Protein AF-A0AAD5XI28-F1 (afdb_monomer)

Foldseek 3Di:
DLADDAFPCLVVLQVVCVVVVVDQKDWAWDDCPALLVVLVVVLQVVLVDDFDKIKTFMHGPVLSVLLSLVSLVLCCLFALDPVSNVVSPDDPVSNCVFNVPFDPQADGKDLLKFWWKAAAPDDPSCCSRPNDDLVPDDQDQAASFDKTFSRNVVRCVRHDQQKIWIKTFRQIQEAEDEPPHGNRHDLAFDFDDPVHHRGPRRGGGQWYDYHGMITGNDRSRIHTGMIMHGDDDPPDDPPPPPDPPPDPDDDDDDDDDPPNDPGRPNVSSVSSVVVVVVVCPDPVPAAAPVPRDDPDDDPDFDAAPDPVGDGDDPVRQVVQKDWDAAPVRDIDIWGQDPPQLAIGGAQAANADLPKDKDKDWQQPDAFPPQPATKIWIWIGDPNDIAIFIFGPDPLSVLLVVLVVVCVNSNNQWHQDPVRDTDGNQQTQRESDDPVVNSYDDDNCNSVRSVVVSRSRNGD

Structure (mmCIF, N/CA/C/O backbone):
data_AF-A0AAD5XI28-F1
#
_entry.id   AF-A0AAD5XI28-F1
#
loop_
_atom_site.group_PDB
_atom_site.id
_atom_site.type_symbol
_atom_site.label_atom_id
_atom_site.label_alt_id
_atom_site.label_comp_id
_atom_site.label_asym_id
_atom_site.label_entity_id
_atom_site.label_seq_id
_atom_site.pdbx_PDB_ins_code
_atom_site.Cartn_x
_atom_site.Cartn_y
_atom_site.Cartn_z
_atom_site.occupancy
_atom_site.B_iso_or_equiv
_atom_site.auth_seq_id
_atom_site.auth_comp_id
_atom_site.auth_asym_id
_atom_site.auth_atom_id
_atom_site.pdbx_PDB_model_num
ATOM 1 N N . MET A 1 1 ? 17.806 -8.205 -5.835 1.00 40.47 1 MET A N 1
ATOM 2 C CA . MET A 1 1 ? 17.809 -7.216 -6.940 1.00 40.47 1 MET A CA 1
ATOM 3 C C . MET A 1 1 ? 16.514 -7.221 -7.772 1.00 40.47 1 MET A C 1
ATOM 5 O O . MET A 1 1 ? 16.222 -6.220 -8.418 1.00 40.47 1 MET A O 1
ATOM 9 N N . ASN A 1 2 ? 15.685 -8.277 -7.709 1.00 54.28 2 ASN A N 1
ATOM 10 C CA . ASN A 1 2 ? 14.490 -8.419 -8.563 1.00 54.28 2 ASN A CA 1
ATOM 11 C C . ASN A 1 2 ? 13.177 -7.881 -7.972 1.00 54.28 2 ASN A C 1
ATOM 13 O O . ASN A 1 2 ? 12.206 -7.718 -8.710 1.00 54.28 2 ASN A O 1
ATOM 17 N N . SER A 1 3 ? 13.135 -7.559 -6.681 1.00 69.12 3 SER A N 1
ATOM 18 C CA . SER A 1 3 ? 11.942 -6.956 -6.088 1.00 69.12 3 SER A CA 1
ATOM 19 C C . SER A 1 3 ? 11.906 -5.451 -6.372 1.00 69.12 3 SER A C 1
ATOM 21 O O . SER A 1 3 ? 12.951 -4.797 -6.288 1.00 69.12 3 SER A O 1
ATOM 23 N N . PRO A 1 4 ? 10.737 -4.888 -6.721 1.00 80.25 4 PRO A N 1
ATOM 24 C CA . PRO A 1 4 ? 10.556 -3.444 -6.764 1.00 80.25 4 PRO A CA 1
ATOM 25 C C . PRO A 1 4 ? 10.852 -2.833 -5.386 1.00 80.25 4 PRO A C 1
ATOM 27 O O . PRO A 1 4 ? 10.782 -3.539 -4.374 1.00 80.25 4 PRO A O 1
ATOM 30 N N . PRO A 1 5 ? 11.192 -1.534 -5.329 1.00 86.81 5 PRO A N 1
ATOM 31 C CA . PRO A 1 5 ? 11.469 -0.879 -4.058 1.00 86.81 5 PRO A CA 1
ATOM 32 C C . PRO A 1 5 ? 10.208 -0.912 -3.189 1.00 86.81 5 PRO A C 1
ATOM 34 O O . PRO A 1 5 ? 9.108 -0.774 -3.705 1.00 86.81 5 PRO A O 1
ATOM 37 N N . VAL A 1 6 ? 10.346 -1.129 -1.890 1.00 87.94 6 VAL A N 1
ATOM 38 C CA . VAL A 1 6 ? 9.225 -1.196 -0.941 1.00 87.94 6 VAL A CA 1
ATOM 39 C C . VAL A 1 6 ? 9.628 -0.470 0.342 1.00 87.94 6 VAL A C 1
ATOM 41 O O . VAL A 1 6 ? 10.831 -0.345 0.596 1.00 87.94 6 VAL A O 1
ATOM 44 N N . PRO A 1 7 ? 8.672 0.022 1.152 1.00 87.19 7 PRO A N 1
ATOM 45 C CA . PRO A 1 7 ? 9.012 0.672 2.408 1.00 87.19 7 PRO A CA 1
ATOM 46 C C . PRO A 1 7 ? 9.709 -0.312 3.361 1.00 87.19 7 PRO A C 1
ATOM 48 O O . PRO A 1 7 ? 9.522 -1.531 3.244 1.00 87.19 7 PRO A O 1
ATOM 51 N N . PRO A 1 8 ? 10.482 0.191 4.339 1.00 78.88 8 PRO A N 1
ATOM 52 C CA . PRO A 1 8 ? 11.066 -0.653 5.376 1.00 78.88 8 PRO A CA 1
ATOM 53 C C . PRO A 1 8 ? 10.002 -1.524 6.056 1.00 78.88 8 PRO A C 1
ATOM 55 O O . PRO A 1 8 ? 8.866 -1.093 6.273 1.00 78.88 8 PRO A O 1
ATOM 58 N N . ASP A 1 9 ? 10.346 -2.775 6.353 1.00 81.25 9 ASP A N 1
ATOM 59 C CA . ASP A 1 9 ? 9.462 -3.763 6.992 1.00 81.25 9 ASP A CA 1
ATOM 60 C C . ASP A 1 9 ? 8.228 -4.163 6.149 1.00 81.25 9 ASP A C 1
ATOM 62 O O . ASP A 1 9 ? 7.254 -4.729 6.660 1.00 81.25 9 ASP A O 1
ATOM 66 N N . TYR A 1 10 ? 8.201 -3.858 4.841 1.00 87.56 10 TYR A N 1
ATOM 67 C CA . TYR A 1 10 ? 7.102 -4.308 3.971 1.00 87.56 10 TYR A CA 1
ATOM 68 C C . TYR A 1 10 ? 7.011 -5.836 3.930 1.00 87.56 10 TYR A C 1
ATOM 70 O O . TYR A 1 10 ? 5.914 -6.390 3.954 1.00 87.56 10 TYR A O 1
ATOM 78 N N . ASN A 1 11 ? 8.160 -6.516 3.968 1.00 83.50 11 ASN A N 1
ATOM 79 C CA . ASN A 1 11 ? 8.234 -7.974 4.017 1.00 83.50 11 ASN A CA 1
ATOM 80 C C . ASN A 1 11 ? 7.514 -8.556 5.240 1.00 83.50 11 ASN A C 1
ATOM 82 O O . ASN A 1 11 ? 6.838 -9.568 5.099 1.00 83.50 11 ASN A O 1
ATOM 86 N N . ASP A 1 12 ? 7.555 -7.888 6.395 1.00 81.88 12 ASP A N 1
ATOM 87 C CA . ASP A 1 12 ? 6.809 -8.321 7.584 1.00 81.88 12 ASP A CA 1
ATOM 88 C C . ASP A 1 12 ? 5.304 -8.204 7.358 1.00 81.88 12 ASP A C 1
ATOM 90 O O . ASP A 1 12 ? 4.531 -9.067 7.754 1.00 81.88 12 ASP A O 1
ATOM 94 N N . SER A 1 13 ? 4.876 -7.143 6.669 1.00 84.81 13 SER A N 1
ATOM 95 C CA . SER A 1 13 ? 3.465 -6.952 6.310 1.00 84.81 13 SER A CA 1
ATOM 96 C C . SER A 1 13 ? 3.000 -8.031 5.323 1.00 84.81 13 SER A C 1
ATOM 98 O O . SER A 1 13 ? 1.879 -8.522 5.410 1.00 84.81 13 SER A O 1
ATOM 100 N N . MET A 1 14 ? 3.874 -8.444 4.405 1.00 84.25 14 MET A N 1
ATOM 101 C CA . MET A 1 14 ? 3.616 -9.549 3.481 1.00 84.25 14 MET A CA 1
ATOM 102 C C . MET A 1 14 ? 3.604 -10.906 4.194 1.00 84.25 14 MET A C 1
ATOM 104 O O . MET A 1 14 ? 2.740 -11.731 3.905 1.00 84.25 14 MET A O 1
ATOM 108 N N . ALA A 1 15 ? 4.501 -11.130 5.156 1.00 79.12 15 ALA A N 1
ATOM 109 C CA . ALA A 1 15 ? 4.511 -12.330 5.990 1.00 79.12 15 ALA A CA 1
ATOM 110 C C . ALA A 1 15 ? 3.228 -12.441 6.828 1.00 79.12 15 ALA A C 1
ATOM 112 O O . ALA A 1 15 ? 2.593 -13.496 6.832 1.00 79.12 15 ALA A O 1
ATOM 113 N N . ASP A 1 16 ? 2.797 -11.335 7.446 1.00 74.62 16 ASP A N 1
ATOM 114 C CA . ASP A 1 16 ? 1.512 -11.232 8.144 1.00 74.62 16 ASP A CA 1
ATOM 115 C C . ASP A 1 16 ? 0.352 -11.594 7.189 1.00 74.62 16 ASP A C 1
ATOM 117 O O . ASP A 1 16 ? -0.530 -12.375 7.542 1.00 74.62 16 ASP A O 1
ATOM 121 N N . ALA A 1 17 ? 0.363 -11.090 5.948 1.00 78.06 17 ALA A N 1
ATOM 122 C CA . ALA A 1 17 ? -0.669 -11.404 4.958 1.00 78.06 17 ALA A CA 1
ATOM 123 C C . ALA A 1 17 ? -0.683 -12.897 4.579 1.00 78.06 17 ALA A C 1
ATOM 125 O O . ALA A 1 17 ? -1.746 -13.514 4.522 1.00 78.06 17 ALA A O 1
ATOM 126 N N . HIS A 1 18 ? 0.491 -13.502 4.377 1.00 79.19 18 HIS A N 1
ATOM 127 C CA . HIS A 1 18 ? 0.622 -14.934 4.097 1.00 79.19 18 HIS A CA 1
ATOM 128 C C . HIS A 1 18 ? 0.167 -15.820 5.264 1.00 79.19 18 HIS A C 1
ATOM 130 O O . HIS A 1 18 ? -0.359 -16.908 5.030 1.00 79.19 18 HIS A O 1
ATOM 136 N N . ALA A 1 19 ? 0.308 -15.354 6.508 1.00 76.75 19 ALA A N 1
ATOM 137 C CA . ALA A 1 19 ? -0.201 -16.045 7.693 1.00 76.75 19 ALA A CA 1
ATOM 138 C C . ALA A 1 19 ? -1.741 -16.015 7.803 1.00 76.75 19 ALA A C 1
ATOM 140 O O . ALA A 1 19 ? -2.322 -16.786 8.571 1.00 76.75 19 ALA A O 1
ATOM 141 N N . HIS A 1 20 ? -2.417 -15.171 7.015 1.00 78.00 20 HIS A N 1
ATOM 142 C CA . HIS A 1 20 ? -3.873 -15.031 6.979 1.00 78.00 20 HIS A CA 1
ATOM 143 C C . HIS A 1 20 ? -4.451 -15.315 5.577 1.00 78.00 20 HIS A C 1
ATOM 145 O O . HIS A 1 20 ? -5.099 -14.444 4.996 1.00 78.00 20 HIS A O 1
ATOM 151 N N . PRO A 1 21 ? -4.313 -16.542 5.032 1.00 77.31 21 PRO A N 1
ATOM 152 C CA . PRO A 1 21 ? -4.659 -16.852 3.637 1.00 77.31 21 PRO A CA 1
ATOM 153 C C . PRO A 1 21 ? -6.155 -16.726 3.303 1.00 77.31 21 PRO A C 1
ATOM 155 O O . PRO A 1 21 ? -6.531 -16.706 2.135 1.00 77.31 21 PRO A O 1
ATOM 158 N N . SER A 1 22 ? -7.030 -16.640 4.310 1.00 80.44 22 SER A N 1
ATOM 159 C CA . SER A 1 22 ? -8.459 -16.362 4.122 1.00 80.44 22 SER A CA 1
ATOM 160 C C . SER A 1 22 ? -8.758 -14.896 3.793 1.00 80.44 22 SER A C 1
ATOM 162 O O . SER A 1 22 ? -9.882 -14.579 3.406 1.00 80.44 22 SER A O 1
ATOM 164 N N . LEU A 1 23 ? -7.795 -13.992 4.003 1.00 79.81 23 LEU A N 1
ATOM 165 C CA . LEU A 1 23 ? -7.922 -12.575 3.695 1.00 79.81 23 LEU A CA 1
ATOM 166 C C . LEU A 1 23 ? -7.165 -12.264 2.394 1.00 79.81 23 LEU A C 1
ATOM 168 O O . LEU A 1 23 ? -5.988 -12.593 2.284 1.00 79.81 23 LEU A O 1
ATOM 172 N N . PRO A 1 24 ? -7.801 -11.595 1.415 1.00 86.19 24 PRO A N 1
ATOM 173 C CA . PRO A 1 24 ? -7.134 -11.231 0.164 1.00 86.19 24 PRO A CA 1
ATOM 174 C C . PRO A 1 24 ? -6.040 -10.170 0.367 1.00 86.19 24 PRO A C 1
ATOM 176 O O . PRO A 1 24 ? -5.109 -10.076 -0.428 1.00 86.19 24 PRO A O 1
ATOM 179 N N . TYR A 1 25 ? -6.157 -9.371 1.428 1.00 94.75 25 TYR A N 1
ATOM 180 C CA . TYR A 1 25 ? -5.170 -8.385 1.844 1.00 94.75 25 TYR A CA 1
ATOM 181 C C . TYR A 1 25 ? -5.307 -8.104 3.346 1.00 94.75 25 TYR A C 1
ATOM 183 O O . TYR A 1 25 ? -6.353 -8.371 3.944 1.00 94.75 25 TYR A O 1
ATOM 191 N N . ILE A 1 26 ? -4.276 -7.509 3.946 1.00 88.69 26 ILE A N 1
ATOM 192 C CA . ILE A 1 26 ? -4.332 -6.953 5.303 1.00 88.69 26 ILE A CA 1
ATOM 193 C C . ILE A 1 26 ? -4.047 -5.448 5.294 1.00 88.69 26 ILE A C 1
ATOM 195 O O . ILE A 1 26 ? -3.368 -4.927 4.405 1.00 88.69 26 ILE A O 1
ATOM 199 N N . ARG A 1 27 ? -4.553 -4.753 6.318 1.00 91.75 27 ARG A N 1
ATOM 200 C CA . ARG A 1 27 ? -4.256 -3.343 6.606 1.00 91.75 27 ARG A CA 1
ATOM 201 C C . ARG A 1 27 ? -3.426 -3.265 7.878 1.00 91.75 27 ARG A C 1
ATOM 203 O O . ARG A 1 27 ? -3.896 -3.671 8.940 1.00 91.75 27 ARG A O 1
ATOM 210 N N . LYS A 1 28 ? -2.213 -2.729 7.778 1.00 88.00 28 LYS A N 1
ATOM 211 C CA . LYS A 1 28 ? -1.323 -2.504 8.918 1.00 88.00 28 LYS A CA 1
ATOM 212 C C . LYS A 1 28 ? -1.241 -1.008 9.187 1.00 88.00 28 LYS A C 1
ATOM 214 O O . LYS A 1 28 ? -0.681 -0.264 8.389 1.00 88.00 28 LYS A O 1
ATOM 219 N N . CYS A 1 29 ? -1.825 -0.571 10.299 1.00 87.94 29 CYS A N 1
ATOM 220 C CA . CYS A 1 29 ? -1.793 0.834 10.695 1.00 87.94 29 CYS A CA 1
ATOM 221 C C . CYS A 1 29 ? -0.345 1.292 10.913 1.00 87.94 29 CYS A C 1
ATOM 223 O O . CYS A 1 29 ? 0.411 0.668 11.664 1.00 87.94 29 CYS A O 1
ATOM 225 N N . VAL A 1 30 ? 0.033 2.378 10.242 1.00 82.81 30 VAL A N 1
ATOM 226 C CA . VAL A 1 30 ? 1.353 2.993 10.346 1.00 82.81 30 VAL A CA 1
ATOM 227 C C . VAL A 1 30 ? 1.354 3.933 11.549 1.00 82.81 30 VAL A C 1
ATOM 229 O O . VAL A 1 30 ? 0.534 4.845 11.660 1.00 82.81 30 VAL A O 1
ATOM 232 N N . SER A 1 31 ? 2.287 3.714 12.477 1.00 83.62 31 SER A N 1
ATOM 233 C CA . SER A 1 31 ? 2.388 4.515 13.701 1.00 83.62 31 SER A CA 1
ATOM 234 C C . SER A 1 31 ? 2.679 5.981 13.388 1.00 83.62 31 SER A C 1
ATOM 236 O O . SER A 1 31 ? 3.651 6.273 12.694 1.00 83.62 31 SER A O 1
ATOM 238 N N . THR A 1 32 ? 1.927 6.903 13.996 1.00 80.56 32 THR A N 1
ATOM 239 C CA . THR A 1 32 ? 2.085 8.361 13.819 1.00 80.56 32 THR A CA 1
ATOM 240 C C . THR A 1 32 ? 3.465 8.902 14.205 1.00 80.56 32 THR A C 1
ATOM 242 O O . THR A 1 32 ? 3.821 10.018 13.839 1.00 80.56 32 THR A O 1
ATOM 245 N N . GLN A 1 33 ? 4.256 8.121 14.946 1.00 77.44 33 GLN A N 1
ATOM 246 C CA . GLN A 1 33 ? 5.614 8.478 15.367 1.00 77.44 33 GLN A CA 1
ATOM 247 C C . GLN A 1 33 ? 6.705 7.922 14.440 1.00 77.44 33 GLN A C 1
ATOM 249 O O . GLN A 1 33 ? 7.875 8.265 14.608 1.00 77.44 33 GLN A O 1
ATOM 254 N N . SER A 1 34 ? 6.350 7.041 13.501 1.00 81.06 34 SER A N 1
ATOM 255 C CA . SER A 1 34 ? 7.307 6.416 12.586 1.00 81.06 34 SER A CA 1
ATOM 256 C C . SER A 1 34 ? 7.802 7.393 11.516 1.00 81.06 34 SER A C 1
ATOM 258 O O . SER A 1 34 ? 7.086 8.318 11.133 1.00 81.06 34 SER A O 1
ATOM 260 N N . ALA A 1 35 ? 9.018 7.157 11.015 1.00 86.94 35 ALA A N 1
ATOM 261 C CA . ALA A 1 35 ? 9.553 7.850 9.841 1.00 86.94 35 ALA A CA 1
ATOM 262 C C . ALA A 1 35 ? 8.622 7.693 8.630 1.00 86.94 35 ALA A C 1
ATOM 264 O O . ALA A 1 35 ? 8.291 8.667 7.966 1.00 86.94 35 ALA A O 1
ATOM 265 N N . GLU A 1 36 ? 8.103 6.482 8.411 1.00 89.56 36 GLU A N 1
ATOM 266 C CA . GLU A 1 36 ? 7.155 6.213 7.330 1.00 89.56 36 GLU A CA 1
ATOM 267 C C . GLU A 1 36 ? 5.922 7.113 7.413 1.00 89.56 36 GLU A C 1
ATOM 269 O O . GLU A 1 36 ? 5.556 7.738 6.421 1.00 89.56 36 GLU A O 1
ATOM 274 N N . PHE A 1 37 ? 5.305 7.242 8.592 1.00 88.62 37 PHE A N 1
ATOM 275 C CA . PHE A 1 37 ? 4.159 8.133 8.743 1.00 88.62 37 PHE A CA 1
ATOM 276 C C . PHE A 1 37 ? 4.525 9.575 8.406 1.00 88.62 37 PHE A C 1
ATOM 278 O O . PHE A 1 37 ? 3.777 10.227 7.685 1.00 88.62 37 PHE A O 1
ATOM 285 N N . LYS A 1 38 ? 5.661 10.079 8.904 1.00 89.31 38 LYS A N 1
ATOM 286 C CA . LYS A 1 38 ? 6.096 11.464 8.672 1.00 89.31 38 LYS A CA 1
ATOM 287 C C . LYS A 1 38 ? 6.330 11.744 7.189 1.00 89.31 38 LYS A C 1
ATOM 289 O O . LYS A 1 38 ? 5.780 12.718 6.678 1.00 89.31 38 LYS A O 1
ATOM 294 N N . VAL A 1 39 ? 7.085 10.880 6.509 1.00 91.00 39 VAL A N 1
ATOM 295 C CA . VAL A 1 39 ? 7.405 11.028 5.083 1.00 91.00 39 VAL A CA 1
ATOM 296 C C . VAL A 1 39 ? 6.136 10.924 4.240 1.00 91.00 39 VAL A C 1
ATOM 298 O O . VAL A 1 39 ? 5.839 11.841 3.480 1.00 91.00 39 VAL A O 1
ATOM 301 N N . ILE A 1 40 ? 5.316 9.883 4.430 1.00 91.38 40 ILE A N 1
ATOM 302 C CA . ILE A 1 40 ? 4.080 9.707 3.650 1.00 91.38 40 ILE A CA 1
ATOM 303 C C . ILE A 1 40 ? 3.080 10.844 3.915 1.00 91.38 40 ILE A C 1
ATOM 305 O O . ILE A 1 40 ? 2.454 11.340 2.979 1.00 91.38 40 ILE A O 1
ATOM 309 N N . SER A 1 41 ? 2.962 11.321 5.160 1.00 89.69 41 SER A N 1
ATOM 310 C CA . SER A 1 41 ? 2.118 12.483 5.488 1.00 89.69 41 SER A CA 1
ATOM 311 C C . SER A 1 41 ? 2.579 13.753 4.774 1.00 89.69 41 SER A C 1
ATOM 313 O O . SER A 1 41 ? 1.742 14.555 4.357 1.00 89.69 41 SER A O 1
ATOM 315 N N . ARG A 1 42 ? 3.895 13.943 4.606 1.00 87.88 42 ARG A N 1
ATOM 316 C CA . ARG A 1 42 ? 4.457 15.110 3.916 1.00 87.88 42 ARG A CA 1
ATOM 317 C C . ARG A 1 42 ? 4.045 15.149 2.447 1.00 87.88 42 ARG A C 1
ATOM 319 O O . ARG A 1 42 ? 3.677 16.217 1.973 1.00 87.88 42 ARG A O 1
ATOM 326 N N . LEU A 1 43 ? 3.976 13.998 1.771 1.00 86.31 43 LEU A N 1
ATOM 327 C CA . LEU A 1 43 ? 3.521 13.923 0.371 1.00 86.31 43 LEU A CA 1
ATOM 328 C C . LEU A 1 43 ? 2.094 14.489 0.199 1.00 86.31 43 LEU A C 1
ATOM 330 O O . LEU A 1 43 ? 1.771 15.125 -0.808 1.00 86.31 43 LEU A O 1
ATOM 334 N N . LEU A 1 44 ? 1.234 14.297 1.207 1.00 83.94 44 LEU A N 1
ATOM 335 C CA . LEU A 1 44 ? -0.122 14.855 1.237 1.00 83.94 44 LEU A CA 1
ATOM 336 C C . LEU A 1 44 ? -0.110 16.356 1.546 1.00 83.94 44 LEU A C 1
ATOM 338 O O . LEU A 1 44 ? -0.847 17.119 0.920 1.00 83.94 44 LEU A O 1
ATOM 342 N N . GLN A 1 45 ? 0.733 16.792 2.483 1.00 78.12 45 GLN A N 1
ATOM 343 C CA . GLN A 1 45 ? 0.865 18.206 2.852 1.00 78.12 45 GLN A CA 1
ATOM 344 C C . GLN A 1 45 ? 1.428 19.054 1.709 1.00 78.12 45 GLN A C 1
ATOM 346 O O . GLN A 1 45 ? 0.913 20.139 1.452 1.00 78.12 45 GLN A O 1
ATOM 351 N N . GLU A 1 46 ? 2.413 18.542 0.968 1.00 71.31 46 GLU A N 1
ATOM 352 C CA . GLU A 1 46 ? 2.929 19.159 -0.263 1.00 71.31 46 GLU A CA 1
ATOM 353 C C . GLU A 1 46 ? 1.863 19.278 -1.357 1.00 71.31 46 GLU A C 1
ATOM 355 O O . GLU A 1 46 ? 1.972 20.112 -2.253 1.00 71.31 46 GLU A O 1
ATOM 360 N N . SER A 1 47 ? 0.817 18.456 -1.272 1.00 67.88 47 SER A N 1
ATOM 361 C CA . SER A 1 47 ? -0.369 18.531 -2.124 1.00 67.88 47 SER A CA 1
ATOM 362 C C . SER A 1 47 ? -1.474 19.430 -1.543 1.00 67.88 47 SER A C 1
ATOM 364 O O . SER A 1 47 ? -2.587 19.443 -2.063 1.00 67.88 47 SER A O 1
ATOM 366 N N . GLY A 1 48 ? -1.203 20.169 -0.459 1.00 65.75 48 GLY A N 1
ATOM 367 C CA . GLY A 1 48 ? -2.144 21.096 0.179 1.00 65.75 48 GLY A CA 1
ATOM 368 C C . GLY A 1 48 ? -3.151 20.450 1.140 1.00 65.75 48 GLY A C 1
ATOM 369 O O . GLY A 1 48 ? -4.135 21.088 1.512 1.00 65.75 48 GLY A O 1
ATOM 370 N N . VAL A 1 49 ? -2.946 19.195 1.556 1.00 67.44 49 VAL A N 1
ATOM 371 C CA . VAL A 1 49 ? -3.873 18.463 2.438 1.00 67.44 49 VAL A CA 1
ATOM 372 C C . VAL A 1 49 ? -3.410 18.559 3.901 1.00 67.44 49 VAL A C 1
ATOM 374 O O . VAL A 1 49 ? -2.400 17.972 4.275 1.00 67.44 49 VAL A O 1
ATOM 377 N N . GLN A 1 50 ? -4.157 19.278 4.752 1.00 62.22 50 GLN A N 1
ATOM 378 C CA . GLN A 1 50 ? -3.809 19.541 6.170 1.00 62.22 50 GLN A CA 1
ATOM 379 C C . GLN A 1 50 ? -4.667 18.774 7.201 1.00 62.22 50 GLN A C 1
ATOM 381 O O . GLN A 1 50 ? -4.803 19.185 8.351 1.00 62.22 50 GLN A O 1
ATOM 386 N N . GLN A 1 51 ? -5.303 17.675 6.800 1.00 65.25 51 GLN A N 1
ATOM 387 C CA . GLN A 1 51 ? -6.291 16.984 7.636 1.00 65.25 51 GLN A CA 1
ATOM 388 C C . GLN A 1 51 ? -5.649 16.016 8.636 1.00 65.25 51 GLN A C 1
ATOM 390 O O . GLN A 1 51 ? -4.522 15.554 8.459 1.00 65.25 51 GLN A O 1
ATOM 395 N N . LYS A 1 52 ? -6.392 15.672 9.693 1.00 79.06 52 LYS A N 1
ATOM 396 C CA . LYS A 1 52 ? -6.028 14.567 10.581 1.00 79.06 52 LYS A CA 1
ATOM 397 C C . LYS A 1 52 ? -6.208 13.255 9.822 1.00 79.06 52 LYS A C 1
ATOM 399 O O . LYS A 1 52 ? -7.321 12.934 9.405 1.00 79.06 52 LYS A O 1
ATOM 404 N N . ILE A 1 53 ? -5.109 12.524 9.646 1.00 86.75 53 ILE A N 1
ATOM 405 C CA . ILE A 1 53 ? -5.062 11.314 8.825 1.00 86.75 53 ILE A CA 1
ATOM 406 C C . ILE A 1 53 ? -4.697 10.065 9.630 1.00 86.75 53 ILE A C 1
ATOM 408 O O . ILE A 1 53 ? -3.966 10.126 10.619 1.00 86.75 53 ILE A O 1
ATOM 412 N N . GLN A 1 54 ? -5.180 8.921 9.155 1.00 88.94 54 GLN A N 1
ATOM 413 C CA . GLN A 1 54 ? -4.700 7.588 9.499 1.00 88.94 54 GLN A CA 1
ATOM 414 C C . GLN A 1 54 ? -4.129 6.952 8.232 1.00 88.94 54 GLN A C 1
ATOM 416 O O . GLN A 1 54 ? -4.812 6.900 7.211 1.00 88.94 54 GLN A O 1
ATOM 421 N N . ILE A 1 55 ? -2.896 6.457 8.311 1.00 91.56 55 ILE A N 1
ATOM 422 C CA . ILE A 1 55 ? -2.217 5.778 7.206 1.00 91.56 55 ILE A CA 1
ATOM 423 C C . ILE A 1 55 ? -2.211 4.284 7.514 1.00 91.56 55 ILE A C 1
ATOM 425 O O . ILE A 1 55 ? -1.655 3.865 8.527 1.00 91.56 55 ILE A O 1
ATOM 429 N N . ASP A 1 56 ? -2.799 3.482 6.634 1.00 93.19 56 ASP A N 1
ATOM 430 C CA . ASP A 1 56 ? -2.676 2.030 6.669 1.00 93.19 56 ASP A CA 1
ATOM 431 C C . ASP A 1 56 ? -1.821 1.564 5.495 1.00 93.19 56 ASP A C 1
ATOM 433 O O . ASP A 1 56 ? -2.121 1.854 4.336 1.00 93.19 56 ASP A O 1
ATOM 437 N N . ARG A 1 57 ? -0.775 0.801 5.795 1.00 95.38 57 ARG A N 1
ATOM 438 C CA . ARG A 1 57 ? 0.011 0.070 4.808 1.00 95.38 57 ARG A CA 1
ATOM 439 C C . ARG A 1 57 ? -0.769 -1.166 4.367 1.00 95.38 57 ARG A C 1
ATOM 441 O O . ARG A 1 57 ? -1.315 -1.896 5.199 1.00 95.38 57 ARG A O 1
ATOM 448 N N . ILE A 1 58 ? -0.821 -1.394 3.062 1.00 97.06 58 ILE A N 1
ATOM 449 C CA . ILE A 1 58 ? -1.587 -2.474 2.444 1.00 97.06 58 ILE A CA 1
ATOM 450 C C . ILE A 1 58 ? -0.637 -3.593 2.027 1.00 97.06 58 ILE A C 1
ATOM 452 O O . ILE A 1 58 ? 0.311 -3.369 1.273 1.00 97.06 58 ILE A O 1
ATOM 456 N N . ALA A 1 59 ? -0.909 -4.809 2.494 1.00 95.06 59 ALA A N 1
ATOM 457 C CA . ALA A 1 59 ? -0.216 -6.007 2.035 1.00 95.06 59 ALA A CA 1
ATOM 458 C C . ALA A 1 59 ? -1.217 -6.946 1.361 1.00 95.06 59 ALA A C 1
ATOM 460 O O . ALA A 1 59 ? -2.082 -7.527 2.017 1.00 95.06 59 ALA A O 1
ATOM 461 N N . ASN A 1 60 ? -1.104 -7.055 0.037 1.00 96.56 60 ASN A N 1
ATOM 462 C CA . ASN A 1 60 ? -1.896 -7.945 -0.807 1.00 96.56 60 ASN A CA 1
ATOM 463 C C . ASN A 1 60 ? -0.925 -8.843 -1.598 1.00 96.56 60 ASN A C 1
ATOM 465 O O . ASN A 1 60 ? -0.337 -8.376 -2.580 1.00 96.56 60 ASN A O 1
ATOM 469 N N . PRO A 1 61 ? -0.736 -10.112 -1.186 1.00 94.94 61 PRO A N 1
ATOM 470 C CA . PRO A 1 61 ? 0.220 -11.015 -1.821 1.00 94.94 61 PRO A CA 1
ATOM 471 C C . PRO A 1 61 ? 0.000 -11.216 -3.318 1.00 94.94 61 PRO A C 1
ATOM 473 O O . PRO A 1 61 ? 0.960 -11.254 -4.088 1.00 94.94 61 PRO A O 1
ATOM 476 N N . THR A 1 62 ? -1.261 -11.302 -3.740 1.00 95.69 62 THR A N 1
ATOM 477 C CA . THR A 1 62 ? -1.630 -11.540 -5.138 1.00 95.69 62 THR A CA 1
ATOM 478 C C . THR A 1 62 ? -1.278 -10.341 -6.011 1.00 95.69 62 THR A C 1
ATOM 480 O O . THR A 1 62 ? -0.579 -10.499 -7.012 1.00 95.69 62 THR A O 1
ATOM 483 N N . LEU A 1 63 ? -1.708 -9.135 -5.623 1.00 96.75 63 LEU A N 1
ATOM 484 C CA . LEU A 1 63 ? -1.434 -7.921 -6.399 1.00 96.75 63 LEU A CA 1
ATOM 485 C C . LEU A 1 63 ? 0.060 -7.589 -6.422 1.00 96.75 63 LEU A C 1
ATOM 487 O O . LEU A 1 63 ? 0.589 -7.219 -7.467 1.00 96.75 63 LEU A O 1
ATOM 491 N N . TYR A 1 64 ? 0.763 -7.785 -5.304 1.00 96.12 64 TYR A N 1
ATOM 492 C CA . TYR A 1 64 ? 2.210 -7.582 -5.257 1.00 96.12 64 TYR A CA 1
ATOM 493 C C . TYR A 1 64 ? 2.962 -8.585 -6.144 1.00 96.12 64 TYR A C 1
ATOM 495 O O . TYR A 1 64 ? 3.897 -8.209 -6.849 1.00 96.12 64 TYR A O 1
ATOM 503 N N . SER A 1 65 ? 2.544 -9.855 -6.164 1.00 94.75 65 SER A N 1
ATOM 504 C CA . SER A 1 65 ? 3.131 -10.866 -7.052 1.00 94.75 65 SER A CA 1
ATOM 505 C C . SER A 1 65 ? 2.918 -10.518 -8.528 1.00 94.75 65 SER A C 1
ATOM 507 O O . SER A 1 65 ? 3.872 -10.565 -9.306 1.00 94.75 65 SER A O 1
ATOM 509 N N . GLN A 1 66 ? 1.709 -10.086 -8.904 1.00 96.19 66 GLN A N 1
ATOM 510 C CA . GLN A 1 66 ? 1.405 -9.614 -10.260 1.00 96.19 66 GLN A CA 1
ATOM 511 C C . GLN A 1 66 ? 2.254 -8.396 -10.644 1.00 96.19 66 GLN A C 1
ATOM 513 O O . GLN A 1 66 ? 2.791 -8.342 -11.748 1.00 96.19 66 GLN A O 1
ATOM 518 N N . PHE A 1 67 ? 2.431 -7.451 -9.721 1.00 96.44 67 PHE A N 1
ATOM 519 C CA . PHE A 1 67 ? 3.272 -6.275 -9.921 1.00 96.44 67 PHE A CA 1
ATOM 520 C C . PHE A 1 67 ? 4.752 -6.629 -10.124 1.00 96.44 67 PHE A C 1
ATOM 522 O O . PHE A 1 67 ? 5.397 -6.145 -11.058 1.00 96.44 67 PHE A O 1
ATOM 529 N N . CYS A 1 68 ? 5.287 -7.536 -9.303 1.00 94.56 68 CYS A N 1
ATOM 530 C CA . CYS A 1 68 ? 6.639 -8.068 -9.465 1.00 94.56 68 CYS A CA 1
ATOM 531 C C . CYS A 1 68 ? 6.812 -8.796 -10.806 1.00 94.56 68 CYS A C 1
ATOM 533 O O . CYS A 1 68 ? 7.802 -8.570 -11.502 1.00 94.56 68 CYS A O 1
ATOM 535 N N . ALA A 1 69 ? 5.846 -9.635 -11.193 1.00 95.00 69 ALA A N 1
ATOM 536 C CA . ALA A 1 69 ? 5.864 -10.332 -12.476 1.00 95.00 69 ALA A CA 1
ATOM 537 C C . ALA A 1 69 ? 5.854 -9.341 -13.648 1.00 95.00 69 ALA A C 1
ATOM 539 O O . ALA A 1 69 ? 6.669 -9.460 -14.564 1.00 95.00 69 ALA A O 1
ATOM 540 N N . ARG A 1 70 ? 5.018 -8.298 -13.575 1.00 95.62 70 ARG A N 1
ATOM 541 C CA . ARG A 1 70 ? 4.957 -7.257 -14.604 1.00 95.62 70 ARG A CA 1
ATOM 542 C C . ARG A 1 70 ? 6.272 -6.495 -14.738 1.00 95.62 70 ARG A C 1
ATOM 544 O O . ARG A 1 70 ? 6.717 -6.236 -15.854 1.00 95.62 70 ARG A O 1
ATOM 551 N N . ARG A 1 71 ? 6.934 -6.174 -13.623 1.00 93.88 71 ARG A N 1
ATOM 552 C CA . ARG A 1 71 ? 8.279 -5.581 -13.644 1.00 93.88 71 ARG A CA 1
ATOM 553 C C . ARG A 1 71 ? 9.272 -6.475 -14.387 1.00 93.88 71 ARG A C 1
ATOM 555 O O . ARG A 1 71 ? 10.009 -5.984 -15.237 1.00 93.88 71 ARG A O 1
ATOM 562 N N . VAL A 1 72 ? 9.275 -7.778 -14.096 1.00 93.88 72 VAL A N 1
ATOM 563 C CA . VAL A 1 72 ? 10.147 -8.746 -14.781 1.00 93.88 72 VAL A CA 1
ATOM 564 C C . VAL A 1 72 ? 9.868 -8.759 -16.285 1.00 93.88 72 VAL A C 1
ATOM 566 O O . VAL A 1 72 ? 10.810 -8.704 -17.067 1.00 93.88 72 VAL A O 1
ATOM 569 N N . GLU A 1 73 ? 8.605 -8.763 -16.718 1.00 93.75 73 GLU A N 1
ATOM 570 C CA . GLU A 1 73 ? 8.255 -8.677 -18.145 1.00 93.75 73 GLU A CA 1
ATOM 571 C C . GLU A 1 73 ? 8.832 -7.426 -18.820 1.00 93.75 73 GLU A C 1
ATOM 573 O O . GLU A 1 73 ? 9.434 -7.529 -19.891 1.00 93.75 73 GLU A O 1
ATOM 578 N N . LEU A 1 74 ? 8.694 -6.255 -18.189 1.00 92.81 74 LEU A N 1
ATOM 579 C CA . LEU A 1 74 ? 9.234 -4.999 -18.717 1.00 92.81 74 LEU A CA 1
ATOM 580 C C . LEU A 1 74 ? 10.764 -5.046 -18.825 1.00 92.81 74 LEU A C 1
ATOM 582 O O . LEU A 1 74 ? 11.317 -4.690 -19.867 1.00 92.81 74 LEU A O 1
ATOM 586 N N . LEU A 1 75 ? 11.447 -5.564 -17.799 1.00 91.56 75 LEU A N 1
ATOM 587 C CA . LEU A 1 75 ? 12.902 -5.735 -17.804 1.00 91.56 75 LEU A CA 1
ATOM 588 C C . LEU A 1 75 ? 13.362 -6.678 -18.920 1.00 91.56 75 LEU A C 1
ATOM 590 O O . LEU A 1 75 ? 14.302 -6.344 -19.637 1.00 91.56 75 LEU A O 1
ATOM 594 N N . LYS A 1 76 ? 12.672 -7.804 -19.143 1.00 90.88 76 LYS A N 1
ATOM 595 C CA . LYS A 1 76 ? 12.978 -8.734 -20.247 1.00 90.88 76 LYS A CA 1
ATOM 596 C C . LYS A 1 76 ? 12.881 -8.076 -21.623 1.00 90.88 76 LYS A C 1
ATOM 598 O O . LYS A 1 76 ? 13.602 -8.459 -22.546 1.00 90.88 76 LYS A O 1
ATOM 603 N N . ILE A 1 77 ? 11.956 -7.131 -21.786 1.00 90.06 77 ILE A N 1
ATOM 604 C CA . ILE A 1 77 ? 11.719 -6.441 -23.059 1.00 90.06 77 ILE A CA 1
ATOM 605 C C . ILE A 1 77 ? 12.727 -5.304 -23.269 1.00 90.06 77 ILE A C 1
ATOM 607 O O . ILE A 1 77 ? 13.190 -5.109 -24.395 1.00 90.06 77 ILE A O 1
ATOM 611 N N . LYS A 1 78 ? 13.048 -4.554 -22.208 1.00 89.69 78 LYS A N 1
ATOM 612 C CA . LYS A 1 78 ? 13.668 -3.224 -22.317 1.00 89.69 78 LYS A CA 1
ATOM 613 C C . LYS A 1 78 ? 15.065 -3.115 -21.719 1.00 89.69 78 LYS A C 1
ATOM 615 O O . LYS A 1 78 ? 15.805 -2.215 -22.118 1.00 89.69 78 LYS A O 1
ATOM 620 N N . SER A 1 79 ? 15.432 -3.984 -20.778 1.00 88.06 79 SER A N 1
ATOM 621 C CA . SER A 1 79 ? 16.777 -3.970 -20.204 1.00 88.06 79 SER A CA 1
ATOM 622 C C . SER A 1 79 ? 17.810 -4.351 -21.261 1.00 88.06 79 SER A C 1
ATOM 624 O O . SER A 1 79 ? 17.572 -5.213 -22.108 1.00 88.06 79 SER A O 1
ATOM 626 N N . ARG A 1 80 ? 18.971 -3.702 -21.185 1.00 85.19 80 ARG A N 1
ATOM 627 C CA . ARG A 1 80 ? 20.182 -4.086 -21.920 1.00 85.19 80 ARG A CA 1
ATOM 628 C C . ARG A 1 80 ? 21.284 -4.593 -20.990 1.00 85.19 80 ARG A C 1
ATOM 630 O O . ARG A 1 80 ? 22.355 -4.942 -21.467 1.00 85.19 80 ARG A O 1
ATOM 637 N N . ASP A 1 81 ? 21.022 -4.616 -19.686 1.00 86.25 81 ASP A N 1
ATOM 638 C CA . ASP A 1 81 ? 21.948 -5.145 -18.695 1.00 86.25 81 ASP A CA 1
ATOM 639 C C . ASP A 1 81 ? 21.826 -6.669 -18.652 1.00 86.25 81 ASP A C 1
ATOM 641 O O . ASP A 1 81 ? 20.777 -7.216 -18.292 1.00 86.25 81 ASP A O 1
ATOM 645 N N . GLU A 1 82 ? 22.901 -7.348 -19.042 1.00 87.56 82 GLU A N 1
ATOM 646 C CA . GLU A 1 82 ? 22.966 -8.806 -19.110 1.00 87.56 82 GLU A CA 1
ATOM 647 C C . GLU A 1 82 ? 22.687 -9.448 -17.747 1.00 87.56 82 GLU A C 1
ATOM 649 O O . GLU A 1 82 ? 21.903 -10.394 -17.673 1.00 87.56 82 GLU A O 1
ATOM 654 N N . VAL A 1 83 ? 23.230 -8.889 -16.660 1.00 88.12 83 VAL A N 1
ATOM 655 C CA . VAL A 1 83 ? 23.029 -9.411 -15.298 1.00 88.12 83 VAL A CA 1
ATOM 656 C C . VAL A 1 83 ? 21.547 -9.375 -14.920 1.00 88.12 83 VAL A C 1
ATOM 658 O O . VAL A 1 83 ? 20.992 -10.362 -14.432 1.00 88.12 83 VAL A O 1
ATOM 661 N N . THR A 1 84 ? 20.866 -8.264 -15.200 1.00 87.62 84 THR A N 1
ATOM 662 C CA . THR A 1 84 ? 19.425 -8.113 -14.977 1.00 87.62 84 THR A CA 1
ATOM 663 C C . THR A 1 84 ? 18.610 -9.082 -15.830 1.00 87.62 84 THR A C 1
ATOM 665 O O . THR A 1 84 ? 17.651 -9.675 -15.333 1.00 87.62 84 THR A O 1
ATOM 668 N N . LEU A 1 85 ? 18.965 -9.271 -17.104 1.00 88.62 85 LEU A N 1
ATOM 669 C CA . LEU A 1 85 ? 18.250 -10.186 -17.999 1.00 88.62 85 LEU A CA 1
ATOM 670 C C . LEU A 1 85 ? 18.408 -11.652 -17.564 1.00 88.62 85 LEU A C 1
ATOM 672 O O . LEU A 1 85 ? 17.411 -12.379 -17.521 1.00 88.62 85 LEU A O 1
ATOM 676 N N . GLN A 1 86 ? 19.613 -12.061 -17.158 1.00 89.69 86 GLN A N 1
ATOM 677 C CA . GLN A 1 86 ? 19.864 -13.379 -16.566 1.00 89.69 86 GLN A CA 1
ATOM 678 C C . GLN A 1 86 ? 19.057 -13.558 -15.275 1.00 89.69 86 GLN A C 1
ATOM 680 O O . GLN A 1 86 ? 18.380 -14.570 -15.100 1.00 89.69 86 GLN A O 1
ATOM 685 N N . ALA A 1 87 ? 19.033 -12.545 -14.403 1.00 88.12 87 ALA A N 1
ATOM 686 C CA . ALA A 1 87 ? 18.245 -12.569 -13.170 1.00 88.12 87 ALA A CA 1
ATOM 687 C C . ALA A 1 87 ? 16.725 -12.627 -13.419 1.00 88.12 87 ALA A C 1
ATOM 689 O O . ALA A 1 87 ? 15.979 -13.088 -12.554 1.00 88.12 87 ALA A O 1
ATOM 690 N N . CYS A 1 88 ? 16.256 -12.188 -14.591 1.00 87.62 88 CYS A N 1
ATOM 691 C CA . CYS A 1 88 ? 14.874 -12.353 -15.041 1.00 87.62 88 CYS A CA 1
ATOM 692 C C . CYS A 1 88 ? 14.592 -13.758 -15.615 1.00 87.62 88 CYS A C 1
ATOM 694 O O . CYS A 1 88 ? 13.439 -14.071 -15.926 1.00 87.62 88 CYS A O 1
ATOM 696 N N . GLY A 1 89 ? 15.610 -14.608 -15.755 1.00 91.00 89 GLY A N 1
ATOM 697 C CA . GLY A 1 89 ? 15.502 -15.976 -16.256 1.00 91.00 89 GLY A CA 1
ATOM 698 C C . GLY A 1 89 ? 15.588 -16.096 -17.777 1.00 91.00 89 GLY A C 1
ATOM 699 O O . GLY A 1 89 ? 14.907 -16.951 -18.334 1.00 91.00 89 GLY A O 1
ATOM 700 N N . LEU A 1 90 ? 16.345 -15.223 -18.454 1.00 89.56 90 LEU A N 1
ATOM 701 C CA . LEU A 1 90 ? 16.706 -15.422 -19.864 1.00 89.56 90 LEU A CA 1
ATOM 702 C C . LEU A 1 90 ? 17.987 -16.249 -19.974 1.00 89.56 90 LEU A C 1
ATOM 704 O O . LEU A 1 90 ? 18.929 -16.053 -19.206 1.00 89.56 90 LEU A O 1
ATOM 708 N N . SER A 1 91 ? 18.019 -17.131 -20.967 1.00 93.81 91 SER A N 1
ATOM 709 C CA . SER A 1 91 ? 19.216 -17.875 -21.360 1.00 93.81 91 SER A CA 1
ATOM 710 C C . SER A 1 91 ? 20.261 -16.967 -22.032 1.00 93.81 91 SER A C 1
ATOM 712 O O . SER A 1 91 ? 19.899 -15.938 -22.619 1.00 93.81 91 SER A O 1
ATOM 714 N N . PRO A 1 92 ? 21.557 -17.330 -21.994 1.00 91.69 92 PRO A N 1
ATOM 715 C CA . PRO A 1 92 ? 22.608 -16.595 -22.701 1.00 91.69 92 PRO A CA 1
ATOM 716 C C . PRO A 1 92 ? 22.318 -16.396 -24.198 1.00 91.69 92 PRO A C 1
ATOM 718 O O . PRO A 1 92 ? 22.583 -15.324 -24.746 1.00 91.69 92 PRO A O 1
ATOM 721 N N . GLU A 1 93 ? 21.712 -17.386 -24.857 1.00 90.81 93 GLU A N 1
ATOM 722 C CA . GLU A 1 93 ? 21.339 -17.325 -26.273 1.00 90.81 93 GLU A CA 1
ATOM 723 C C . GLU A 1 93 ? 20.254 -16.267 -26.527 1.00 90.81 93 GLU A C 1
ATOM 725 O O . GLU A 1 93 ? 20.362 -15.464 -27.459 1.00 90.81 93 GLU A O 1
ATOM 730 N N . GLU A 1 94 ? 19.227 -16.213 -25.671 1.00 88.56 94 GLU A N 1
ATOM 731 C CA . GLU A 1 94 ? 18.175 -15.193 -25.746 1.00 88.56 94 GLU A CA 1
ATOM 732 C C . GLU A 1 94 ? 18.722 -13.784 -25.502 1.00 88.56 94 GLU A C 1
ATOM 734 O O . GLU A 1 94 ? 18.270 -12.830 -26.141 1.00 88.56 94 GLU A O 1
ATOM 739 N N . ILE A 1 95 ? 19.685 -13.638 -24.588 1.00 88.38 95 ILE A N 1
ATOM 740 C CA . ILE A 1 95 ? 20.322 -12.351 -24.284 1.00 88.38 95 ILE A CA 1
ATOM 741 C C . ILE A 1 95 ? 21.167 -11.885 -25.466 1.00 88.38 95 ILE A C 1
ATOM 743 O O . ILE A 1 95 ? 20.978 -10.763 -25.938 1.00 88.38 95 ILE A O 1
ATOM 747 N N . SER A 1 96 ? 22.035 -12.750 -25.996 1.00 86.38 96 SER A N 1
ATOM 748 C CA . SER A 1 96 ? 22.877 -12.441 -27.157 1.00 86.38 96 SER A CA 1
ATOM 749 C C . SER A 1 96 ? 22.036 -11.971 -28.349 1.00 86.38 96 SER A C 1
ATOM 751 O O . SER A 1 96 ? 22.299 -10.920 -28.943 1.00 86.38 96 SER A O 1
ATOM 753 N N . PHE A 1 97 ? 20.935 -12.676 -28.626 1.00 83.50 97 PHE A N 1
ATOM 754 C CA . PHE A 1 97 ? 20.004 -12.312 -29.690 1.00 83.50 97 PHE A CA 1
ATOM 755 C C . PHE A 1 97 ? 19.355 -10.931 -29.489 1.00 83.50 97 PHE A C 1
ATOM 757 O O . PHE A 1 97 ? 19.132 -10.192 -30.454 1.00 83.50 97 PHE A O 1
ATOM 764 N N . ARG A 1 98 ? 19.045 -10.566 -28.239 1.00 79.00 98 ARG A N 1
ATOM 765 C CA . ARG A 1 98 ? 18.432 -9.275 -27.887 1.00 79.00 98 ARG A CA 1
ATOM 766 C C . ARG A 1 98 ? 19.422 -8.118 -27.962 1.00 79.00 98 ARG A C 1
ATOM 768 O O . ARG A 1 98 ? 19.053 -7.053 -28.455 1.00 79.00 98 ARG A O 1
ATOM 775 N N . LEU A 1 99 ? 20.652 -8.319 -27.492 1.00 77.81 99 LEU A N 1
ATOM 776 C CA . LEU A 1 99 ? 21.668 -7.267 -27.429 1.00 77.81 99 LEU A CA 1
ATOM 777 C C . LEU A 1 99 ? 22.310 -6.973 -28.794 1.00 77.81 99 LEU A C 1
ATOM 779 O O . LEU A 1 99 ? 22.710 -5.837 -29.037 1.00 77.81 99 LEU A O 1
ATOM 783 N N . GLY A 1 100 ? 22.327 -7.937 -29.723 1.00 66.69 100 GLY A N 1
ATOM 784 C CA . GLY A 1 100 ? 22.970 -7.803 -31.041 1.00 66.69 100 GLY A CA 1
ATOM 785 C C . GLY A 1 100 ? 22.386 -6.753 -32.005 1.00 66.69 100 GLY A C 1
ATOM 786 O O . GLY A 1 100 ? 22.928 -6.572 -33.089 1.00 66.69 100 GLY A O 1
ATOM 787 N N . HIS A 1 101 ? 21.298 -6.060 -31.643 1.00 62.06 101 HIS A N 1
ATOM 788 C CA . HIS A 1 101 ? 20.645 -5.028 -32.471 1.00 62.06 101 HIS A CA 1
ATOM 789 C C . HIS A 1 101 ? 20.464 -3.683 -31.738 1.00 62.06 101 HIS A C 1
ATOM 791 O O . HIS A 1 101 ? 19.655 -2.852 -32.156 1.00 62.06 101 HIS A O 1
ATOM 797 N N . ALA A 1 102 ? 21.149 -3.473 -30.610 1.00 60.12 102 ALA A N 1
ATOM 798 C CA . ALA A 1 102 ? 20.914 -2.312 -29.757 1.00 60.12 102 ALA A CA 1
ATOM 799 C C . ALA A 1 102 ? 21.523 -1.020 -30.336 1.00 60.12 102 ALA A C 1
ATOM 801 O O . ALA A 1 102 ? 22.722 -0.939 -30.592 1.00 60.12 102 ALA A O 1
ATOM 802 N N . SER A 1 103 ? 20.705 0.029 -30.476 1.00 63.22 103 SER A N 1
ATOM 803 C CA . SER A 1 103 ? 21.194 1.382 -30.775 1.00 63.22 103 SER A CA 1
ATOM 804 C C . SER A 1 103 ? 21.889 1.985 -29.546 1.00 63.22 103 SER A C 1
ATOM 806 O O . SER A 1 103 ? 21.292 2.063 -28.466 1.00 63.22 103 SER A O 1
ATOM 808 N N . ALA A 1 104 ? 23.139 2.434 -29.702 1.00 63.50 104 ALA A N 1
ATOM 809 C CA . ALA A 1 104 ? 23.975 2.955 -28.614 1.00 63.50 104 ALA A CA 1
ATOM 810 C C . ALA A 1 104 ? 23.481 4.290 -28.016 1.00 63.50 104 ALA A C 1
ATOM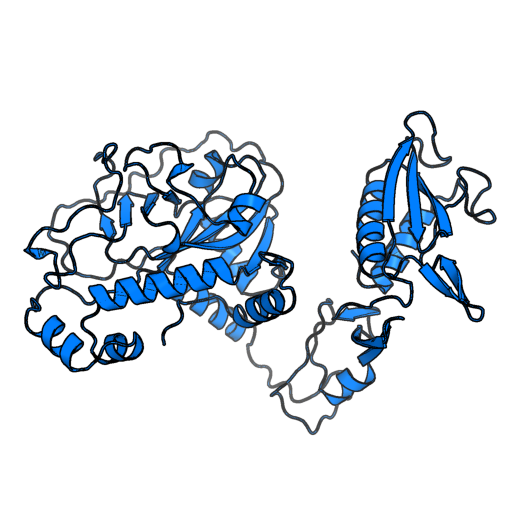 812 O O . ALA A 1 104 ? 23.925 4.681 -26.942 1.00 63.50 104 ALA A O 1
ATOM 813 N N . THR A 1 105 ? 22.553 4.986 -28.677 1.00 72.19 105 THR A N 1
ATOM 814 C CA . THR A 1 105 ? 22.130 6.348 -28.302 1.00 72.19 105 THR A CA 1
ATOM 815 C C . THR A 1 105 ? 20.945 6.412 -27.336 1.00 72.19 105 THR A C 1
ATOM 817 O O . THR A 1 105 ? 20.645 7.486 -26.819 1.00 72.19 105 THR A O 1
ATOM 820 N N . ILE A 1 106 ? 20.262 5.293 -27.069 1.00 73.94 106 ILE A N 1
ATOM 821 C CA . ILE A 1 106 ? 19.088 5.270 -26.181 1.00 73.94 106 ILE A CA 1
ATOM 822 C C . ILE A 1 106 ? 19.533 4.992 -24.732 1.00 73.94 106 ILE A C 1
ATOM 824 O O . ILE A 1 106 ? 20.345 4.082 -24.527 1.00 73.94 106 ILE A O 1
ATOM 828 N N . PRO A 1 107 ? 19.008 5.716 -23.721 1.00 78.62 107 PRO A N 1
ATOM 829 C CA . PRO A 1 107 ? 19.312 5.469 -22.310 1.00 78.62 107 PRO A CA 1
ATOM 830 C C . PRO A 1 107 ? 18.934 4.061 -21.847 1.00 78.62 107 PRO A C 1
ATOM 832 O O . PRO A 1 107 ? 18.045 3.418 -22.414 1.00 78.62 107 PRO A O 1
ATOM 835 N N . GLU A 1 108 ? 19.566 3.588 -20.775 1.00 82.94 108 GLU A N 1
ATOM 836 C CA . GLU A 1 108 ? 19.145 2.350 -20.116 1.00 82.94 108 GLU A CA 1
ATOM 837 C C . GLU A 1 108 ? 17.704 2.438 -19.606 1.00 82.94 108 GLU A C 1
ATOM 839 O O . GLU A 1 108 ? 17.164 3.517 -19.353 1.00 82.94 108 GLU A O 1
ATOM 844 N N . TYR A 1 109 ? 17.048 1.283 -19.528 1.00 85.75 109 TYR A N 1
ATOM 845 C CA . TYR A 1 109 ? 15.699 1.213 -18.994 1.00 85.75 109 TYR A CA 1
ATOM 846 C C . TYR A 1 109 ? 15.720 1.418 -17.476 1.00 85.75 109 TYR A C 1
ATOM 848 O O . TYR A 1 109 ? 16.503 0.796 -16.762 1.00 85.75 109 TYR A O 1
ATOM 856 N N . SER A 1 110 ? 14.812 2.261 -16.995 1.00 84.69 110 SER A N 1
ATOM 857 C CA . SER A 1 110 ? 14.526 2.453 -15.578 1.00 84.69 110 SER A CA 1
ATOM 858 C C . SER A 1 110 ? 13.060 2.130 -15.341 1.00 84.69 110 SER A C 1
ATOM 860 O O . SER A 1 110 ? 12.201 2.512 -16.131 1.00 84.69 110 SER A O 1
ATOM 862 N N . ASP A 1 111 ? 12.768 1.483 -14.213 1.00 84.44 111 ASP A N 1
ATOM 863 C CA . ASP A 1 111 ? 11.390 1.214 -13.795 1.00 84.44 111 ASP A CA 1
ATOM 864 C C . ASP A 1 111 ? 10.572 2.505 -13.618 1.00 84.44 111 ASP A C 1
ATOM 866 O O . ASP A 1 111 ? 9.342 2.452 -13.667 1.00 84.44 111 ASP A O 1
ATOM 870 N N . ASN A 1 112 ? 11.250 3.640 -13.365 1.00 87.31 112 ASN A N 1
ATOM 871 C CA . ASN A 1 112 ? 10.643 4.941 -13.058 1.00 87.31 112 ASN A CA 1
ATOM 872 C C . ASN A 1 112 ? 9.477 4.790 -12.072 1.00 87.31 112 ASN A C 1
ATOM 874 O O . ASN A 1 112 ? 8.356 5.242 -12.294 1.00 87.31 112 ASN A O 1
ATOM 878 N N . CYS A 1 113 ? 9.737 4.032 -11.009 1.00 90.19 113 CYS A N 1
ATOM 879 C CA . CYS A 1 113 ? 8.698 3.569 -10.112 1.00 90.19 113 CYS A CA 1
ATOM 880 C C . CYS A 1 113 ? 8.308 4.695 -9.154 1.00 90.19 113 CYS A C 1
ATOM 882 O O . CYS A 1 113 ? 9.142 5.133 -8.357 1.00 90.19 113 CYS A O 1
ATOM 884 N N . ALA A 1 114 ? 7.056 5.140 -9.207 1.00 91.69 114 ALA A N 1
ATOM 885 C CA . ALA A 1 114 ? 6.578 6.305 -8.470 1.00 91.69 114 ALA A CA 1
ATOM 886 C C . ALA A 1 114 ? 5.475 5.948 -7.466 1.00 91.69 114 ALA A C 1
ATOM 888 O O . ALA A 1 114 ? 4.721 4.993 -7.667 1.00 91.69 114 ALA A O 1
ATOM 889 N N . LEU A 1 115 ? 5.370 6.740 -6.398 1.00 95.00 115 LEU A N 1
ATOM 890 C CA . LEU A 1 115 ? 4.212 6.748 -5.509 1.00 95.00 115 LEU A CA 1
ATOM 891 C C . LEU A 1 115 ? 3.222 7.807 -5.983 1.00 95.00 115 LEU A C 1
ATOM 893 O O . LEU A 1 115 ? 3.518 8.996 -5.942 1.00 95.00 115 LEU A O 1
ATOM 897 N N . LEU A 1 116 ? 2.049 7.376 -6.441 1.00 94.94 116 LEU A N 1
ATOM 898 C CA . LEU A 1 116 ? 1.044 8.273 -7.004 1.00 94.94 116 LEU A CA 1
ATOM 899 C C . LEU A 1 116 ? -0.310 8.103 -6.322 1.00 94.94 116 LEU A C 1
ATOM 901 O O . LEU A 1 116 ? -0.694 7.013 -5.890 1.00 94.94 116 LEU A O 1
ATOM 905 N N . PHE A 1 117 ? -1.052 9.200 -6.252 1.00 94.69 117 PHE A N 1
ATOM 906 C CA . PHE A 1 117 ? -2.364 9.260 -5.636 1.00 94.69 117 PHE A CA 1
ATOM 907 C C . PHE A 1 117 ? -3.451 8.772 -6.591 1.00 94.69 117 PHE A C 1
ATOM 909 O O . PHE A 1 117 ? -3.441 9.058 -7.791 1.00 94.69 117 PHE A O 1
ATOM 916 N N . HIS A 1 118 ? -4.422 8.068 -6.019 1.00 93.81 118 HIS A N 1
ATOM 917 C CA . HIS A 1 118 ? -5.655 7.670 -6.675 1.00 93.81 118 HIS A CA 1
ATOM 918 C C . HIS A 1 118 ? -6.806 7.750 -5.670 1.00 93.81 118 HIS A C 1
ATOM 920 O O . HIS A 1 118 ? -6.699 7.290 -4.534 1.00 93.81 118 HIS A O 1
ATOM 926 N N . CYS A 1 119 ? -7.931 8.321 -6.084 1.00 90.25 119 CYS A N 1
ATOM 927 C CA . CYS A 1 119 ? -9.186 8.232 -5.343 1.00 90.25 119 CYS A CA 1
A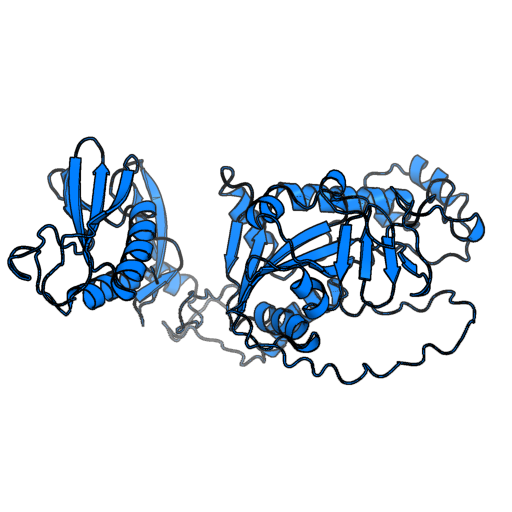TOM 928 C C . CYS A 1 119 ? -10.220 7.558 -6.224 1.00 90.25 119 CYS A C 1
ATOM 930 O O . CYS A 1 119 ? -10.216 7.716 -7.445 1.00 90.25 119 CYS A O 1
ATOM 932 N N . THR A 1 120 ? -11.129 6.832 -5.589 1.00 82.69 120 THR A N 1
ATOM 933 C CA . THR A 1 120 ? -12.180 6.116 -6.293 1.00 82.69 120 THR A CA 1
ATOM 934 C C . THR A 1 120 ? -13.550 6.555 -5.797 1.00 82.69 120 THR A C 1
ATOM 936 O O . THR A 1 120 ? -13.773 6.749 -4.602 1.00 82.69 120 THR A O 1
ATOM 939 N N . LYS A 1 121 ? -14.488 6.680 -6.741 1.00 78.06 121 LYS A N 1
ATOM 940 C CA . LYS A 1 121 ? -15.924 6.840 -6.459 1.00 78.06 121 LYS A CA 1
ATOM 941 C C . LYS A 1 121 ? -16.607 5.503 -6.161 1.00 78.06 121 LYS A C 1
ATOM 943 O O . LYS A 1 121 ? -17.793 5.467 -5.854 1.00 78.06 121 LYS A O 1
ATOM 948 N N . THR A 1 122 ? -15.868 4.398 -6.267 1.00 72.38 122 THR A N 1
ATOM 949 C CA . THR A 1 122 ? -16.348 3.035 -6.008 1.00 72.38 122 THR A CA 1
ATOM 950 C C . THR A 1 122 ? -15.786 2.494 -4.694 1.00 72.38 122 THR A C 1
ATOM 952 O O . THR A 1 122 ? -14.947 3.126 -4.063 1.00 72.38 122 THR A O 1
ATOM 955 N N . ASN A 1 123 ? -16.247 1.323 -4.262 1.00 82.88 123 ASN A N 1
ATOM 956 C CA . ASN A 1 123 ? -15.846 0.729 -2.990 1.00 82.88 123 ASN A CA 1
ATOM 957 C C . ASN A 1 123 ? -14.316 0.542 -2.883 1.00 82.88 123 ASN A C 1
ATOM 959 O O . ASN A 1 123 ? -13.733 -0.269 -3.602 1.00 82.88 123 ASN A O 1
ATOM 963 N N . VAL A 1 124 ? -13.688 1.237 -1.927 1.00 89.50 124 VAL A N 1
ATOM 964 C CA . VAL A 1 124 ? -12.251 1.126 -1.626 1.00 89.50 124 VAL A CA 1
ATOM 965 C C . VAL A 1 124 ? -11.840 -0.320 -1.329 1.00 89.50 124 VAL A C 1
ATOM 967 O O . VAL A 1 124 ? -10.792 -0.751 -1.799 1.00 89.50 124 VAL A O 1
ATOM 970 N N . ASP A 1 125 ? -12.666 -1.101 -0.621 1.00 90.25 125 ASP A N 1
ATOM 971 C CA . ASP A 1 125 ? -12.362 -2.511 -0.317 1.00 90.25 125 ASP A CA 1
ATOM 972 C C . ASP A 1 125 ? -12.207 -3.357 -1.586 1.00 90.25 125 ASP A C 1
ATOM 974 O O . ASP A 1 125 ? -11.330 -4.215 -1.650 1.00 90.25 125 ASP A O 1
ATOM 978 N N . ALA A 1 126 ? -13.014 -3.084 -2.616 1.00 90.00 126 ALA A N 1
ATOM 979 C CA . ALA A 1 126 ? -12.911 -3.786 -3.891 1.00 90.00 126 ALA A CA 1
ATOM 980 C C . ALA A 1 126 ? -11.573 -3.480 -4.576 1.00 90.00 126 ALA A C 1
ATOM 982 O O . ALA A 1 126 ? -10.912 -4.395 -5.054 1.00 90.00 126 ALA A O 1
ATOM 983 N N . VAL A 1 127 ? -11.127 -2.219 -4.543 1.00 93.12 127 VAL A N 1
ATOM 984 C CA . VAL A 1 127 ? -9.825 -1.815 -5.095 1.00 93.12 127 VAL A CA 1
ATOM 985 C C . VAL A 1 127 ? -8.662 -2.446 -4.323 1.00 93.12 127 VAL A C 1
ATOM 987 O O . VAL A 1 127 ? -7.715 -2.932 -4.933 1.00 93.12 127 VAL A O 1
ATOM 990 N N . LEU A 1 128 ? -8.726 -2.483 -2.988 1.00 94.62 128 LEU A N 1
ATOM 991 C CA . LEU A 1 128 ? -7.680 -3.104 -2.163 1.00 94.62 128 LEU A CA 1
ATOM 992 C C . LEU A 1 128 ? -7.606 -4.629 -2.347 1.00 94.62 128 LEU A C 1
ATOM 994 O O . LEU A 1 128 ? -6.530 -5.219 -2.235 1.00 94.62 128 LEU A O 1
ATOM 998 N N . ARG A 1 129 ? -8.745 -5.262 -2.646 1.00 92.81 129 ARG A N 1
ATOM 999 C CA . ARG A 1 129 ? -8.874 -6.702 -2.887 1.00 92.81 129 ARG A CA 1
ATOM 1000 C C . ARG A 1 129 ? -8.437 -7.112 -4.291 1.00 92.81 129 ARG A C 1
ATOM 1002 O O . ARG A 1 129 ? -7.674 -8.063 -4.425 1.00 92.81 129 ARG A O 1
ATOM 1009 N N . GLU A 1 130 ? -8.958 -6.434 -5.308 1.00 92.44 130 GLU A N 1
ATOM 1010 C CA . GLU A 1 130 ? -8.898 -6.856 -6.716 1.00 92.44 130 GLU A CA 1
ATOM 1011 C C . GLU A 1 130 ? -7.918 -6.027 -7.556 1.00 92.44 130 GLU A C 1
ATOM 1013 O O . GLU A 1 130 ? -7.594 -6.416 -8.675 1.00 92.44 130 GLU A O 1
ATOM 1018 N N . GLY A 1 131 ? -7.435 -4.898 -7.034 1.00 94.06 131 GLY A N 1
ATOM 1019 C CA . GLY A 1 131 ? -6.672 -3.919 -7.799 1.00 94.06 131 GLY A CA 1
ATOM 1020 C C . GLY A 1 131 ? -7.571 -3.002 -8.631 1.00 94.06 131 GLY A C 1
ATOM 1021 O O . GLY A 1 131 ? -8.798 -2.989 -8.503 1.00 94.06 131 GLY A O 1
ATOM 1022 N N . LEU A 1 132 ? -6.945 -2.185 -9.477 1.00 93.06 132 LEU A N 1
ATOM 1023 C CA . LEU A 1 132 ? -7.651 -1.316 -10.418 1.00 93.06 132 LEU A CA 1
ATOM 1024 C C . LEU A 1 132 ? -7.924 -2.066 -11.725 1.00 93.06 132 LEU A C 1
ATOM 1026 O O . LEU A 1 132 ? -7.094 -2.837 -12.190 1.00 93.06 132 LEU A O 1
ATOM 1030 N N . ASP A 1 133 ? -9.081 -1.817 -12.336 1.00 84.69 133 ASP A N 1
ATOM 1031 C CA . ASP A 1 133 ? -9.493 -2.443 -13.595 1.00 84.69 133 ASP A CA 1
ATOM 1032 C C . ASP A 1 133 ? -9.842 -1.352 -14.608 1.00 84.69 133 ASP A C 1
ATOM 1034 O O . ASP A 1 133 ? -10.822 -0.620 -14.441 1.00 84.69 133 ASP A O 1
ATOM 1038 N N . ASN A 1 134 ? -9.041 -1.242 -15.668 1.00 80.94 134 ASN A N 1
ATOM 1039 C CA . ASN A 1 134 ? -9.240 -0.255 -16.729 1.00 80.94 134 ASN A CA 1
ATOM 1040 C C . ASN A 1 134 ? -10.575 -0.445 -17.470 1.00 80.94 134 ASN A C 1
ATOM 1042 O O . ASN A 1 134 ? -11.142 0.531 -17.949 1.00 80.94 134 ASN A O 1
ATOM 1046 N N . ARG A 1 135 ? -11.138 -1.662 -17.498 1.00 80.75 135 ARG A N 1
ATOM 1047 C CA . ARG A 1 135 ? -12.453 -1.937 -18.112 1.00 80.75 135 ARG A CA 1
ATOM 1048 C C . ARG A 1 135 ? -13.610 -1.347 -17.310 1.00 80.75 135 ARG A C 1
ATOM 1050 O O . ARG A 1 135 ? -14.705 -1.193 -17.841 1.00 80.75 135 ARG A O 1
ATOM 1057 N N . LYS A 1 136 ? -13.378 -1.044 -16.029 1.00 75.50 136 LYS A N 1
ATOM 1058 C CA . LYS A 1 136 ? -14.343 -0.392 -15.132 1.00 75.50 136 LYS A CA 1
ATOM 1059 C C . LYS A 1 136 ? -14.126 1.127 -15.056 1.00 75.50 136 LYS A C 1
ATOM 1061 O O . LYS A 1 136 ? -14.904 1.811 -14.393 1.00 75.50 136 LYS A O 1
ATOM 1066 N N . ALA A 1 137 ? -13.074 1.656 -15.685 1.00 70.69 137 ALA A N 1
ATOM 1067 C CA . ALA A 1 137 ? -12.735 3.072 -15.640 1.00 70.69 137 ALA A CA 1
ATOM 1068 C C . ALA A 1 137 ? -13.528 3.880 -16.679 1.00 70.69 137 ALA A C 1
ATOM 1070 O O . ALA A 1 137 ? -13.823 3.410 -17.776 1.00 70.69 137 ALA A O 1
ATOM 1071 N N . ASN A 1 138 ? -13.847 5.131 -16.340 1.00 71.62 138 ASN A N 1
ATOM 1072 C CA . ASN A 1 138 ? -14.397 6.074 -17.310 1.00 71.62 138 ASN A CA 1
ATOM 1073 C C . ASN A 1 138 ? -13.299 6.532 -18.275 1.00 71.62 138 ASN A C 1
ATOM 1075 O O . ASN A 1 138 ? -12.160 6.754 -17.865 1.00 71.62 138 ASN A O 1
ATOM 1079 N N . MET A 1 139 ? -13.660 6.743 -19.541 1.00 76.38 139 MET A N 1
ATOM 1080 C CA . MET A 1 139 ? -12.741 7.275 -20.547 1.00 76.38 139 MET A CA 1
ATOM 1081 C C . MET A 1 139 ? -12.268 8.687 -20.166 1.00 76.38 139 MET A C 1
ATOM 1083 O O . MET A 1 139 ? -13.084 9.593 -19.975 1.00 76.38 139 MET A O 1
ATOM 1087 N N . GLY A 1 140 ? -10.949 8.879 -20.095 1.00 80.19 140 GLY A N 1
ATOM 1088 C CA . GLY A 1 140 ? -10.327 10.174 -19.831 1.00 80.19 140 GLY A CA 1
ATOM 1089 C C . GLY A 1 140 ? -9.782 10.852 -21.092 1.00 80.19 140 GLY A C 1
ATOM 1090 O O . GLY A 1 140 ? -9.922 10.367 -22.216 1.00 80.19 140 GLY A O 1
ATOM 1091 N N . SER A 1 141 ? -9.138 12.010 -20.923 1.00 83.50 141 SER A N 1
ATOM 1092 C CA . SER A 1 141 ? -8.556 12.802 -22.025 1.00 83.50 141 SER A CA 1
ATOM 1093 C C . SER A 1 141 ? -7.349 12.140 -22.705 1.00 83.50 141 SER A C 1
ATOM 1095 O O . SER A 1 141 ? -6.969 12.532 -23.806 1.00 83.50 141 SER A O 1
ATOM 1097 N N . LEU A 1 142 ? -6.763 11.131 -22.067 1.00 83.50 142 LEU A N 1
ATOM 1098 C CA . LEU A 1 142 ? -5.549 10.415 -22.480 1.00 83.50 142 LEU A CA 1
ATOM 1099 C C . LEU A 1 142 ? -5.815 8.941 -22.822 1.00 83.50 142 LEU A C 1
ATOM 1101 O O . LEU A 1 142 ? -4.870 8.175 -22.975 1.00 83.50 142 LEU A O 1
ATOM 1105 N N . GLY A 1 143 ? -7.089 8.559 -22.937 1.00 87.06 143 GLY A N 1
ATOM 1106 C CA . GLY A 1 143 ? -7.504 7.214 -23.310 1.00 87.06 143 GLY A CA 1
ATOM 1107 C C . GLY A 1 143 ? -8.289 6.483 -22.225 1.00 87.06 143 GLY A C 1
ATOM 1108 O O . GLY A 1 143 ? -8.658 7.037 -21.187 1.00 87.06 143 GLY A O 1
ATOM 1109 N N . SER A 1 144 ? -8.549 5.207 -22.490 1.00 89.88 144 SER A N 1
ATOM 1110 C CA . SER A 1 144 ? -9.218 4.268 -21.582 1.00 89.88 144 SER A CA 1
ATOM 1111 C C . SER A 1 144 ? -8.188 3.537 -20.714 1.00 89.88 144 SER A C 1
ATOM 1113 O O . SER A 1 144 ? -8.009 2.324 -20.818 1.00 89.88 144 SER A O 1
ATOM 1115 N N . GLY A 1 145 ? -7.459 4.307 -19.905 1.00 91.75 145 GLY A N 1
ATOM 1116 C CA . GLY A 1 145 ? -6.432 3.817 -18.985 1.00 91.75 145 GLY A CA 1
ATOM 1117 C C . GLY A 1 145 ? -6.764 4.093 -17.517 1.00 91.75 145 GLY A C 1
ATOM 1118 O O . GLY A 1 145 ? -7.837 4.590 -17.174 1.00 91.75 145 GLY A O 1
ATOM 1119 N N . ILE A 1 146 ? -5.819 3.768 -16.639 1.00 93.56 146 ILE A N 1
ATOM 1120 C CA . ILE A 1 146 ? -5.900 4.010 -15.198 1.00 93.56 146 ILE A CA 1
ATOM 1121 C C . ILE A 1 146 ? -5.157 5.304 -14.887 1.00 93.56 146 ILE A C 1
ATOM 1123 O O . ILE A 1 146 ? -3.968 5.419 -15.175 1.00 93.56 146 ILE A O 1
ATOM 1127 N N . TYR A 1 147 ? -5.870 6.258 -14.293 1.00 93.00 147 TYR A N 1
ATOM 1128 C CA . TYR A 1 147 ? -5.361 7.591 -13.995 1.00 93.00 147 TYR A CA 1
ATOM 1129 C C . TYR A 1 147 ? -4.826 7.690 -12.570 1.00 93.00 147 TYR A C 1
ATOM 1131 O O . TYR A 1 147 ? -5.486 7.286 -11.605 1.00 93.00 147 TYR A O 1
ATOM 1139 N N . PHE A 1 148 ? -3.660 8.312 -12.463 1.00 94.12 148 PHE A N 1
ATOM 1140 C CA . PHE A 1 148 ? -2.997 8.673 -11.222 1.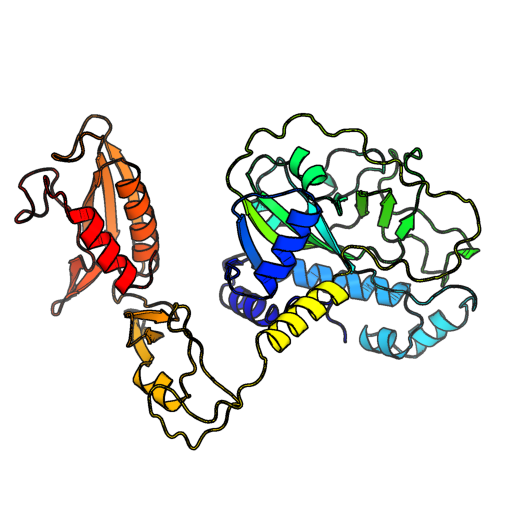00 94.12 148 PHE A CA 1
ATOM 1141 C C . PHE A 1 148 ? -2.582 10.140 -11.252 1.00 94.12 148 PHE A C 1
ATOM 1143 O O . PHE A 1 148 ? -2.477 10.745 -12.319 1.00 94.12 148 PHE A O 1
ATOM 1150 N N . SER A 1 149 ? -2.309 10.697 -10.079 1.00 90.94 149 SER A N 1
ATOM 1151 C CA . SER A 1 149 ? -1.832 12.068 -9.926 1.00 90.94 149 SER A CA 1
ATOM 1152 C C . SER A 1 149 ? -0.708 12.128 -8.902 1.00 90.94 149 SER A C 1
ATOM 1154 O O . SER A 1 149 ? -0.741 11.419 -7.900 1.00 90.94 149 SER A O 1
ATOM 1156 N N . ASP A 1 150 ? 0.266 13.002 -9.125 1.00 87.69 150 ASP A N 1
ATOM 1157 C CA . ASP A 1 150 ? 1.250 13.377 -8.104 1.00 87.69 150 ASP A CA 1
ATOM 1158 C C . ASP A 1 150 ? 0.676 14.436 -7.136 1.00 87.69 150 ASP A C 1
ATOM 1160 O O . ASP A 1 150 ? 1.189 14.677 -6.054 1.00 87.69 150 ASP A O 1
ATOM 1164 N N . ASN A 1 151 ? -0.472 15.025 -7.449 1.00 86.81 151 ASN A N 1
ATOM 1165 C CA . ASN A 1 151 ? -1.176 15.938 -6.565 1.00 86.81 151 ASN A CA 1
ATOM 1166 C C . ASN A 1 151 ? -2.360 15.226 -5.892 1.00 86.81 151 ASN A C 1
ATOM 1168 O O . ASN A 1 151 ? -3.339 14.854 -6.557 1.00 86.81 151 ASN A O 1
ATOM 1172 N N . ALA A 1 152 ? -2.300 15.058 -4.567 1.00 86.75 152 ALA A N 1
ATOM 1173 C CA . ALA A 1 152 ? -3.378 14.437 -3.798 1.00 86.75 152 ALA A CA 1
ATOM 1174 C C . ALA A 1 152 ? -4.694 15.226 -3.901 1.00 86.75 152 ALA A C 1
ATOM 1176 O O . ALA A 1 152 ? -5.746 14.617 -4.094 1.00 86.75 152 ALA A O 1
ATOM 1177 N N . ALA A 1 153 ? -4.653 16.564 -3.861 1.00 83.44 153 ALA A N 1
ATOM 1178 C CA . ALA A 1 153 ? -5.852 17.400 -3.959 1.00 83.44 153 ALA A CA 1
ATOM 1179 C C . ALA A 1 153 ? -6.570 17.233 -5.307 1.00 83.44 153 ALA A C 1
ATOM 1181 O O . ALA A 1 153 ? -7.800 17.259 -5.354 1.00 83.44 153 ALA A O 1
ATOM 1182 N N . PHE A 1 154 ? -5.821 16.990 -6.389 1.00 82.81 154 PHE A N 1
ATOM 1183 C CA . PHE A 1 154 ? -6.399 16.655 -7.692 1.00 82.81 154 PHE A CA 1
ATOM 1184 C C . PHE A 1 154 ? -7.160 15.322 -7.639 1.00 82.81 154 PHE A C 1
ATOM 1186 O O . PHE A 1 154 ? -8.310 15.245 -8.069 1.00 82.81 154 PHE A O 1
ATOM 1193 N N . SER A 1 155 ? -6.567 14.288 -7.031 1.00 84.31 155 SER A N 1
ATOM 1194 C CA . SER A 1 155 ? -7.228 12.986 -6.855 1.00 84.31 155 SER A CA 1
ATOM 1195 C C . SER A 1 155 ? -8.464 13.077 -5.958 1.00 84.31 155 SER A C 1
ATOM 1197 O O . SER A 1 155 ? -9.494 12.486 -6.270 1.00 84.31 155 SER A O 1
ATOM 1199 N N . MET A 1 156 ? -8.415 13.863 -4.881 1.00 84.00 156 MET A N 1
ATOM 1200 C CA . MET A 1 156 ? -9.513 14.010 -3.912 1.00 84.00 156 MET A CA 1
ATOM 1201 C C . MET A 1 156 ? -10.796 14.621 -4.501 1.00 84.00 156 MET A C 1
ATOM 1203 O O . MET A 1 156 ? -11.863 14.520 -3.889 1.00 84.00 156 MET A O 1
ATOM 1207 N N . GLN A 1 157 ? -10.743 15.219 -5.696 1.00 80.56 157 GLN A N 1
ATOM 1208 C CA . GLN A 1 157 ? -11.947 15.619 -6.441 1.00 80.56 157 GLN A CA 1
ATOM 1209 C C . GLN A 1 157 ? -12.818 14.411 -6.828 1.00 80.56 157 GLN A C 1
ATOM 1211 O O . GLN A 1 157 ? -14.021 14.548 -7.057 1.00 80.56 157 GLN A O 1
ATOM 1216 N N . TYR A 1 158 ? -12.218 13.221 -6.861 1.00 78.69 158 TYR A N 1
ATOM 1217 C CA . TYR A 1 158 ? -12.858 11.952 -7.189 1.00 78.69 158 TYR A CA 1
ATOM 1218 C C . TYR A 1 158 ? -13.121 11.077 -5.954 1.00 78.69 158 TYR A C 1
ATOM 1220 O O . TYR A 1 158 ? -13.579 9.948 -6.108 1.00 78.69 158 TYR A O 1
ATOM 1228 N N . ASP A 1 159 ? -12.859 11.574 -4.741 1.00 78.50 159 ASP A N 1
ATOM 1229 C CA . ASP A 1 159 ? -13.124 10.837 -3.503 1.00 78.50 159 ASP A CA 1
ATOM 1230 C C . ASP A 1 159 ? -14.618 10.820 -3.142 1.00 78.50 159 ASP A C 1
ATOM 1232 O O . ASP A 1 159 ? -15.333 11.816 -3.267 1.00 78.50 159 ASP A O 1
ATOM 1236 N N . SER A 1 160 ? -15.085 9.668 -2.661 1.00 75.38 160 SER A N 1
ATOM 1237 C CA . SER A 1 160 ? -16.425 9.479 -2.085 1.00 75.38 160 SER A CA 1
ATOM 1238 C C . SER A 1 160 ? -16.403 8.788 -0.714 1.00 75.38 160 SER A C 1
ATOM 1240 O O . SER A 1 160 ? -17.459 8.601 -0.115 1.00 75.38 160 SER A O 1
ATOM 1242 N N . PHE A 1 161 ? -15.223 8.422 -0.200 1.00 76.88 161 PHE A N 1
ATOM 1243 C CA . PHE A 1 161 ? -15.060 7.557 0.976 1.00 76.88 161 PHE A CA 1
ATOM 1244 C C . PHE A 1 161 ? -14.096 8.119 2.023 1.00 76.88 161 PHE A C 1
ATOM 1246 O O . PHE A 1 161 ? -13.701 7.387 2.931 1.00 76.88 161 PHE A O 1
ATOM 1253 N N . GLN A 1 162 ? -13.700 9.391 1.911 1.00 86.31 162 GLN A N 1
ATOM 1254 C CA . GLN A 1 162 ? -12.718 10.014 2.803 1.00 86.31 162 GLN A CA 1
ATOM 1255 C C . GLN A 1 162 ? -11.405 9.224 2.845 1.00 86.31 162 GLN A C 1
ATOM 1257 O O . GLN A 1 162 ? -10.771 9.092 3.893 1.00 86.31 162 GLN A O 1
ATOM 1262 N N . THR A 1 163 ? -11.035 8.632 1.705 1.00 88.88 163 THR A N 1
ATOM 1263 C CA . THR A 1 163 ? -9.851 7.783 1.591 1.00 88.88 163 THR A CA 1
ATOM 1264 C C . THR A 1 163 ? -9.087 8.112 0.317 1.00 88.88 163 THR A C 1
ATOM 1266 O O . THR A 1 163 ? -9.600 7.924 -0.785 1.00 88.88 163 THR A O 1
ATOM 1269 N N . VAL A 1 164 ? -7.834 8.545 0.465 1.00 92.12 164 VAL A N 1
ATOM 1270 C CA . VAL A 1 164 ? -6.878 8.612 -0.648 1.00 92.12 164 VAL A CA 1
ATOM 1271 C C . VAL A 1 164 ? -6.053 7.332 -0.652 1.00 92.12 164 VAL A C 1
ATOM 1273 O O . VAL A 1 164 ? -5.542 6.916 0.387 1.00 92.12 164 VAL A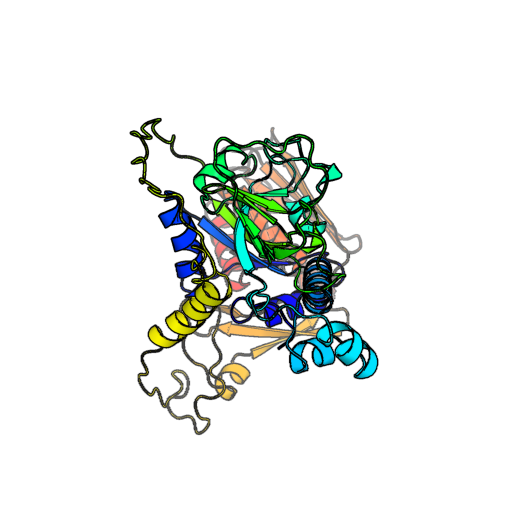 O 1
ATOM 1276 N N . LEU A 1 165 ? -5.907 6.706 -1.815 1.00 95.50 165 LEU A N 1
ATOM 1277 C CA . LEU A 1 165 ? -4.987 5.592 -2.005 1.00 95.50 165 LEU A CA 1
ATOM 1278 C C . LEU A 1 165 ? -3.673 6.111 -2.588 1.00 95.50 165 LEU A C 1
ATOM 1280 O O . LEU A 1 165 ? -3.682 6.953 -3.487 1.00 95.50 165 LEU A O 1
ATOM 1284 N N . ILE A 1 166 ? -2.555 5.580 -2.103 1.00 96.62 166 ILE A N 1
ATOM 1285 C CA . ILE A 1 166 ? -1.256 5.723 -2.760 1.00 96.62 166 ILE A CA 1
ATOM 1286 C C . ILE A 1 166 ? -0.920 4.382 -3.390 1.00 96.62 166 ILE A C 1
ATOM 1288 O O . ILE A 1 166 ? -0.839 3.355 -2.708 1.00 96.62 166 ILE A O 1
ATOM 1292 N N . PHE A 1 167 ? -0.719 4.412 -4.698 1.00 97.62 167 PHE A N 1
ATOM 1293 C CA . PHE A 1 167 ? -0.256 3.277 -5.470 1.00 97.62 167 PHE A CA 1
ATOM 1294 C C . PHE A 1 167 ? 1.228 3.410 -5.725 1.00 97.62 167 PHE A C 1
ATOM 1296 O O . PHE A 1 167 ? 1.731 4.503 -5.982 1.00 97.62 167 PHE A O 1
ATOM 1303 N N . GLN A 1 168 ? 1.906 2.274 -5.717 1.00 96.94 168 GLN A N 1
ATOM 1304 C CA . GLN A 1 168 ? 3.195 2.177 -6.365 1.00 96.94 168 GLN A CA 1
ATOM 1305 C C . GLN A 1 168 ? 2.971 1.828 -7.836 1.00 96.94 168 GLN A C 1
ATOM 1307 O O . GLN A 1 168 ? 2.227 0.892 -8.133 1.00 96.94 168 GLN A O 1
ATOM 1312 N N . VAL A 1 169 ? 3.576 2.595 -8.744 1.00 97.00 169 VAL A N 1
ATOM 1313 C CA . VAL A 1 169 ? 3.294 2.543 -10.185 1.00 97.00 169 VAL A CA 1
ATOM 1314 C C . VAL A 1 169 ? 4.592 2.439 -10.985 1.00 97.00 169 VAL A C 1
ATOM 1316 O O . VAL A 1 169 ? 5.483 3.271 -10.833 1.00 97.00 169 VAL A O 1
ATOM 1319 N N . LEU A 1 170 ? 4.691 1.437 -11.863 1.00 95.56 170 LEU A N 1
ATOM 1320 C CA . LEU A 1 170 ? 5.773 1.291 -12.843 1.00 95.56 170 LEU A CA 1
ATOM 1321 C C . LEU A 1 170 ? 5.482 2.192 -14.045 1.00 95.56 170 LEU A C 1
ATOM 1323 O O . LEU A 1 170 ? 4.759 1.787 -14.961 1.00 95.56 170 LEU A O 1
ATOM 1327 N N . LEU A 1 171 ? 6.037 3.407 -14.040 1.00 93.44 171 LEU A N 1
ATOM 1328 C CA . LEU A 1 171 ? 5.894 4.328 -15.170 1.00 93.44 171 LEU A CA 1
ATOM 1329 C C . LEU A 1 171 ? 6.793 3.941 -16.349 1.00 93.44 171 LEU A C 1
ATOM 1331 O O . LEU A 1 171 ? 6.445 4.273 -17.480 1.00 93.44 171 LEU A O 1
ATOM 1335 N N . GLY A 1 172 ? 7.905 3.238 -16.103 1.00 90.81 172 GLY A N 1
ATOM 1336 C CA . GLY A 1 172 ? 8.820 2.758 -17.140 1.00 90.81 172 GLY A CA 1
ATOM 1337 C C . GLY A 1 172 ? 9.240 3.861 -18.114 1.00 90.81 172 GLY A C 1
ATOM 1338 O O . GLY A 1 172 ? 9.474 5.008 -17.723 1.00 90.81 172 GLY A O 1
ATOM 1339 N N . ASP A 1 173 ? 9.294 3.541 -19.405 1.00 90.94 173 ASP A N 1
ATOM 1340 C CA . ASP A 1 173 ? 9.414 4.560 -20.442 1.00 90.94 173 ASP A CA 1
ATOM 1341 C C . ASP A 1 173 ? 8.109 5.352 -20.547 1.00 90.94 173 ASP A C 1
ATOM 1343 O O . ASP A 1 173 ? 7.120 4.892 -21.122 1.00 90.94 173 ASP A O 1
ATOM 1347 N N . CYS A 1 174 ? 8.122 6.568 -20.020 1.00 88.69 174 CYS A N 1
ATOM 1348 C CA . CYS A 1 174 ? 6.959 7.434 -20.015 1.00 88.69 174 CYS A CA 1
ATOM 1349 C C . CYS A 1 174 ? 6.939 8.352 -21.246 1.00 88.69 174 CYS A C 1
ATOM 1351 O O . CYS A 1 174 ? 7.918 9.047 -21.534 1.00 88.69 174 CYS A O 1
ATOM 1353 N N . LEU A 1 175 ? 5.816 8.376 -21.970 1.00 90.38 175 LEU A N 1
ATOM 1354 C CA . LEU A 1 175 ? 5.577 9.361 -23.019 1.00 90.38 175 LEU A CA 1
ATOM 1355 C C . LEU A 1 175 ? 5.068 10.661 -22.389 1.00 90.38 175 LEU A C 1
ATOM 1357 O O . LEU A 1 175 ? 3.887 10.785 -22.058 1.00 90.38 175 LEU A O 1
ATOM 1361 N N . ASN A 1 176 ? 5.950 11.651 -22.293 1.00 85.94 176 ASN A N 1
ATOM 1362 C CA . ASN A 1 176 ? 5.561 13.009 -21.933 1.00 85.94 176 ASN A CA 1
ATOM 1363 C C . ASN A 1 176 ? 4.844 13.670 -23.114 1.00 85.94 176 ASN A C 1
ATOM 1365 O O . ASN A 1 176 ? 5.398 13.765 -24.213 1.00 85.94 176 ASN A O 1
ATOM 1369 N N . ILE A 1 177 ? 3.617 14.143 -22.897 1.00 81.94 177 ILE A N 1
ATOM 1370 C CA . ILE A 1 177 ? 2.883 14.928 -23.891 1.00 81.94 177 ILE A CA 1
ATOM 1371 C C . ILE A 1 177 ? 2.519 16.301 -23.324 1.00 81.94 177 ILE A C 1
ATOM 1373 O O . ILE A 1 177 ? 2.312 16.468 -22.124 1.00 81.94 177 ILE A O 1
ATOM 1377 N N . HIS A 1 178 ? 2.419 17.302 -24.198 1.00 75.94 178 HIS A N 1
ATOM 1378 C CA . HIS A 1 178 ? 1.950 18.627 -23.796 1.00 75.94 178 HIS A CA 1
ATOM 1379 C C . HIS A 1 178 ? 0.526 18.565 -23.230 1.00 75.94 178 HIS A C 1
ATOM 1381 O O . HIS A 1 178 ? -0.315 17.831 -23.749 1.00 75.94 178 HIS A O 1
ATOM 1387 N N . ALA A 1 179 ? 0.239 19.400 -22.226 1.00 66.94 179 ALA A N 1
ATOM 1388 C CA . ALA A 1 179 ? -1.047 19.435 -21.519 1.00 66.94 179 ALA A CA 1
ATOM 1389 C C . ALA A 1 179 ? -2.268 19.632 -22.442 1.00 66.94 179 ALA A C 1
ATOM 1391 O O . ALA A 1 179 ? -3.361 19.164 -22.134 1.00 66.94 179 ALA A O 1
ATOM 1392 N N . ASN A 1 180 ? -2.074 20.275 -23.598 1.00 70.12 180 ASN A N 1
ATOM 1393 C CA . ASN A 1 180 ? -3.137 20.551 -24.569 1.00 70.12 180 ASN A CA 1
ATOM 1394 C C . ASN A 1 180 ? -3.389 19.388 -25.547 1.00 70.12 180 ASN A C 1
ATOM 1396 O O . ASN A 1 180 ? -4.336 19.434 -26.334 1.00 70.12 180 ASN A O 1
ATOM 1400 N N . ARG A 1 181 ? -2.553 18.341 -25.529 1.00 77.06 181 ARG A N 1
ATOM 1401 C CA . ARG A 1 181 ? -2.705 17.172 -26.398 1.00 77.06 181 ARG A CA 1
ATOM 1402 C C . ARG A 1 181 ? -3.605 16.139 -25.726 1.00 77.06 181 ARG A C 1
ATOM 1404 O O . ARG A 1 181 ? -3.412 15.791 -24.567 1.00 77.06 181 ARG A O 1
ATOM 1411 N N . THR A 1 182 ? -4.564 15.604 -26.478 1.00 79.56 182 THR A N 1
ATOM 1412 C CA . THR A 1 182 ? -5.440 14.523 -26.008 1.00 79.56 182 THR A CA 1
ATOM 1413 C C . THR A 1 182 ? -5.188 13.243 -26.794 1.00 79.56 182 THR A C 1
ATOM 1415 O O . THR A 1 182 ? -4.836 13.279 -27.971 1.00 79.56 182 THR A O 1
ATOM 1418 N N . LEU A 1 183 ? -5.368 12.106 -26.127 1.00 84.81 183 LEU A N 1
ATOM 1419 C CA . LEU A 1 183 ? -5.252 10.761 -26.691 1.00 84.81 183 LEU A CA 1
ATOM 1420 C C . LEU A 1 183 ? -6.515 9.951 -26.363 1.00 84.81 183 LEU A C 1
ATOM 1422 O O . LEU A 1 183 ? -6.440 8.774 -26.042 1.00 84.81 183 LEU A O 1
ATOM 1426 N N . ARG A 1 184 ? -7.698 10.583 -26.425 1.00 83.56 184 ARG A N 1
ATOM 1427 C CA . ARG A 1 184 ? -8.988 9.993 -26.000 1.00 83.56 184 ARG A CA 1
ATOM 1428 C C . ARG A 1 184 ? -9.291 8.625 -26.618 1.00 83.56 184 ARG A C 1
ATOM 1430 O O . ARG A 1 184 ? -9.885 7.787 -25.955 1.00 83.56 184 ARG A O 1
ATOM 1437 N N . ALA A 1 185 ? -8.883 8.406 -27.867 1.00 85.94 185 ALA A N 1
ATOM 1438 C CA . ALA A 1 185 ? -9.104 7.146 -28.577 1.00 85.94 185 ALA A CA 1
ATOM 1439 C C . ALA A 1 185 ? -8.121 6.025 -28.182 1.00 85.94 185 ALA A C 1
ATOM 1441 O O . ALA A 1 185 ? -8.282 4.893 -28.629 1.00 85.94 185 ALA A O 1
ATOM 1442 N N . ALA A 1 186 ? -7.095 6.314 -27.375 1.00 86.06 186 ALA A N 1
ATOM 1443 C CA . ALA A 1 186 ? -6.126 5.312 -26.957 1.00 86.06 186 ALA A CA 1
ATOM 1444 C C . ALA A 1 186 ? -6.774 4.298 -26.004 1.00 86.06 186 ALA A C 1
ATOM 1446 O O . ALA A 1 186 ? -7.346 4.657 -24.976 1.00 86.06 186 ALA A O 1
ATOM 1447 N N . THR A 1 187 ? -6.663 3.016 -26.334 1.00 89.69 187 THR A N 1
ATOM 1448 C CA . THR A 1 187 ? -7.107 1.893 -25.488 1.00 89.69 187 THR A CA 1
ATOM 1449 C C . THR A 1 187 ? -5.939 1.066 -24.952 1.00 89.69 187 THR A C 1
ATOM 1451 O O . THR A 1 187 ? -6.144 0.109 -24.211 1.00 89.69 187 THR A O 1
ATOM 1454 N N . ARG A 1 188 ? -4.715 1.433 -25.337 1.00 90.69 188 ARG A N 1
ATOM 1455 C CA . ARG A 1 188 ? -3.452 0.798 -24.967 1.00 90.69 188 ARG A CA 1
ATOM 1456 C C . ARG A 1 188 ? -2.324 1.824 -25.000 1.00 90.69 188 ARG A C 1
ATOM 1458 O O . ARG A 1 188 ? -2.521 2.956 -25.448 1.00 90.69 188 ARG A O 1
ATOM 1465 N N . GLU A 1 189 ? -1.144 1.396 -24.580 1.00 92.81 189 GLU A N 1
ATOM 1466 C CA . GLU A 1 189 ? 0.057 2.214 -24.554 1.00 92.81 189 GLU A CA 1
ATOM 1467 C C . GLU A 1 189 ? 0.437 2.736 -25.959 1.00 92.81 189 GLU A C 1
ATOM 1469 O O . GLU A 1 189 ? 0.288 2.004 -26.948 1.00 92.81 189 GLU A O 1
ATOM 1474 N N . PRO A 1 190 ? 0.946 3.979 -26.077 1.00 92.06 190 PRO A N 1
ATOM 1475 C CA . PRO A 1 190 ? 1.397 4.532 -27.353 1.00 92.06 190 PRO A CA 1
ATOM 1476 C C . PRO A 1 190 ? 2.573 3.757 -27.954 1.00 92.06 190 PRO A C 1
ATOM 1478 O O . PRO A 1 190 ? 3.488 3.337 -27.241 1.00 92.06 190 PRO A O 1
ATOM 1481 N N . GLU A 1 191 ? 2.584 3.608 -29.280 1.00 93.88 191 GLU A N 1
ATOM 1482 C CA . GLU A 1 191 ? 3.698 2.976 -29.989 1.00 93.88 191 GLU A CA 1
ATOM 1483 C C . GLU A 1 191 ? 4.908 3.920 -30.083 1.00 93.88 191 GLU A C 1
ATOM 1485 O O . GLU A 1 191 ? 4.777 5.125 -30.314 1.00 93.88 191 GLU A O 1
ATOM 1490 N N . LYS A 1 192 ? 6.101 3.352 -29.921 1.00 90.69 192 LYS A N 1
ATOM 1491 C CA . LYS A 1 192 ? 7.383 4.009 -30.161 1.00 90.69 192 LYS A CA 1
ATOM 1492 C C . LYS A 1 192 ? 7.686 4.064 -31.653 1.00 90.69 192 LYS A C 1
ATOM 1494 O O . LYS A 1 192 ? 7.444 3.108 -32.388 1.00 90.69 192 LYS A O 1
ATOM 1499 N N . ASN A 1 193 ? 8.308 5.148 -32.099 1.00 88.81 193 ASN A N 1
ATOM 1500 C CA . ASN A 1 193 ? 8.912 5.204 -33.430 1.00 88.81 193 ASN A CA 1
ATOM 1501 C C . ASN A 1 193 ? 10.281 4.492 -33.444 1.00 88.81 193 ASN A C 1
ATOM 1503 O O . ASN A 1 193 ? 10.814 4.146 -32.394 1.00 88.81 193 ASN A O 1
ATOM 1507 N N . ALA A 1 194 ? 10.871 4.284 -34.625 1.00 85.50 194 ALA A N 1
ATOM 1508 C CA . ALA A 1 194 ? 12.113 3.518 -34.779 1.00 85.50 194 ALA A CA 1
ATOM 1509 C C . ALA A 1 194 ? 13.303 4.050 -33.954 1.00 85.50 194 ALA A C 1
ATOM 1511 O O . ALA A 1 194 ? 14.119 3.253 -33.501 1.00 85.50 194 ALA A O 1
ATOM 1512 N N . THR A 1 195 ? 13.393 5.364 -33.716 1.00 84.75 195 THR A N 1
ATOM 1513 C CA . THR A 1 195 ? 14.506 5.968 -32.961 1.00 84.75 195 THR A CA 1
ATOM 1514 C C . THR A 1 195 ? 14.330 5.869 -31.444 1.00 84.75 195 THR A C 1
ATOM 1516 O O . THR A 1 195 ? 15.274 6.116 -30.701 1.00 84.75 195 THR A O 1
ATOM 1519 N N . GLN A 1 196 ? 13.142 5.477 -30.977 1.00 86.12 196 GLN A N 1
ATOM 1520 C CA . GLN A 1 196 ? 12.803 5.317 -29.560 1.00 86.12 196 GLN A CA 1
ATOM 1521 C C . GLN A 1 196 ? 12.900 3.862 -29.068 1.00 86.12 196 GLN A C 1
ATOM 1523 O O . GLN A 1 196 ? 12.833 3.622 -27.859 1.00 86.12 196 GLN A O 1
ATOM 1528 N N . LYS A 1 197 ? 13.020 2.884 -29.978 1.00 86.62 197 LYS A N 1
ATOM 1529 C CA . LYS A 1 197 ? 13.038 1.451 -29.643 1.00 86.62 197 LYS A CA 1
ATOM 1530 C C . LYS A 1 197 ? 14.453 1.004 -29.279 1.00 86.62 197 LYS A C 1
ATOM 1532 O O . LYS A 1 197 ? 15.366 1.128 -30.090 1.00 86.62 197 LYS A O 1
ATOM 1537 N N . ARG A 1 198 ? 14.637 0.410 -28.093 1.00 84.62 198 ARG A N 1
ATOM 1538 C CA . ARG A 1 198 ? 15.922 -0.220 -27.709 1.00 84.62 198 ARG A CA 1
ATOM 1539 C C . ARG A 1 198 ? 16.205 -1.511 -28.469 1.00 84.62 198 ARG A C 1
ATOM 1541 O O . ARG A 1 198 ? 17.359 -1.882 -28.652 1.00 84.62 198 ARG A O 1
ATOM 1548 N N . SER A 1 199 ? 15.147 -2.201 -28.875 1.00 83.88 199 SER A N 1
ATOM 1549 C CA . SER A 1 199 ? 15.193 -3.444 -29.636 1.00 83.88 199 SER A CA 1
ATOM 1550 C C . SER A 1 199 ? 13.918 -3.579 -30.467 1.00 83.88 199 SER A C 1
ATOM 1552 O O . SER A 1 199 ? 12.945 -2.857 -30.251 1.00 83.88 199 SER A O 1
ATOM 1554 N N . LYS A 1 200 ? 13.863 -4.570 -31.361 1.00 85.19 200 LYS A N 1
ATOM 1555 C CA . LYS A 1 200 ? 12.635 -4.896 -32.109 1.00 85.19 200 LYS A CA 1
ATOM 1556 C C . LYS A 1 200 ? 11.441 -5.302 -31.225 1.00 85.19 200 LYS A C 1
ATOM 1558 O O . LYS A 1 200 ? 10.321 -5.348 -31.718 1.00 85.19 200 LYS A O 1
ATOM 1563 N N . TYR A 1 201 ? 11.679 -5.609 -29.948 1.00 86.50 201 TYR A N 1
ATOM 1564 C CA . TYR A 1 201 ? 10.650 -5.985 -28.975 1.00 86.50 201 TYR A CA 1
ATOM 1565 C C . TYR A 1 201 ? 10.121 -4.790 -28.166 1.00 86.50 201 TYR A C 1
ATOM 1567 O O . TYR A 1 201 ? 9.020 -4.858 -27.626 1.00 86.50 201 TYR A O 1
ATOM 1575 N N . ASP A 1 202 ? 10.878 -3.692 -28.090 1.00 90.25 202 ASP A N 1
ATOM 1576 C CA . ASP A 1 202 ? 10.530 -2.479 -27.340 1.00 90.25 202 ASP A CA 1
ATOM 1577 C C . ASP A 1 202 ? 9.594 -1.581 -28.164 1.00 90.25 202 ASP A C 1
ATOM 1579 O O . ASP A 1 202 ? 9.972 -0.514 -28.645 1.00 90.25 202 ASP A O 1
ATOM 1583 N N . LEU A 1 203 ? 8.376 -2.071 -28.404 1.00 92.69 203 LEU A N 1
ATOM 1584 C CA . LEU A 1 203 ? 7.425 -1.456 -29.333 1.00 92.69 203 LEU A CA 1
ATOM 1585 C C . LEU A 1 203 ? 6.625 -0.300 -28.730 1.00 92.69 203 LEU A C 1
ATOM 1587 O O . LEU A 1 203 ? 6.219 0.586 -29.471 1.00 92.69 203 LEU A O 1
ATOM 1591 N N . PHE A 1 204 ? 6.389 -0.297 -27.420 1.00 95.25 204 PHE A N 1
ATOM 1592 C CA . PHE A 1 204 ? 5.458 0.627 -26.770 1.00 95.25 204 PHE A CA 1
ATOM 1593 C C . PHE A 1 204 ? 6.120 1.379 -25.615 1.00 95.25 204 PHE A C 1
ATOM 1595 O O . PHE A 1 204 ? 7.067 0.892 -24.987 1.00 95.25 204 PHE A O 1
ATOM 1602 N N . PHE A 1 205 ? 5.610 2.577 -25.337 1.00 93.94 205 PHE A N 1
ATOM 1603 C CA . PHE A 1 205 ? 5.808 3.228 -24.043 1.00 93.94 205 PHE A CA 1
ATOM 1604 C C . PHE A 1 205 ? 5.093 2.435 -22.942 1.00 93.94 205 PHE A C 1
ATOM 1606 O O . PHE A 1 205 ? 4.262 1.581 -23.231 1.00 93.94 205 PHE A O 1
ATOM 1613 N N . ASP A 1 206 ? 5.430 2.705 -21.688 1.00 94.62 206 ASP A N 1
ATOM 1614 C CA . ASP A 1 206 ? 4.847 2.019 -20.530 1.00 94.62 206 ASP A CA 1
ATOM 1615 C C . ASP A 1 206 ? 3.767 2.866 -19.854 1.00 94.62 206 ASP A C 1
ATOM 1617 O O . ASP A 1 206 ? 2.854 2.341 -19.215 1.00 94.62 206 ASP A O 1
ATOM 1621 N N . SER A 1 207 ? 3.852 4.186 -20.009 1.00 93.94 207 SER A N 1
ATOM 1622 C CA . SER A 1 207 ? 2.892 5.134 -19.459 1.00 93.94 207 SER A CA 1
ATOM 1623 C C . SER A 1 207 ? 2.844 6.431 -20.268 1.00 93.94 207 SER A C 1
ATOM 1625 O O . SER A 1 207 ? 3.667 6.670 -21.157 1.00 93.94 207 SER A O 1
ATOM 1627 N N . ILE A 1 208 ? 1.849 7.264 -19.971 1.00 90.88 208 ILE A N 1
ATOM 1628 C CA . ILE A 1 208 ? 1.708 8.629 -20.486 1.00 90.88 208 ILE A CA 1
ATOM 1629 C C . ILE A 1 208 ? 1.762 9.583 -19.296 1.00 90.88 208 ILE A C 1
ATOM 1631 O O . ILE A 1 208 ? 1.080 9.336 -18.300 1.00 90.88 208 ILE A O 1
ATOM 1635 N N . ALA A 1 209 ? 2.491 10.689 -19.425 1.00 88.44 209 ALA A N 1
ATOM 1636 C CA . ALA A 1 209 ? 2.475 11.769 -18.448 1.00 88.44 209 ALA A CA 1
ATOM 1637 C C . ALA A 1 209 ? 2.132 13.114 -19.091 1.00 88.44 209 ALA A C 1
ATOM 1639 O O . ALA A 1 209 ? 2.599 13.476 -20.175 1.00 88.44 209 ALA A O 1
ATOM 1640 N N . VAL A 1 210 ? 1.312 13.860 -18.361 1.00 84.00 210 VAL A N 1
ATOM 1641 C CA . VAL A 1 210 ? 1.081 15.299 -18.504 1.00 84.00 210 VAL A CA 1
ATOM 1642 C C . VAL A 1 210 ? 1.278 15.925 -17.120 1.00 84.00 210 VAL A C 1
ATOM 1644 O O . VAL A 1 210 ? 1.344 15.187 -16.133 1.00 84.00 210 VAL A O 1
ATOM 1647 N N . PRO A 1 211 ? 1.355 17.260 -16.988 1.00 82.19 211 PRO A N 1
ATOM 1648 C CA . PRO A 1 211 ? 1.487 17.884 -15.675 1.00 82.19 211 PRO A CA 1
ATOM 1649 C C . PRO A 1 211 ? 0.459 17.345 -14.666 1.00 82.19 211 PRO A C 1
ATOM 1651 O O . PRO A 1 211 ? -0.752 17.417 -14.890 1.00 82.19 211 PRO A O 1
ATOM 1654 N N . SER A 1 212 ? 0.971 16.762 -13.580 1.00 80.50 212 SER A N 1
ATOM 1655 C CA . SER A 1 212 ? 0.220 16.143 -12.484 1.00 80.50 212 SER A CA 1
ATOM 1656 C C . SER A 1 212 ? -0.731 14.993 -12.827 1.00 80.50 212 SER A C 1
ATOM 1658 O O . SER A 1 212 ? -1.520 14.600 -11.971 1.00 80.50 212 SER A O 1
ATOM 1660 N N . GLN A 1 213 ? -0.669 14.404 -14.023 1.00 87.69 213 GLN A N 1
ATOM 1661 C CA . GLN A 1 213 ? -1.465 13.219 -14.353 1.00 87.69 213 GLN A CA 1
ATOM 1662 C C . GLN A 1 213 ? -0.649 12.178 -15.106 1.00 87.69 213 GLN A C 1
ATOM 1664 O O . GLN A 1 213 ? 0.068 12.480 -16.059 1.00 87.69 213 GLN A O 1
ATOM 1669 N N . TYR A 1 214 ? -0.846 10.929 -14.705 1.00 91.62 214 TYR A N 1
ATOM 1670 C CA . TYR A 1 214 ? -0.138 9.770 -15.224 1.00 91.62 214 TYR A CA 1
ATOM 1671 C C . TYR A 1 214 ? -1.147 8.697 -15.594 1.00 91.62 214 TYR A C 1
ATOM 1673 O O . TYR A 1 214 ? -2.115 8.477 -14.862 1.00 91.62 214 TYR A O 1
ATOM 1681 N N . VAL A 1 215 ? -0.923 8.027 -16.721 1.00 93.50 215 VAL A N 1
ATOM 1682 C CA . VAL A 1 215 ? -1.827 6.989 -17.221 1.00 93.50 215 VAL A CA 1
ATOM 1683 C C . VAL A 1 215 ? -1.055 5.738 -17.591 1.00 93.50 215 VAL A C 1
ATOM 1685 O O . VAL A 1 215 ? -0.110 5.790 -18.376 1.00 93.50 215 VAL A O 1
ATOM 1688 N N . ILE A 1 216 ? -1.506 4.611 -17.049 1.00 95.69 216 ILE A N 1
ATOM 1689 C CA . ILE A 1 216 ? -1.079 3.260 -17.433 1.00 95.69 216 ILE A CA 1
ATOM 1690 C C . ILE A 1 216 ? -2.262 2.513 -18.052 1.00 95.69 216 ILE A C 1
ATOM 1692 O O . ILE A 1 216 ? -3.421 2.823 -17.765 1.00 95.69 216 ILE A O 1
ATOM 1696 N N . PHE A 1 217 ? -1.984 1.499 -18.867 1.00 94.12 217 PHE A N 1
ATOM 1697 C CA . PHE A 1 217 ? -3.026 0.703 -19.532 1.00 94.12 217 PHE A CA 1
ATOM 1698 C C . PHE A 1 217 ? -3.071 -0.751 -19.058 1.00 94.12 217 PHE A C 1
ATOM 1700 O O . PHE A 1 217 ? -4.043 -1.451 -19.338 1.00 94.12 217 PHE A O 1
ATOM 1707 N N . ASN A 1 218 ? -2.080 -1.186 -18.278 1.00 94.81 218 ASN A N 1
ATOM 1708 C CA . ASN A 1 218 ? -2.048 -2.497 -17.649 1.00 94.81 218 ASN A CA 1
ATOM 1709 C C . ASN A 1 218 ? -2.153 -2.356 -16.124 1.00 94.81 218 ASN A C 1
ATOM 1711 O O . ASN A 1 218 ? -1.324 -1.704 -15.491 1.00 94.81 218 ASN A O 1
ATOM 1715 N N . SER A 1 219 ? -3.158 -2.988 -15.518 1.00 95.44 219 SER A N 1
ATOM 1716 C CA . SER A 1 219 ? -3.404 -2.906 -14.074 1.00 95.44 219 SER A CA 1
ATOM 1717 C C . SER A 1 219 ? -2.276 -3.483 -13.221 1.00 95.44 219 SER A C 1
ATOM 1719 O O . SER A 1 219 ? -2.015 -2.964 -12.139 1.00 95.44 219 SER A O 1
ATOM 1721 N N . SER A 1 220 ? -1.547 -4.486 -13.716 1.00 96.50 220 SER A N 1
ATOM 1722 C CA . SER A 1 220 ? -0.397 -5.068 -13.018 1.00 96.50 220 SER A CA 1
ATOM 1723 C C . SER A 1 220 ? 0.833 -4.153 -13.016 1.00 96.50 220 SER A C 1
ATOM 1725 O O . SER A 1 220 ? 1.816 -4.473 -12.361 1.00 96.50 220 SER A O 1
ATOM 1727 N N . GLN A 1 221 ? 0.812 -2.995 -13.693 1.00 96.81 221 GLN A N 1
ATOM 1728 C CA . GLN A 1 221 ? 1.834 -1.953 -13.508 1.00 96.81 221 GLN A CA 1
ATOM 1729 C C . GLN A 1 221 ? 1.633 -1.145 -12.221 1.00 96.81 221 GLN A C 1
ATOM 1731 O O . GLN A 1 221 ? 2.396 -0.214 -11.974 1.00 96.81 221 GLN A O 1
ATOM 1736 N N . CYS A 1 222 ? 0.629 -1.461 -11.403 1.00 97.38 222 CYS A N 1
ATOM 1737 C CA . CYS A 1 222 ? 0.441 -0.817 -10.114 1.00 97.38 222 CYS A CA 1
ATOM 1738 C C . CYS A 1 222 ? -0.059 -1.787 -9.044 1.00 97.38 222 CYS A C 1
ATOM 1740 O O . CYS A 1 222 ? -0.647 -2.824 -9.346 1.00 97.38 222 CYS A O 1
ATOM 1742 N N . PHE A 1 223 ? 0.127 -1.418 -7.782 1.00 96.25 223 PHE A N 1
ATOM 1743 C CA . PHE A 1 223 ? -0.598 -2.024 -6.669 1.00 96.25 223 PHE A CA 1
ATOM 1744 C C . PHE A 1 223 ? -0.830 -0.985 -5.559 1.00 96.25 223 PHE A C 1
ATOM 1746 O O . PHE A 1 223 ? -0.038 -0.043 -5.427 1.00 96.25 223 PHE A O 1
ATOM 1753 N N . PRO A 1 224 ? -1.919 -1.108 -4.777 1.00 97.12 224 PRO A N 1
ATOM 1754 C CA . PRO A 1 224 ? -2.180 -0.196 -3.673 1.00 97.12 224 PRO A CA 1
ATOM 1755 C C . PRO A 1 224 ? -1.193 -0.478 -2.539 1.00 97.12 224 PRO A C 1
ATOM 1757 O O . PRO A 1 224 ? -1.143 -1.595 -2.025 1.00 97.12 224 PRO A O 1
ATOM 1760 N N . LEU A 1 225 ? -0.432 0.537 -2.132 1.00 97.31 225 LEU A N 1
ATOM 1761 C CA . LEU A 1 225 ? 0.567 0.415 -1.071 1.00 97.31 225 LEU A CA 1
ATOM 1762 C C . LEU A 1 225 ? 0.103 1.067 0.236 1.00 97.31 225 LEU A C 1
ATOM 1764 O O . LEU A 1 225 ? 0.348 0.521 1.312 1.00 97.31 225 LEU A O 1
ATOM 1768 N N . TYR A 1 226 ? -0.619 2.188 0.151 1.00 97.06 226 TYR A N 1
ATOM 1769 C CA . TYR A 1 226 ? -1.208 2.853 1.313 1.00 97.06 226 TYR A CA 1
ATOM 1770 C C . TYR A 1 226 ? -2.676 3.203 1.087 1.00 97.06 226 TYR A C 1
ATOM 1772 O O . TYR A 1 226 ? -3.063 3.637 0.002 1.00 97.06 226 TYR A O 1
ATOM 1780 N N . ALA A 1 227 ? -3.474 3.082 2.146 1.00 95.44 227 ALA A N 1
ATOM 1781 C CA . ALA A 1 227 ? -4.798 3.676 2.247 1.00 95.44 227 ALA A CA 1
ATOM 1782 C C . ALA A 1 227 ? -4.796 4.724 3.359 1.00 95.44 227 ALA A C 1
ATOM 1784 O O . ALA A 1 227 ? -4.496 4.419 4.514 1.00 95.44 227 ALA A O 1
ATOM 1785 N N . ILE A 1 228 ? -5.137 5.960 3.008 1.00 92.94 228 ILE A N 1
ATOM 1786 C CA . ILE A 1 228 ? -5.064 7.103 3.912 1.00 92.94 228 ILE A CA 1
ATOM 1787 C C . ILE A 1 228 ? -6.471 7.608 4.161 1.00 92.94 228 ILE A C 1
ATOM 1789 O O . ILE A 1 228 ? -7.085 8.211 3.284 1.00 92.94 228 ILE A O 1
ATOM 1793 N N . THR A 1 229 ? -6.977 7.338 5.360 1.00 90.12 229 THR A N 1
ATOM 1794 C CA . THR A 1 229 ? -8.290 7.816 5.803 1.00 90.12 229 THR A CA 1
ATOM 1795 C C . THR A 1 229 ? -8.127 9.187 6.445 1.00 90.12 229 THR A C 1
ATOM 1797 O O . THR A 1 229 ? -7.206 9.379 7.239 1.00 90.12 229 THR A O 1
ATOM 1800 N N . TYR A 1 230 ? -9.007 10.131 6.131 1.00 84.44 230 TYR A N 1
ATOM 1801 C CA . TYR A 1 230 ? -8.926 11.504 6.628 1.00 84.44 230 TYR A CA 1
ATOM 1802 C C . TYR A 1 230 ? -10.267 11.998 7.188 1.00 84.44 230 TYR A C 1
ATOM 1804 O O . TYR A 1 230 ? -11.332 11.578 6.744 1.00 84.44 230 TYR A O 1
ATOM 1812 N N . GLU A 1 231 ? -10.238 12.884 8.187 1.00 77.31 231 GLU A N 1
ATOM 1813 C CA . GLU A 1 231 ? -11.462 13.523 8.698 1.00 77.31 231 GLU A CA 1
ATOM 1814 C C . GLU A 1 231 ? -12.026 14.524 7.666 1.00 77.31 231 GLU A C 1
ATOM 1816 O O . GLU A 1 231 ? -11.271 15.199 6.970 1.00 77.31 231 GLU A O 1
ATOM 1821 N N . SER A 1 232 ? -13.360 14.589 7.533 1.00 63.66 232 SER A N 1
ATOM 1822 C CA . SER A 1 232 ? -14.064 15.270 6.431 1.00 63.66 232 SER A CA 1
ATOM 1823 C C . SER A 1 232 ? -13.554 16.679 6.110 1.00 63.66 232 SER A C 1
ATOM 1825 O O . SER A 1 232 ? -13.232 17.440 7.020 1.00 63.66 232 SER A O 1
ATOM 1827 N N . LYS A 1 233 ? -13.634 17.050 4.823 1.00 51.75 233 LYS A N 1
ATOM 1828 C CA . LYS A 1 233 ? -13.378 18.393 4.278 1.00 51.75 233 LYS A CA 1
ATOM 1829 C C . LYS A 1 233 ? -13.868 19.500 5.229 1.00 51.75 233 LYS A C 1
ATOM 1831 O O . LYS A 1 233 ? -15.069 19.745 5.317 1.00 51.75 233 LYS A O 1
ATOM 1836 N N . THR A 1 234 ? -12.956 20.252 5.846 1.00 41.38 234 THR A N 1
ATOM 1837 C CA . THR A 1 234 ? -13.218 21.690 5.974 1.00 41.38 234 THR A CA 1
ATOM 1838 C C . THR A 1 234 ? -13.441 22.208 4.549 1.00 41.38 234 THR A C 1
ATOM 1840 O O . THR A 1 234 ? -12.762 21.728 3.632 1.00 41.38 234 THR A O 1
ATOM 1843 N N . PRO A 1 235 ? -14.429 23.085 4.299 1.00 37.88 235 PRO A N 1
ATOM 1844 C CA . PRO A 1 235 ? -14.656 23.586 2.955 1.00 37.88 235 PRO A CA 1
ATOM 1845 C C . PRO A 1 235 ? -13.340 24.187 2.471 1.00 37.88 235 PRO A C 1
ATOM 1847 O O . PRO A 1 235 ? -12.841 25.135 3.075 1.00 37.88 235 PRO A O 1
ATOM 1850 N N . PHE A 1 236 ? -12.759 23.611 1.417 1.00 40.03 236 PHE A N 1
ATOM 1851 C CA . PHE A 1 236 ? -11.746 24.314 0.646 1.00 40.03 236 PHE A CA 1
ATOM 1852 C C . PHE A 1 236 ? -12.399 25.641 0.268 1.00 40.03 236 PHE A C 1
ATOM 1854 O O . PHE A 1 236 ? -13.434 25.646 -0.405 1.00 40.03 236 PHE A O 1
ATOM 1861 N N . SER A 1 237 ? -11.862 26.765 0.748 1.00 35.19 237 SER A N 1
ATOM 1862 C CA . SER A 1 237 ? -12.201 28.030 0.121 1.00 35.19 237 SER A CA 1
ATOM 1863 C C . SER A 1 237 ? -11.826 27.864 -1.351 1.00 35.19 237 SER A C 1
ATOM 1865 O O . SER A 1 237 ? -10.740 27.386 -1.677 1.00 35.19 237 SER A O 1
ATOM 1867 N N . ASN A 1 238 ? -12.736 28.220 -2.255 1.00 34.03 238 ASN A N 1
ATOM 1868 C CA . ASN A 1 238 ? -12.481 28.270 -3.697 1.00 34.03 238 ASN A CA 1
ATOM 1869 C C . ASN A 1 238 ? -11.466 29.378 -4.062 1.00 34.03 238 ASN A C 1
ATOM 1871 O O . ASN A 1 238 ? -11.583 30.023 -5.096 1.00 34.03 238 ASN A O 1
ATOM 1875 N N . GLN A 1 239 ? -10.467 29.627 -3.217 1.00 35.09 239 GLN A N 1
ATOM 1876 C CA . GLN A 1 239 ? -9.304 30.429 -3.542 1.00 35.09 239 GLN A CA 1
ATOM 1877 C C . GLN A 1 239 ? -8.157 29.492 -3.907 1.00 35.09 239 GLN A C 1
ATOM 1879 O O . GLN A 1 239 ? -7.143 29.416 -3.224 1.00 35.09 239 GLN A O 1
ATOM 1884 N N . ILE A 1 240 ? -8.307 28.803 -5.038 1.00 35.88 240 ILE A N 1
ATOM 1885 C CA . ILE A 1 240 ? -7.136 28.629 -5.892 1.00 35.88 240 ILE A CA 1
ATOM 1886 C C . ILE A 1 240 ? -7.013 29.967 -6.615 1.00 35.88 240 ILE A C 1
ATOM 1888 O O . ILE A 1 240 ? -7.608 30.185 -7.670 1.00 35.88 240 ILE A O 1
ATOM 1892 N N . SER A 1 241 ? -6.301 30.906 -5.987 1.00 32.50 241 SER A N 1
ATOM 1893 C CA . SER A 1 241 ? -5.610 31.938 -6.747 1.00 32.50 241 SER A CA 1
ATOM 1894 C C . SER A 1 241 ? -4.786 31.216 -7.806 1.00 32.50 241 SER A C 1
ATOM 1896 O O . SER A 1 241 ? -4.151 30.205 -7.502 1.00 32.50 241 SER A O 1
ATOM 1898 N N . SER A 1 242 ? -4.895 31.693 -9.047 1.00 32.66 242 SER A N 1
ATOM 1899 C CA . SER A 1 242 ? -4.100 31.291 -10.207 1.00 32.66 242 SER A CA 1
ATOM 1900 C C . SER A 1 242 ? -2.813 30.578 -9.797 1.00 32.66 242 SER A C 1
ATOM 1902 O O . SER A 1 242 ? -1.907 31.202 -9.238 1.00 32.66 242 SER A O 1
ATOM 1904 N N . VAL A 1 243 ? -2.765 29.266 -10.041 1.00 35.72 243 VAL A N 1
ATOM 1905 C CA . VAL A 1 243 ? -1.525 28.494 -9.952 1.00 35.72 243 VAL A CA 1
ATOM 1906 C C . VAL A 1 243 ? -0.489 29.282 -10.756 1.00 35.72 243 VAL A C 1
ATOM 1908 O O . VAL A 1 243 ? -0.816 29.652 -11.888 1.00 35.72 243 VAL A O 1
ATOM 1911 N N . PRO A 1 244 ? 0.694 29.619 -10.206 1.00 27.55 244 PRO A N 1
ATOM 1912 C CA . PRO A 1 244 ? 1.693 30.313 -10.993 1.00 27.55 244 PRO A CA 1
ATOM 1913 C C . PRO A 1 244 ? 1.962 29.450 -12.218 1.00 27.55 244 PRO A C 1
ATOM 1915 O O . PRO A 1 244 ? 2.293 28.269 -12.091 1.00 27.55 244 PRO A O 1
ATOM 1918 N N . GLU A 1 245 ? 1.730 30.028 -13.391 1.00 30.78 245 GLU A N 1
ATOM 1919 C CA . GLU A 1 245 ? 2.050 29.430 -14.674 1.00 30.78 245 GLU A CA 1
ATOM 1920 C C . GLU A 1 245 ? 3.569 29.256 -14.692 1.00 30.78 245 GLU A C 1
ATOM 1922 O O . GLU A 1 245 ? 4.327 30.181 -14.980 1.00 30.78 245 GLU A O 1
ATOM 1927 N N . PHE A 1 246 ? 4.037 28.094 -14.234 1.00 33.47 246 PHE A N 1
ATOM 1928 C CA . PHE A 1 246 ? 5.454 27.787 -14.243 1.00 33.47 246 PHE A CA 1
ATOM 1929 C C . PHE A 1 246 ? 5.828 27.578 -15.704 1.00 33.47 246 PHE A C 1
ATOM 1931 O O . PHE A 1 246 ? 5.441 26.591 -16.334 1.00 33.47 246 PHE A O 1
ATOM 1938 N N . ALA A 1 247 ? 6.512 28.580 -16.247 1.00 25.92 247 ALA A N 1
ATOM 1939 C CA . ALA A 1 247 ? 6.972 28.625 -17.616 1.00 25.92 247 ALA A CA 1
ATOM 1940 C C . ALA A 1 247 ? 7.916 27.446 -17.884 1.00 25.92 247 ALA A C 1
ATOM 1942 O O . ALA A 1 247 ? 9.110 27.501 -17.596 1.00 25.92 247 ALA A O 1
ATOM 1943 N N . TRP A 1 248 ? 7.392 26.377 -18.480 1.00 31.72 248 TRP A N 1
ATOM 1944 C CA . TRP A 1 248 ? 8.212 25.411 -19.203 1.00 31.72 248 TRP A CA 1
ATOM 1945 C C . TRP A 1 248 ? 8.558 26.018 -20.567 1.00 31.72 248 TRP A C 1
ATOM 1947 O O . TRP A 1 248 ? 8.066 25.583 -21.606 1.00 31.72 248 TRP A O 1
ATOM 1957 N N . THR A 1 249 ? 9.370 27.077 -20.571 1.00 31.48 249 THR A N 1
ATOM 1958 C CA . THR A 1 249 ? 9.972 27.591 -21.804 1.00 31.48 249 THR A CA 1
ATOM 1959 C C . THR A 1 249 ? 11.160 26.716 -22.163 1.00 31.48 249 THR A C 1
ATOM 1961 O O . THR A 1 249 ? 12.253 26.893 -21.631 1.00 31.48 249 THR A O 1
ATOM 1964 N N . ASN A 1 250 ? 10.930 25.749 -23.048 1.00 29.17 250 ASN A N 1
ATOM 1965 C CA . ASN A 1 250 ? 11.511 25.741 -24.395 1.00 29.17 250 ASN A CA 1
ATOM 1966 C C . ASN A 1 250 ? 11.552 24.330 -24.984 1.00 29.17 250 ASN A C 1
ATOM 1968 O O . ASN A 1 250 ? 12.078 23.384 -24.397 1.00 29.17 250 ASN A O 1
ATOM 1972 N N . GLU A 1 251 ? 11.053 24.247 -26.214 1.00 39.72 251 GLU A N 1
ATOM 1973 C CA . GLU A 1 251 ? 11.368 23.212 -27.186 1.00 39.72 251 GLU A CA 1
ATOM 1974 C C . GLU A 1 251 ? 12.890 23.124 -27.373 1.00 39.72 251 GLU A C 1
ATOM 1976 O O . GLU A 1 251 ? 13.495 23.923 -28.080 1.00 39.72 251 GLU A O 1
ATOM 1981 N N . SER A 1 252 ? 13.535 22.146 -26.745 1.00 29.89 252 SER A N 1
ATOM 1982 C CA . SER A 1 252 ? 14.799 21.610 -27.251 1.00 29.89 252 SER A CA 1
ATOM 1983 C C . SER A 1 252 ? 15.024 20.202 -26.703 1.00 29.89 252 SER A C 1
ATOM 1985 O O . SER A 1 252 ? 15.124 19.990 -25.501 1.00 29.89 252 SER A O 1
ATOM 1987 N N . LEU A 1 253 ? 15.010 19.234 -27.624 1.00 39.94 253 LEU A N 1
ATOM 1988 C CA . LEU A 1 253 ? 15.726 17.952 -27.586 1.00 39.94 253 LEU A CA 1
ATOM 1989 C C . LEU A 1 253 ? 16.130 17.438 -26.188 1.00 39.94 253 LEU A C 1
ATOM 1991 O O . LEU A 1 253 ? 17.289 17.535 -25.797 1.00 39.94 253 LEU A O 1
ATOM 1995 N N . PHE A 1 254 ? 15.206 16.805 -25.460 1.00 32.78 254 PHE A N 1
ATOM 1996 C CA . PHE A 1 254 ? 15.549 16.101 -24.219 1.00 32.78 254 PHE A CA 1
ATOM 1997 C C . PHE A 1 254 ? 15.980 14.657 -24.511 1.00 32.78 254 PHE A C 1
ATOM 1999 O O . PHE A 1 254 ? 15.239 13.693 -24.321 1.00 32.78 254 PHE A O 1
ATOM 2006 N N . LEU A 1 255 ? 17.220 14.510 -24.976 1.00 32.50 255 LEU A N 1
ATOM 2007 C CA . LEU A 1 255 ? 18.000 13.320 -24.661 1.00 32.50 255 LEU A CA 1
ATOM 2008 C C . LEU A 1 255 ? 18.541 13.491 -23.235 1.00 32.50 255 LEU A C 1
ATOM 2010 O O . LEU A 1 255 ? 19.467 14.253 -22.999 1.00 32.50 255 LEU A O 1
ATOM 2014 N N . ALA A 1 256 ? 17.923 12.765 -22.305 1.00 34.50 256 ALA A N 1
ATOM 2015 C CA . ALA A 1 256 ? 18.519 12.254 -21.072 1.00 34.50 256 ALA A CA 1
ATOM 2016 C C . ALA A 1 256 ? 19.324 13.228 -20.186 1.00 34.50 256 ALA A C 1
ATOM 2018 O O . ALA A 1 256 ? 20.548 13.174 -20.108 1.00 34.50 256 ALA A O 1
ATOM 2019 N N . THR A 1 257 ? 18.606 13.931 -19.319 1.00 32.69 257 THR A N 1
ATOM 2020 C CA . THR A 1 257 ? 18.980 13.960 -17.900 1.00 32.69 257 THR A CA 1
ATOM 2021 C C . THR A 1 257 ? 17.768 13.484 -17.124 1.00 32.69 257 THR A C 1
ATOM 2023 O O . THR A 1 257 ? 16.651 13.915 -17.401 1.00 32.69 257 THR A O 1
ATOM 2026 N N . VAL A 1 258 ? 17.976 12.522 -16.225 1.00 40.38 258 VAL A N 1
ATOM 2027 C CA . VAL A 1 258 ? 16.946 11.928 -15.368 1.00 40.38 258 VAL A CA 1
ATOM 2028 C C . VAL A 1 258 ? 16.179 13.062 -14.684 1.00 40.38 258 VAL A C 1
ATOM 2030 O O . VAL A 1 258 ? 16.677 13.654 -13.729 1.00 40.38 258 VAL A O 1
ATOM 2033 N N . GLN A 1 259 ? 14.989 13.407 -15.182 1.00 45.78 259 GLN A N 1
ATOM 2034 C CA . GLN A 1 259 ? 14.047 14.190 -14.394 1.00 45.78 259 GLN A CA 1
ATOM 2035 C C . GLN A 1 259 ? 13.733 13.320 -13.182 1.00 45.78 259 GLN A C 1
ATOM 2037 O O . GLN A 1 259 ? 13.118 12.264 -13.316 1.00 45.78 259 GLN A O 1
ATOM 2042 N N . ALA A 1 260 ? 14.240 13.710 -12.014 1.00 52.84 260 ALA A N 1
ATOM 2043 C CA . ALA A 1 260 ? 13.864 13.066 -10.770 1.00 52.84 260 ALA A CA 1
ATOM 2044 C C . ALA A 1 260 ? 12.346 13.220 -10.629 1.00 52.84 260 ALA A C 1
ATOM 2046 O O . ALA A 1 260 ? 11.834 14.338 -10.539 1.00 52.84 260 ALA A O 1
ATOM 2047 N N . TRP A 1 261 ? 11.618 12.105 -10.692 1.00 67.19 261 TRP A N 1
ATOM 2048 C CA . TRP A 1 261 ? 10.178 12.113 -10.475 1.00 67.19 261 TRP A CA 1
ATOM 2049 C C . TRP A 1 261 ? 9.918 12.627 -9.062 1.00 67.19 261 TRP A C 1
ATOM 2051 O O . TRP A 1 261 ? 10.532 12.138 -8.114 1.00 67.19 261 TRP A O 1
ATOM 2061 N N . LYS A 1 262 ? 8.990 13.582 -8.912 1.00 67.69 262 LYS A N 1
ATOM 2062 C CA . LYS A 1 262 ? 8.666 14.203 -7.614 1.00 67.69 262 LYS A CA 1
ATOM 2063 C C . LYS A 1 262 ? 8.403 13.167 -6.513 1.00 67.69 262 LYS A C 1
ATOM 2065 O O . LYS A 1 262 ? 8.732 13.406 -5.360 1.00 67.69 262 LYS A O 1
ATOM 2070 N N . PHE A 1 263 ? 7.847 12.013 -6.884 1.00 82.88 263 PHE A N 1
ATOM 2071 C CA . 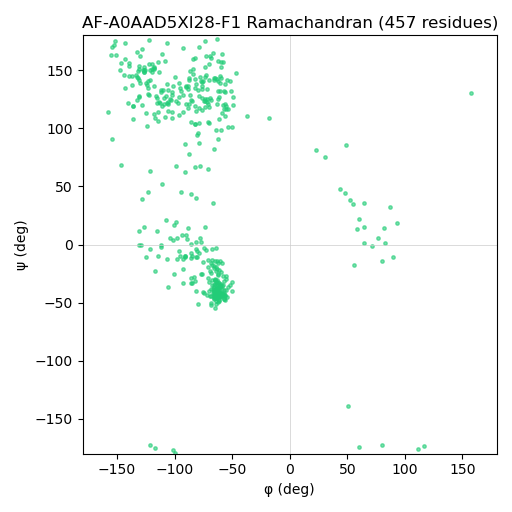PHE A 1 263 ? 7.567 10.911 -5.970 1.00 82.88 263 PHE A CA 1
ATOM 2072 C C . PHE A 1 263 ? 8.236 9.600 -6.376 1.00 82.88 263 PHE A C 1
ATOM 2074 O O . PHE A 1 263 ? 7.600 8.544 -6.361 1.00 82.88 263 PHE A O 1
ATOM 2081 N N . ASP A 1 264 ? 9.516 9.653 -6.749 1.00 87.25 264 ASP A N 1
ATOM 2082 C CA . ASP A 1 264 ? 10.316 8.446 -6.957 1.00 87.25 264 ASP A CA 1
ATOM 2083 C C . ASP A 1 264 ? 10.298 7.560 -5.698 1.00 87.25 264 ASP A C 1
ATOM 2085 O O . ASP A 1 264 ? 10.728 7.948 -4.609 1.00 87.25 264 ASP A O 1
ATOM 2089 N N . SER A 1 265 ? 9.785 6.340 -5.850 1.00 88.81 265 SER A N 1
ATOM 2090 C CA . SER A 1 265 ? 9.591 5.416 -4.730 1.00 88.81 265 SER A CA 1
ATOM 2091 C C . SER A 1 265 ? 10.906 4.989 -4.074 1.00 88.81 265 SER A C 1
ATOM 2093 O O . SER A 1 265 ? 10.936 4.783 -2.863 1.00 88.81 265 SER A O 1
ATOM 2095 N N . ARG A 1 266 ? 12.014 4.889 -4.827 1.00 88.62 266 ARG A N 1
ATOM 2096 C CA . ARG A 1 266 ? 13.323 4.528 -4.257 1.00 88.62 266 ARG A CA 1
ATOM 2097 C C . ARG A 1 266 ? 13.827 5.646 -3.359 1.00 88.62 266 ARG A C 1
ATOM 2099 O O . ARG A 1 266 ? 14.297 5.357 -2.263 1.00 88.62 266 ARG A O 1
ATOM 2106 N N . GLN A 1 267 ? 13.703 6.895 -3.808 1.00 88.50 267 GLN A N 1
ATOM 2107 C CA . GLN A 1 267 ? 14.099 8.062 -3.018 1.00 88.50 267 GLN A CA 1
ATOM 2108 C C . GLN A 1 267 ? 13.252 8.187 -1.750 1.00 88.50 267 GLN A C 1
ATOM 2110 O O . GLN A 1 267 ? 13.812 8.317 -0.666 1.00 88.50 267 GLN A O 1
ATOM 2115 N N . ILE A 1 268 ? 11.929 8.037 -1.860 1.00 90.81 268 ILE A N 1
ATOM 2116 C CA . ILE A 1 268 ? 11.018 8.098 -0.707 1.00 90.81 268 ILE A CA 1
ATOM 2117 C C . ILE A 1 268 ? 11.329 6.998 0.314 1.00 90.81 268 ILE A C 1
ATOM 2119 O O . ILE A 1 268 ? 11.421 7.263 1.511 1.00 90.81 268 ILE A O 1
ATOM 2123 N N . PHE A 1 269 ? 11.503 5.747 -0.120 1.00 91.81 269 PHE A N 1
ATOM 2124 C CA . PHE A 1 269 ? 11.796 4.667 0.826 1.00 91.81 269 PHE A CA 1
ATOM 2125 C C . PHE A 1 269 ? 13.203 4.782 1.419 1.00 91.81 269 PHE A C 1
ATOM 2127 O O . PHE A 1 269 ? 13.382 4.460 2.593 1.00 91.81 269 PHE A O 1
ATOM 2134 N N . ALA A 1 270 ? 14.175 5.298 0.659 1.00 87.81 270 ALA A N 1
ATOM 2135 C CA . ALA A 1 270 ? 15.490 5.635 1.191 1.00 87.81 270 ALA A CA 1
ATOM 2136 C C . ALA A 1 270 ? 15.401 6.740 2.254 1.00 87.81 270 ALA A C 1
ATOM 2138 O O . ALA A 1 270 ? 16.041 6.620 3.296 1.00 87.81 270 ALA A O 1
ATOM 2139 N N . GLU A 1 271 ? 14.571 7.764 2.044 1.00 88.25 271 GLU A N 1
ATOM 2140 C CA . GLU A 1 271 ? 14.299 8.799 3.043 1.00 88.25 271 GLU A CA 1
ATOM 2141 C C . GLU A 1 271 ? 13.675 8.201 4.308 1.00 88.25 271 GLU A C 1
ATOM 2143 O O . GLU A 1 271 ? 14.132 8.496 5.407 1.00 88.25 271 GLU A O 1
ATOM 2148 N N . ILE A 1 272 ? 12.705 7.290 4.184 1.00 86.75 272 ILE A N 1
ATOM 2149 C CA . ILE A 1 272 ? 12.114 6.603 5.345 1.00 86.75 272 ILE A CA 1
ATOM 2150 C C . ILE A 1 272 ? 13.183 5.816 6.119 1.00 86.75 272 ILE A C 1
ATOM 2152 O O . ILE A 1 272 ? 13.224 5.874 7.352 1.00 86.75 272 ILE A O 1
ATOM 2156 N N . SER A 1 273 ? 14.078 5.111 5.421 1.00 83.81 273 SER A N 1
ATOM 2157 C CA . SER A 1 273 ? 15.212 4.416 6.043 1.00 83.81 273 SER A CA 1
ATOM 2158 C C . SER A 1 273 ? 16.188 5.384 6.726 1.00 83.81 273 SER A C 1
ATOM 2160 O O . SER A 1 273 ? 16.669 5.110 7.830 1.00 83.81 273 SER A O 1
ATOM 2162 N N . GLN A 1 274 ? 16.468 6.532 6.106 1.00 77.75 274 GLN A N 1
ATOM 2163 C CA . GLN A 1 274 ? 17.370 7.550 6.646 1.00 77.75 274 GLN A CA 1
ATOM 2164 C C . GLN A 1 274 ? 16.764 8.290 7.838 1.00 77.75 274 GLN A C 1
ATOM 2166 O O . GLN A 1 274 ? 17.448 8.440 8.842 1.00 77.75 274 GLN A O 1
ATOM 2171 N N . GLU A 1 275 ? 15.492 8.684 7.802 1.00 68.44 275 GLU A N 1
ATOM 2172 C CA . GLU A 1 275 ? 14.787 9.275 8.947 1.00 68.44 275 GLU A CA 1
ATOM 2173 C C . GLU A 1 275 ? 14.707 8.299 10.127 1.00 68.44 275 GLU A C 1
ATOM 2175 O O . GLU A 1 275 ? 14.797 8.704 11.291 1.00 68.44 275 GLU A O 1
ATOM 2180 N N . CYS A 1 276 ? 14.598 6.996 9.849 1.00 60.44 276 CYS A N 1
ATOM 2181 C CA . CYS A 1 276 ? 14.732 5.966 10.875 1.00 60.44 276 CYS A CA 1
ATOM 2182 C C . CYS A 1 276 ? 16.142 5.966 11.498 1.00 60.44 276 CYS A C 1
ATOM 2184 O O . CYS A 1 276 ? 16.283 5.739 12.699 1.00 60.44 276 CYS A O 1
ATOM 2186 N N . SER A 1 277 ? 17.165 6.282 10.698 1.00 54.59 277 SER A N 1
ATOM 2187 C CA . SER A 1 277 ? 18.576 6.346 11.101 1.00 54.59 277 SER A CA 1
ATOM 2188 C C . SER A 1 277 ? 18.967 7.673 11.776 1.00 54.59 277 SER A C 1
ATOM 2190 O O . SER A 1 277 ? 19.806 7.670 12.665 1.00 54.59 277 SER A O 1
ATOM 2192 N N . THR A 1 278 ? 18.351 8.809 11.433 1.00 48.31 278 THR A N 1
ATOM 2193 C CA . THR A 1 278 ? 18.609 10.122 12.066 1.00 48.31 278 THR A CA 1
ATOM 2194 C C . THR A 1 278 ? 17.773 10.342 13.323 1.00 48.31 278 THR A C 1
ATOM 2196 O O . THR A 1 278 ? 18.239 10.964 14.272 1.00 48.31 278 THR A O 1
ATOM 2199 N N . THR A 1 279 ? 16.582 9.740 13.417 1.00 44.78 279 THR A N 1
ATOM 2200 C CA . THR A 1 279 ? 15.920 9.544 14.724 1.00 44.78 279 THR A CA 1
ATOM 2201 C C . THR A 1 279 ? 16.751 8.600 15.611 1.00 44.78 279 THR A C 1
ATOM 2203 O O . THR A 1 279 ? 16.630 8.621 16.834 1.00 44.78 279 THR A O 1
ATOM 2206 N N . ALA A 1 280 ? 17.643 7.814 14.998 1.00 39.84 280 ALA A N 1
ATOM 2207 C CA . ALA A 1 280 ? 18.693 7.048 15.649 1.00 39.84 280 ALA A CA 1
ATOM 2208 C C . ALA A 1 280 ? 20.042 7.799 15.683 1.00 39.84 280 ALA A C 1
ATOM 2210 O O . ALA A 1 280 ? 21.087 7.186 15.465 1.00 39.84 280 ALA A O 1
ATOM 2211 N N . VAL A 1 281 ? 20.060 9.101 16.029 1.00 38.81 281 VAL A N 1
ATOM 2212 C CA . VAL A 1 281 ? 21.276 9.667 16.641 1.00 38.81 281 VAL A CA 1
ATOM 2213 C C . VAL A 1 281 ? 21.587 8.822 17.871 1.00 38.81 281 VAL A C 1
ATOM 2215 O O . VAL A 1 281 ? 20.855 8.772 18.861 1.00 38.81 281 VAL A O 1
ATOM 2218 N N . VAL A 1 282 ? 22.676 8.088 17.717 1.00 38.12 282 VAL A N 1
ATOM 2219 C CA . VAL A 1 282 ? 23.257 7.136 18.637 1.00 38.12 282 VAL A CA 1
ATOM 2220 C C . VAL A 1 282 ? 23.698 7.885 19.894 1.00 38.12 282 VAL A C 1
ATOM 2222 O O . VAL A 1 282 ? 24.794 8.428 19.954 1.00 38.12 282 VAL A O 1
ATOM 2225 N N . HIS A 1 283 ? 22.878 7.855 20.943 1.00 36.72 283 HIS A N 1
ATOM 2226 C CA . HIS A 1 283 ? 23.467 7.488 22.222 1.00 36.72 283 HIS A CA 1
ATOM 2227 C C . HIS A 1 283 ? 23.785 5.999 22.113 1.00 36.72 283 HIS A C 1
ATOM 2229 O O . HIS A 1 283 ? 22.901 5.182 21.840 1.00 36.72 283 HIS A O 1
ATOM 2235 N N . THR A 1 284 ? 25.051 5.640 22.275 1.00 43.97 284 THR A N 1
ATOM 2236 C CA . THR A 1 284 ? 25.494 4.258 22.440 1.00 43.97 284 THR A CA 1
ATOM 2237 C C . THR A 1 284 ? 24.916 3.762 23.768 1.00 43.97 284 THR A C 1
ATOM 2239 O O . THR A 1 284 ? 25.537 3.861 24.820 1.00 43.97 284 THR A O 1
ATOM 2242 N N . ILE A 1 285 ? 23.651 3.340 23.748 1.00 48.00 285 ILE A N 1
ATOM 2243 C CA . ILE A 1 285 ? 22.934 2.854 24.927 1.00 48.00 285 ILE A CA 1
ATOM 2244 C C . ILE A 1 285 ? 23.335 1.391 25.113 1.00 48.00 285 ILE A C 1
ATOM 2246 O O . ILE A 1 285 ? 22.899 0.514 24.366 1.00 48.00 285 ILE A O 1
ATOM 2250 N N . LEU A 1 286 ? 24.213 1.167 26.089 1.00 52.72 286 LEU A N 1
ATOM 2251 C CA . LEU A 1 286 ? 24.824 -0.121 26.430 1.00 52.72 286 LEU A CA 1
ATOM 2252 C C . LEU A 1 286 ? 24.010 -0.932 27.458 1.00 52.72 286 LEU A C 1
ATOM 2254 O O . LEU A 1 286 ? 24.479 -1.976 27.898 1.00 52.72 286 LEU A O 1
ATOM 2258 N N . SER A 1 287 ? 22.820 -0.482 27.878 1.00 56.09 287 SER A N 1
ATOM 2259 C CA . SER A 1 287 ? 22.084 -1.123 28.978 1.00 56.09 287 SER A CA 1
ATOM 2260 C C . SER A 1 287 ? 20.572 -1.233 28.758 1.00 56.09 287 SER A C 1
ATOM 2262 O O . SER A 1 287 ? 19.928 -0.381 28.150 1.00 56.09 287 SER A O 1
ATOM 2264 N N . CYS A 1 288 ? 20.009 -2.335 29.263 1.00 58.06 288 CYS A N 1
ATOM 2265 C CA . CYS A 1 288 ? 18.575 -2.617 29.310 1.00 58.06 288 CYS A CA 1
ATOM 2266 C C . CYS A 1 288 ? 17.935 -1.848 30.474 1.00 58.06 288 CYS A C 1
ATOM 2268 O O . CYS A 1 288 ? 18.367 -1.996 31.614 1.00 58.06 288 CYS A O 1
ATOM 2270 N N . GLU A 1 289 ? 16.865 -1.089 30.235 1.00 61.47 289 GLU A N 1
ATOM 2271 C CA . GLU A 1 289 ? 16.202 -0.287 31.284 1.00 61.47 289 GLU A CA 1
ATOM 2272 C C . GLU A 1 289 ? 15.502 -1.136 32.359 1.00 61.47 289 GLU A C 1
ATOM 2274 O O . GLU A 1 289 ? 15.201 -0.650 33.448 1.00 61.47 289 GLU A O 1
ATOM 2279 N N . ALA A 1 290 ? 15.244 -2.417 32.075 1.00 65.56 290 ALA A N 1
ATOM 2280 C CA . ALA A 1 290 ? 14.628 -3.338 33.023 1.00 65.56 290 ALA A CA 1
ATOM 2281 C C . ALA A 1 290 ? 15.628 -4.016 33.973 1.00 65.56 290 ALA A C 1
ATOM 2283 O O . ALA A 1 290 ? 15.241 -4.281 35.108 1.00 65.56 290 ALA A O 1
ATOM 2284 N N . CYS A 1 291 ? 16.858 -4.305 33.531 1.00 66.75 291 CYS A N 1
ATOM 2285 C CA . CYS A 1 291 ? 17.852 -5.037 34.331 1.00 66.75 291 CYS A CA 1
ATOM 2286 C C . CYS A 1 291 ? 19.166 -4.274 34.571 1.00 66.75 291 CYS A C 1
ATOM 2288 O O . CYS A 1 291 ? 20.008 -4.765 35.312 1.00 66.75 291 CYS A O 1
ATOM 2290 N N . GLN A 1 292 ? 19.329 -3.079 33.988 1.00 58.91 292 GLN A N 1
ATOM 2291 C CA . GLN A 1 292 ? 20.458 -2.133 34.088 1.00 58.91 292 GLN A CA 1
ATOM 2292 C C . GLN A 1 292 ? 21.863 -2.662 33.730 1.00 58.91 292 GLN A C 1
ATOM 2294 O O . GLN A 1 292 ? 22.725 -1.864 33.373 1.00 58.91 292 GLN A O 1
ATOM 2299 N N . VAL A 1 293 ? 22.079 -3.977 33.698 1.00 56.62 293 VAL A N 1
ATOM 2300 C CA . VAL A 1 293 ? 23.286 -4.662 33.220 1.00 56.62 293 VAL A CA 1
ATOM 2301 C C . VAL A 1 293 ? 22.833 -5.797 32.304 1.00 56.62 293 VAL A C 1
ATOM 2303 O O . VAL A 1 293 ? 21.986 -6.604 32.685 1.00 56.62 293 VAL A O 1
ATOM 2306 N N . CYS A 1 294 ? 23.323 -5.835 31.066 1.00 53.31 294 CYS A N 1
ATOM 2307 C CA . CYS A 1 294 ? 22.990 -6.895 30.120 1.00 53.31 294 CYS A CA 1
A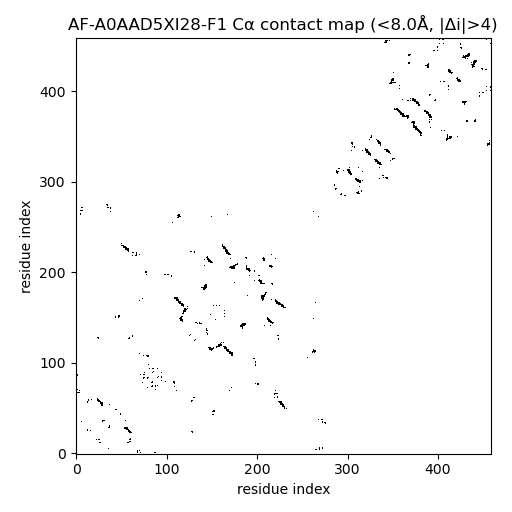TOM 2308 C C . CYS A 1 294 ? 24.241 -7.281 29.328 1.00 53.31 294 CYS A C 1
ATOM 2310 O O . CYS A 1 294 ? 24.808 -6.433 28.648 1.00 53.31 294 CYS A O 1
ATOM 2312 N N . ASP A 1 295 ? 24.633 -8.555 29.388 1.00 54.03 295 ASP A N 1
ATOM 2313 C CA . ASP A 1 295 ? 25.766 -9.104 28.620 1.00 54.03 295 ASP A CA 1
ATOM 2314 C C . ASP A 1 295 ? 25.440 -9.305 27.129 1.00 54.03 295 ASP A C 1
ATOM 2316 O O . ASP A 1 295 ? 26.295 -9.699 26.336 1.00 54.03 295 ASP A O 1
ATOM 2320 N N . PHE A 1 296 ? 24.197 -9.031 26.722 1.00 52.53 296 PHE A N 1
ATOM 2321 C CA . PHE A 1 296 ? 23.734 -9.191 25.350 1.00 52.53 296 PHE A CA 1
ATOM 2322 C C . PHE A 1 296 ? 23.673 -7.820 24.669 1.00 52.53 296 PHE A C 1
ATOM 2324 O O . PHE A 1 296 ? 22.844 -6.973 24.999 1.00 52.53 296 PHE A O 1
ATOM 2331 N N . GLY A 1 297 ? 24.596 -7.598 23.731 1.00 51.44 297 GLY A N 1
ATOM 2332 C CA . GLY A 1 297 ? 24.702 -6.372 22.943 1.00 51.44 297 GLY A CA 1
ATOM 2333 C C . GLY A 1 297 ? 23.485 -6.077 22.039 1.00 51.44 297 GLY A C 1
ATOM 2334 O O . GLY A 1 297 ? 22.552 -6.872 21.934 1.00 51.44 297 GLY A O 1
ATOM 2335 N N . PRO A 1 298 ? 23.496 -4.926 21.341 1.00 48.41 298 PRO A N 1
ATOM 2336 C CA . PRO A 1 298 ? 22.322 -4.247 20.774 1.00 48.41 298 PRO A CA 1
ATOM 2337 C C . PRO A 1 298 ? 21.668 -4.880 19.530 1.00 48.41 298 PRO A C 1
ATOM 2339 O O . PRO A 1 298 ? 20.877 -4.207 18.870 1.00 48.41 298 PRO A O 1
ATOM 2342 N N . ALA A 1 299 ? 21.970 -6.133 19.186 1.00 48.12 299 ALA A N 1
ATOM 2343 C CA . ALA A 1 299 ? 21.500 -6.742 17.939 1.00 48.12 299 ALA A CA 1
ATOM 2344 C C . ALA A 1 299 ? 19.982 -7.016 17.911 1.00 48.12 299 ALA A C 1
ATOM 2346 O O . ALA A 1 299 ? 19.407 -7.055 16.830 1.00 48.12 299 ALA A O 1
ATOM 2347 N N . GLU A 1 300 ? 19.311 -7.131 19.064 1.00 54.25 300 GLU A N 1
ATOM 2348 C CA . GLU A 1 300 ? 17.867 -7.410 19.129 1.00 54.25 300 GLU A CA 1
ATOM 2349 C C . GLU A 1 300 ? 17.194 -6.722 20.332 1.00 54.25 300 GLU A C 1
ATOM 2351 O O . GLU A 1 300 ? 16.753 -7.357 21.292 1.00 54.25 300 GLU A O 1
ATOM 2356 N N . TRP A 1 301 ? 17.108 -5.389 20.311 1.00 61.09 301 TRP A N 1
ATOM 2357 C CA . TRP A 1 301 ? 16.253 -4.670 21.263 1.00 61.09 301 TRP A CA 1
ATOM 2358 C C . TRP A 1 301 ? 14.783 -4.839 20.888 1.00 61.09 301 TRP A C 1
ATOM 2360 O O . TRP A 1 301 ? 14.379 -4.478 19.782 1.00 61.09 301 TRP A O 1
ATOM 2370 N N . ILE A 1 302 ? 13.959 -5.315 21.822 1.00 60.75 302 ILE A N 1
ATOM 2371 C CA . ILE A 1 302 ? 12.560 -5.627 21.519 1.00 60.75 302 ILE A CA 1
ATOM 2372 C C . ILE A 1 302 ? 11.655 -4.477 21.960 1.00 60.75 302 ILE A C 1
ATOM 2374 O O . ILE A 1 302 ? 11.668 -4.051 23.119 1.00 60.75 302 ILE A O 1
ATOM 2378 N N . LYS A 1 303 ? 10.885 -3.949 21.002 1.00 64.12 303 LYS A N 1
ATOM 2379 C CA . LYS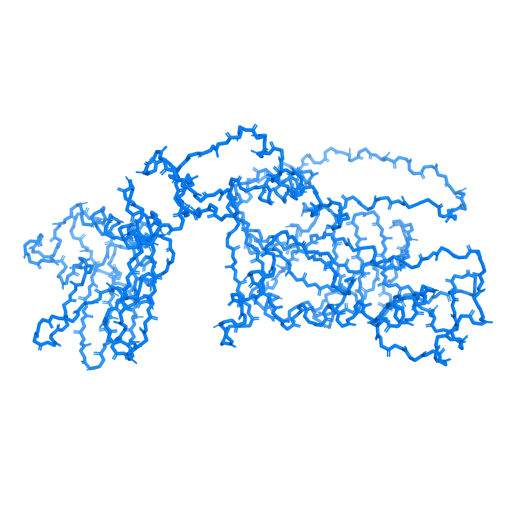 A 1 303 ? 10.040 -2.762 21.156 1.00 64.12 303 LYS A CA 1
ATOM 2380 C C . LYS A 1 303 ? 8.572 -3.151 21.320 1.00 64.12 303 LYS A C 1
ATOM 2382 O O . LYS A 1 303 ? 8.009 -3.780 20.437 1.00 64.12 303 LYS A O 1
ATOM 2387 N N . LEU A 1 304 ? 7.948 -2.703 22.411 1.00 63.81 304 LEU A N 1
ATOM 2388 C CA . LEU A 1 304 ? 6.507 -2.857 22.645 1.00 63.81 304 LEU A CA 1
ATOM 2389 C C . LEU A 1 304 ? 5.708 -1.744 21.949 1.00 63.81 304 LEU A C 1
ATOM 2391 O O . LEU A 1 304 ? 6.172 -0.613 21.862 1.00 63.81 304 LEU A O 1
ATOM 2395 N N . ARG A 1 305 ? 4.458 -2.009 21.547 1.00 62.97 305 ARG A N 1
ATOM 2396 C CA . ARG A 1 305 ? 3.571 -1.043 20.843 1.00 62.97 305 ARG A CA 1
ATOM 2397 C C . ARG A 1 305 ? 3.091 0.165 21.666 1.00 62.97 305 ARG A C 1
ATOM 2399 O O . ARG A 1 305 ? 2.381 1.024 21.150 1.00 62.97 305 ARG A O 1
ATOM 2406 N N . CYS A 1 306 ? 3.418 0.229 22.952 1.00 58.25 306 CYS A N 1
ATOM 2407 C CA . CYS A 1 306 ? 2.967 1.284 23.862 1.00 58.25 306 CYS A CA 1
ATOM 2408 C C . CYS A 1 306 ? 3.958 2.456 23.960 1.00 58.25 306 CYS A C 1
ATOM 2410 O O . CYS A 1 306 ? 5.104 2.337 23.535 1.00 58.25 306 CYS A O 1
ATOM 2412 N N . LYS A 1 307 ? 3.548 3.575 24.583 1.00 58.44 307 LYS A N 1
ATOM 2413 C CA . LYS A 1 307 ? 4.415 4.755 24.810 1.00 58.44 307 LYS A CA 1
ATOM 2414 C C . LYS A 1 307 ? 5.641 4.473 25.696 1.00 58.44 307 LYS A C 1
ATOM 2416 O O . LYS A 1 307 ? 6.588 5.244 25.649 1.00 58.44 307 LYS A O 1
ATOM 2421 N N . HIS A 1 308 ? 5.663 3.353 26.423 1.00 57.50 308 HIS A N 1
ATOM 2422 C CA . HIS A 1 308 ? 6.856 2.828 27.107 1.00 57.50 308 HIS A CA 1
ATOM 2423 C C . HIS A 1 308 ? 7.760 2.053 26.129 1.00 57.50 308 HIS A C 1
ATOM 2425 O O . HIS A 1 308 ? 8.253 0.975 26.443 1.00 57.50 308 HIS A O 1
ATOM 2431 N N . SER A 1 309 ? 7.899 2.564 24.902 1.00 51.94 309 SER A N 1
ATOM 2432 C CA . SER A 1 309 ? 8.654 1.966 23.796 1.00 51.94 309 SER A CA 1
ATOM 2433 C C . SER A 1 309 ? 10.166 2.048 24.046 1.00 51.94 309 SER A C 1
ATOM 2435 O O . SER A 1 309 ? 10.865 2.724 23.296 1.00 51.94 309 SER A O 1
ATOM 2437 N N . PHE A 1 310 ? 10.690 1.368 25.071 1.00 52.84 310 PHE A N 1
ATOM 2438 C CA . PHE A 1 310 ? 12.127 1.370 25.356 1.00 52.84 310 PHE A CA 1
ATOM 2439 C C . PHE A 1 310 ? 12.663 -0.037 25.693 1.00 52.84 310 PHE A C 1
ATOM 2441 O O . PHE A 1 310 ? 12.344 -0.651 26.706 1.00 52.84 310 PHE A O 1
ATOM 2448 N N . ARG A 1 311 ? 13.426 -0.552 24.715 1.00 63.38 311 ARG A N 1
ATOM 2449 C CA . ARG A 1 311 ? 14.573 -1.480 24.767 1.00 63.38 311 ARG A CA 1
ATOM 2450 C C . ARG A 1 311 ? 14.599 -2.516 25.907 1.00 63.38 311 ARG A C 1
ATOM 2452 O O . ARG A 1 311 ? 15.417 -2.434 26.821 1.00 63.38 311 ARG A O 1
ATOM 2459 N N . LEU A 1 312 ? 13.769 -3.556 25.790 1.00 62.88 312 LEU A N 1
ATOM 2460 C CA . LEU A 1 312 ? 13.948 -4.802 26.548 1.00 62.88 312 LEU A CA 1
ATOM 2461 C C . LEU A 1 312 ? 14.969 -5.699 25.838 1.00 62.88 312 LEU A C 1
ATOM 2463 O O . LEU A 1 312 ? 14.870 -5.891 24.624 1.00 62.88 312 LEU A O 1
ATOM 2467 N N . CYS A 1 313 ? 15.913 -6.280 26.583 1.00 70.75 313 CYS A N 1
ATOM 2468 C CA . CYS A 1 313 ? 16.702 -7.403 26.075 1.00 70.75 313 CYS A CA 1
ATOM 2469 C C . CYS A 1 313 ? 15.822 -8.662 25.938 1.00 70.75 313 CYS A C 1
ATOM 2471 O O . CYS A 1 313 ? 14.757 -8.758 26.560 1.00 70.75 313 CYS A O 1
ATOM 2473 N N . LEU A 1 314 ? 16.275 -9.648 25.156 1.00 70.31 314 LEU A N 1
ATOM 2474 C CA . LEU A 1 314 ? 15.590 -10.938 24.969 1.00 70.31 314 LEU A CA 1
ATOM 2475 C C . LEU A 1 314 ? 15.202 -11.610 26.294 1.00 70.31 314 LEU A C 1
ATOM 2477 O O . LEU A 1 314 ? 14.092 -12.135 26.406 1.00 70.31 314 LEU A O 1
ATOM 2481 N N . ALA A 1 315 ? 16.075 -11.551 27.305 1.00 71.12 315 ALA A N 1
ATOM 2482 C CA . ALA A 1 315 ? 15.813 -12.112 28.629 1.00 71.12 315 ALA A CA 1
ATOM 2483 C C . ALA A 1 315 ? 14.651 -11.388 29.331 1.00 71.12 315 ALA A C 1
ATOM 2485 O O . ALA A 1 315 ? 13.645 -12.016 29.654 1.00 71.12 315 ALA A O 1
ATOM 2486 N N . CYS A 1 316 ? 14.716 -10.058 29.461 1.00 73.81 316 CYS A N 1
ATOM 2487 C CA . CYS A 1 316 ? 13.651 -9.280 30.099 1.00 73.81 316 CYS A CA 1
ATOM 2488 C C . CYS A 1 316 ? 12.330 -9.330 29.324 1.00 73.81 316 CYS A C 1
ATOM 2490 O O . CYS A 1 316 ? 11.269 -9.256 29.935 1.00 73.81 316 CYS A O 1
ATOM 2492 N N . ARG A 1 317 ? 12.358 -9.469 27.991 1.00 77.25 317 ARG A N 1
ATOM 2493 C CA . ARG A 1 317 ? 11.138 -9.745 27.222 1.00 77.25 317 ARG A CA 1
ATOM 2494 C C . ARG A 1 317 ? 10.580 -11.120 27.558 1.00 77.25 317 ARG A C 1
ATOM 2496 O O . ARG A 1 317 ? 9.372 -11.235 27.720 1.00 77.25 317 ARG A O 1
ATOM 2503 N N . SER A 1 318 ? 11.430 -12.143 27.603 1.00 75.06 318 SER A N 1
ATOM 2504 C CA . SER A 1 318 ? 11.002 -13.514 27.893 1.00 75.06 318 SER A CA 1
ATOM 2505 C C . SER A 1 318 ? 10.356 -13.616 29.274 1.00 75.06 318 SER A C 1
ATOM 2507 O O . SER A 1 318 ? 9.363 -14.319 29.413 1.00 75.06 318 SER A O 1
ATOM 2509 N N . GLU A 1 319 ? 10.828 -12.840 30.255 1.00 78.12 319 GLU A N 1
ATOM 2510 C CA . GLU A 1 319 ? 10.197 -12.737 31.581 1.00 78.12 319 GLU A CA 1
ATOM 2511 C C . GLU A 1 319 ? 8.773 -12.170 31.545 1.00 78.12 319 GLU A C 1
ATOM 2513 O O . GLU A 1 319 ? 7.914 -12.610 32.305 1.00 78.12 319 GLU A O 1
ATOM 2518 N N . ILE A 1 320 ? 8.503 -11.195 30.672 1.00 75.25 320 ILE A N 1
ATOM 2519 C CA . ILE A 1 320 ? 7.170 -10.579 30.541 1.00 75.25 320 ILE A CA 1
ATOM 2520 C C . ILE A 1 320 ? 6.344 -11.173 29.390 1.00 75.25 320 ILE A C 1
ATOM 2522 O O . ILE A 1 320 ? 5.255 -10.676 29.073 1.00 75.25 320 ILE A O 1
ATOM 2526 N N . GLN A 1 321 ? 6.866 -12.216 28.740 1.00 83.06 321 GLN A N 1
ATOM 2527 C CA . GLN A 1 321 ? 6.160 -12.962 27.717 1.00 83.06 321 GLN A CA 1
ATOM 2528 C C . GLN A 1 321 ? 5.148 -13.878 28.395 1.00 83.06 321 GLN A C 1
ATOM 2530 O O . GLN A 1 321 ? 5.476 -14.827 29.099 1.00 83.06 321 GLN A O 1
ATOM 2535 N N . MET A 1 322 ? 3.889 -13.604 28.112 1.00 82.25 322 MET A N 1
ATOM 2536 C CA . MET A 1 322 ? 2.763 -14.431 28.483 1.00 82.25 322 MET A CA 1
ATOM 2537 C C . MET A 1 322 ? 2.542 -15.490 27.404 1.00 82.25 322 MET A C 1
ATOM 2539 O O . MET A 1 322 ? 2.803 -15.275 26.215 1.00 82.25 322 MET A O 1
ATOM 2543 N N . SER A 1 323 ? 2.032 -16.643 27.818 1.00 83.56 323 SER A N 1
ATOM 2544 C CA . SER A 1 323 ? 1.590 -17.693 26.909 1.00 83.56 323 SER A CA 1
ATOM 2545 C C . SER A 1 323 ? 0.198 -18.165 27.294 1.00 83.56 323 SER A C 1
ATOM 2547 O O . SER A 1 323 ? -0.212 -18.092 28.452 1.00 83.56 323 SER A O 1
ATOM 2549 N N . GLY A 1 324 ? -0.538 -18.629 26.296 1.00 79.44 324 GLY A N 1
ATOM 2550 C CA . GLY A 1 324 ? -1.899 -19.110 26.438 1.00 79.44 324 GLY A CA 1
ATOM 2551 C C . GLY A 1 324 ? -2.149 -20.244 25.463 1.00 79.44 324 GLY A C 1
ATOM 2552 O O . GLY A 1 324 ? -1.468 -20.383 24.444 1.00 79.44 324 GLY A O 1
ATOM 2553 N N . LYS A 1 325 ? -3.126 -21.083 25.796 1.00 75.69 325 LYS A N 1
ATOM 2554 C CA . LYS A 1 325 ? -3.633 -22.129 24.914 1.00 75.69 325 LYS A CA 1
ATOM 2555 C C . LYS A 1 325 ? -5.119 -21.912 24.713 1.00 75.69 325 LYS A C 1
ATOM 2557 O O . LYS A 1 325 ? -5.883 -21.798 25.669 1.00 75.69 325 LYS A O 1
ATOM 2562 N N . THR A 1 326 ? -5.525 -21.895 23.455 1.00 67.56 326 THR A N 1
ATOM 2563 C CA . THR A 1 326 ? -6.941 -21.968 23.096 1.00 67.56 326 THR A CA 1
ATOM 2564 C C . THR A 1 326 ? -7.505 -23.354 23.440 1.00 67.56 326 THR A C 1
ATOM 2566 O O . THR A 1 326 ? -6.756 -24.327 23.530 1.00 67.56 326 THR A O 1
ATOM 2569 N N . LEU A 1 327 ? -8.832 -23.483 23.561 1.00 65.12 327 LEU A N 1
ATOM 2570 C CA . LEU A 1 327 ? -9.491 -24.787 23.767 1.00 65.12 327 LEU A CA 1
ATOM 2571 C C . LEU A 1 327 ? -9.199 -25.805 22.654 1.00 65.12 327 LEU A C 1
ATOM 2573 O O . LEU A 1 327 ? -9.214 -27.003 22.903 1.00 65.12 327 LEU A O 1
ATOM 2577 N N . SER A 1 328 ? -8.907 -25.339 21.438 1.00 63.50 328 SER A N 1
ATOM 2578 C CA . SER A 1 328 ? -8.492 -26.187 20.314 1.00 63.50 328 SER A CA 1
ATOM 2579 C C . SER A 1 328 ? -7.022 -26.626 20.389 1.00 63.50 328 SER A C 1
ATOM 2581 O O . SER A 1 328 ? -6.516 -27.206 19.437 1.00 63.50 328 SER A O 1
ATOM 2583 N N . GLY A 1 329 ? -6.312 -26.312 21.477 1.00 69.62 329 GLY A N 1
ATOM 2584 C CA . GLY A 1 329 ? -4.913 -26.689 21.691 1.00 69.62 329 GLY A CA 1
ATOM 2585 C C . GLY A 1 329 ? -3.882 -25.772 21.026 1.00 69.62 329 GLY A C 1
ATOM 2586 O O . GLY A 1 329 ? -2.687 -26.010 21.174 1.00 69.62 329 GLY A O 1
ATOM 2587 N N . VAL A 1 330 ? -4.307 -24.709 20.330 1.00 71.31 330 VAL A N 1
ATOM 2588 C CA . VAL A 1 330 ? -3.387 -23.756 19.682 1.00 71.31 330 VAL A CA 1
ATOM 2589 C C . VAL A 1 330 ? -2.739 -22.875 20.744 1.00 71.31 330 VAL A C 1
ATOM 2591 O O . VAL A 1 330 ? -3.447 -22.141 21.442 1.00 71.31 330 VAL A O 1
ATOM 2594 N N . SER A 1 331 ? -1.415 -22.955 20.851 1.00 78.88 331 SER A N 1
ATOM 2595 C CA . SER A 1 331 ? -0.596 -22.082 21.694 1.00 78.88 331 SER A CA 1
ATOM 2596 C C . SER A 1 331 ? -0.421 -20.709 21.041 1.00 78.88 331 SER A C 1
ATOM 2598 O O . SER A 1 331 ? -0.211 -20.616 19.835 1.00 78.88 331 SER A O 1
ATOM 2600 N N . HIS A 1 332 ? -0.460 -19.647 21.837 1.00 73.06 332 HIS A N 1
ATOM 2601 C CA . HIS A 1 332 ? -0.131 -18.286 21.415 1.00 73.06 332 HIS A CA 1
ATOM 2602 C C . HIS A 1 332 ? 0.660 -17.581 22.519 1.00 73.06 332 HIS A C 1
ATOM 2604 O O . HIS A 1 332 ? 0.541 -17.921 23.699 1.00 73.06 332 HIS A O 1
ATOM 2610 N N . THR A 1 333 ? 1.473 -16.600 22.138 1.00 81.12 333 THR A N 1
ATOM 2611 C CA . THR A 1 333 ? 2.253 -15.781 23.067 1.00 81.12 333 THR A CA 1
ATOM 2612 C C . THR A 1 333 ? 1.991 -14.304 22.816 1.00 81.12 333 THR A C 1
ATOM 2614 O O . THR A 1 333 ? 1.659 -13.880 21.709 1.00 81.12 333 THR A O 1
ATOM 2617 N N . TRP A 1 334 ? 2.090 -13.513 23.874 1.00 82.38 334 TRP A N 1
ATOM 2618 C CA . TRP A 1 334 ? 1.995 -12.060 23.818 1.00 82.38 334 TRP A CA 1
ATOM 2619 C C . TRP A 1 334 ? 2.823 -11.481 24.953 1.00 82.38 334 TRP A C 1
ATOM 2621 O O . TRP A 1 334 ? 3.180 -12.176 25.897 1.00 82.38 334 TRP A O 1
ATOM 2631 N N . VAL A 1 335 ? 3.146 -10.203 24.874 1.00 80.44 335 VAL A N 1
ATOM 2632 C CA . VAL A 1 335 ? 3.898 -9.509 25.910 1.00 80.44 335 VAL A CA 1
ATOM 2633 C C . VAL A 1 335 ? 2.988 -8.495 26.577 1.00 80.44 335 VAL A C 1
ATOM 2635 O O . VAL A 1 335 ? 2.307 -7.732 25.894 1.00 80.44 335 VAL A O 1
ATOM 2638 N N . LYS A 1 336 ? 2.981 -8.466 27.911 1.00 77.94 336 LYS A N 1
ATOM 2639 C CA . LYS A 1 336 ? 2.274 -7.438 28.678 1.00 77.94 336 LYS A CA 1
ATOM 2640 C C . LYS A 1 336 ? 3.285 -6.458 29.255 1.00 77.94 336 LYS A C 1
ATOM 2642 O O . LYS A 1 336 ? 4.106 -6.817 30.092 1.00 77.94 336 LYS A O 1
ATOM 2647 N N . CYS A 1 337 ? 3.222 -5.207 28.810 1.00 74.06 337 CYS A N 1
ATOM 2648 C CA . CYS A 1 337 ? 4.099 -4.150 29.298 1.00 74.06 337 CYS A CA 1
ATOM 2649 C C . CYS A 1 337 ? 3.958 -3.991 30.821 1.00 74.06 337 CYS A C 1
ATOM 2651 O O . CYS A 1 337 ? 2.881 -3.641 31.301 1.00 74.06 337 CYS A O 1
ATOM 2653 N N . LYS A 1 338 ? 5.042 -4.180 31.583 1.00 70.94 338 LYS A N 1
ATOM 2654 C CA . LYS A 1 338 ? 5.012 -4.065 33.054 1.00 70.94 338 LYS A CA 1
ATOM 2655 C C . LYS A 1 338 ? 4.729 -2.649 33.574 1.00 70.94 338 LYS A C 1
ATOM 2657 O O . LYS A 1 338 ? 4.316 -2.496 34.715 1.00 70.94 338 LYS A O 1
ATOM 2662 N N . TRP A 1 339 ? 4.913 -1.627 32.736 1.00 72.19 339 TRP A N 1
ATOM 2663 C CA . TRP A 1 339 ? 4.729 -0.222 33.117 1.00 72.19 339 TRP A CA 1
ATOM 2664 C C . TRP A 1 339 ? 3.325 0.323 32.836 1.00 72.19 339 TRP A C 1
ATOM 2666 O O . TRP A 1 339 ? 2.838 1.160 33.586 1.00 72.19 339 TRP A O 1
ATOM 2676 N N . CYS A 1 340 ? 2.651 -0.140 31.775 1.00 65.38 340 CYS A N 1
ATOM 2677 C CA . CYS A 1 340 ? 1.300 0.342 31.431 1.00 65.38 340 CYS A CA 1
ATOM 2678 C C . CYS A 1 340 ? 0.263 -0.734 31.148 1.00 65.38 340 CYS A C 1
ATOM 2680 O O . CYS A 1 340 ? -0.868 -0.407 30.804 1.00 65.38 340 CYS A O 1
ATOM 2682 N N . GLY A 1 341 ? 0.637 -2.008 31.216 1.00 65.38 341 GLY A N 1
ATOM 2683 C CA . GLY A 1 341 ? -0.261 -3.123 30.934 1.00 65.38 341 GLY A CA 1
ATOM 2684 C C . GLY A 1 341 ? -0.627 -3.305 29.460 1.00 65.38 341 GLY A C 1
ATOM 2685 O O . GLY A 1 341 ? -1.335 -4.258 29.152 1.00 65.38 341 GLY A O 1
ATOM 2686 N N . ALA A 1 342 ? -0.149 -2.446 28.553 1.00 67.75 342 ALA A N 1
ATOM 2687 C CA . ALA A 1 342 ? -0.410 -2.579 27.124 1.00 67.75 342 ALA A CA 1
ATOM 2688 C C . ALA A 1 342 ? 0.137 -3.902 26.574 1.00 67.75 342 ALA A C 1
ATOM 2690 O O . ALA A 1 342 ? 1.253 -4.310 26.912 1.00 67.75 342 ALA A O 1
ATOM 2691 N N . LEU A 1 343 ? -0.648 -4.538 25.706 1.00 69.69 343 LEU A N 1
ATOM 2692 C CA . LEU A 1 343 ? -0.277 -5.799 25.081 1.00 69.69 343 LEU A CA 1
ATOM 2693 C C . LEU A 1 343 ? 0.469 -5.561 23.767 1.00 69.69 343 LEU A C 1
ATOM 2695 O O . LEU A 1 343 ? 0.059 -4.743 22.941 1.00 69.69 343 LEU A O 1
ATOM 2699 N N . ASP A 1 344 ? 1.543 -6.315 23.567 1.00 68.38 344 ASP A N 1
ATOM 2700 C CA . ASP A 1 344 ? 2.190 -6.498 22.278 1.00 68.38 344 ASP A CA 1
ATOM 2701 C C . ASP A 1 344 ? 2.040 -7.959 21.839 1.00 68.38 344 ASP A C 1
ATOM 2703 O O . ASP A 1 344 ? 2.523 -8.881 22.493 1.00 68.38 344 ASP A O 1
ATOM 2707 N N . GLY A 1 345 ? 1.291 -8.167 20.760 1.00 69.25 345 GLY A N 1
ATOM 2708 C CA . GLY A 1 345 ? 0.709 -9.454 20.381 1.00 69.25 345 GLY A CA 1
ATOM 2709 C C . GLY A 1 345 ? -0.814 -9.421 20.519 1.00 69.25 345 GLY A C 1
ATOM 2710 O O . GLY A 1 345 ? -1.399 -8.375 20.803 1.00 69.25 345 GLY A O 1
ATOM 2711 N N . CYS A 1 346 ? -1.467 -10.558 20.287 1.00 71.38 346 CYS A N 1
ATOM 2712 C CA . CYS A 1 346 ? -2.906 -10.706 20.504 1.00 71.38 346 CYS A CA 1
ATOM 2713 C C . CYS A 1 346 ? -3.148 -11.772 21.572 1.00 71.38 346 CYS A C 1
ATOM 2715 O O . CYS A 1 346 ? -2.897 -12.956 21.345 1.00 71.38 346 CYS A O 1
ATOM 2717 N N . GLU A 1 347 ? -3.654 -11.354 22.731 1.00 80.81 347 GLU A N 1
ATOM 2718 C CA . GLU A 1 347 ? -4.221 -12.294 23.692 1.00 80.81 347 GLU A CA 1
ATOM 2719 C C . GLU A 1 347 ? -5.508 -12.879 23.099 1.00 80.81 347 GLU A C 1
ATOM 2721 O O . GLU A 1 347 ? -6.413 -12.143 22.694 1.00 80.81 347 GLU A O 1
ATOM 2726 N N . LEU A 1 348 ? -5.562 -14.207 23.015 1.00 80.31 348 LEU A N 1
ATOM 2727 C CA . LEU A 1 348 ? -6.761 -14.954 22.668 1.00 80.31 348 LEU A CA 1
ATOM 2728 C C . LEU A 1 348 ? -7.350 -15.544 23.944 1.00 80.31 348 LEU A C 1
ATOM 2730 O O . LEU A 1 348 ? -6.647 -16.170 24.735 1.00 80.31 348 LEU A O 1
ATOM 2734 N N . GLY A 1 349 ? -8.650 -15.356 24.135 1.00 75.88 349 GLY A N 1
ATOM 2735 C CA . GLY A 1 349 ? -9.348 -15.963 25.255 1.00 75.88 349 GLY A CA 1
ATOM 2736 C C . GLY A 1 349 ? -9.532 -17.470 25.079 1.00 75.88 349 GLY A C 1
ATOM 2737 O O . GLY A 1 349 ? -9.455 -18.035 23.983 1.00 75.88 349 GLY A O 1
ATOM 2738 N N . ASN A 1 350 ? -9.818 -18.130 26.197 1.00 70.75 350 ASN A N 1
ATOM 2739 C CA . ASN A 1 350 ? -10.006 -19.576 26.275 1.00 70.75 350 ASN A CA 1
ATOM 2740 C C . ASN A 1 350 ? -11.458 -20.019 26.013 1.00 70.75 350 ASN A C 1
ATOM 2742 O O . ASN A 1 350 ? -11.809 -21.150 26.335 1.00 70.75 350 ASN A O 1
ATOM 2746 N N . ALA A 1 351 ? -12.320 -19.153 25.475 1.00 66.31 351 ALA A N 1
ATOM 2747 C CA . ALA A 1 351 ? -13.684 -19.518 25.099 1.00 66.31 351 ALA A CA 1
ATOM 2748 C C . ALA A 1 351 ? -13.736 -20.201 23.716 1.00 66.31 351 ALA A C 1
ATOM 2750 O O . ALA A 1 351 ? -12.816 -20.091 22.902 1.00 66.31 351 ALA A O 1
ATOM 2751 N N . PHE A 1 352 ? -14.821 -20.931 23.438 1.00 63.81 352 PHE A N 1
ATOM 2752 C CA . PHE A 1 352 ? -15.033 -21.613 22.154 1.00 63.81 352 PHE A CA 1
ATOM 2753 C C . PHE A 1 352 ? -15.170 -20.618 20.985 1.00 63.81 352 PHE A C 1
ATOM 2755 O O . PHE A 1 352 ? -15.793 -19.570 21.124 1.00 63.81 352 PHE A O 1
ATOM 2762 N N . ASN A 1 353 ? -14.638 -20.975 19.807 1.00 57.31 353 ASN A N 1
ATOM 2763 C CA . ASN A 1 353 ? -14.586 -20.102 18.619 1.00 57.31 353 ASN A CA 1
ATOM 2764 C C . ASN A 1 353 ? -15.847 -20.113 17.730 1.00 57.31 353 ASN A C 1
ATOM 2766 O O . ASN A 1 353 ? -15.865 -19.497 16.671 1.00 57.31 353 ASN A O 1
ATOM 2770 N N . CYS A 1 354 ? -16.876 -20.883 18.074 1.00 57.91 354 CYS A N 1
ATOM 2771 C CA . CYS A 1 354 ? -17.960 -21.241 17.150 1.00 57.91 354 CYS A CA 1
ATOM 2772 C C . CYS A 1 354 ? -19.297 -20.581 17.514 1.00 57.91 354 CYS A C 1
ATOM 2774 O O . CYS A 1 354 ? -20.327 -21.243 17.646 1.00 57.91 354 CYS A O 1
ATOM 2776 N N . GLY A 1 355 ? -19.282 -19.258 17.684 1.00 73.81 355 GLY A N 1
ATOM 2777 C CA . GLY A 1 355 ? -20.456 -18.480 18.071 1.00 73.81 355 GLY A CA 1
ATOM 2778 C C . GLY A 1 355 ? -20.856 -17.369 17.098 1.00 73.81 355 GLY A C 1
ATOM 2779 O O . GLY A 1 355 ? -20.158 -17.075 16.134 1.00 73.81 355 GLY A O 1
ATOM 2780 N N . LYS A 1 356 ? -21.981 -16.703 17.384 1.00 87.12 356 LYS A N 1
ATOM 2781 C CA . LYS A 1 356 ? -22.409 -15.463 16.716 1.00 87.12 356 LYS A CA 1
ATOM 2782 C C . LYS A 1 356 ? -22.627 -14.348 17.737 1.00 87.12 356 LYS A C 1
ATOM 2784 O O . LYS A 1 356 ? -23.307 -14.562 18.741 1.00 87.12 356 LYS A O 1
ATOM 2789 N N . MET A 1 357 ? -22.110 -13.160 17.434 1.00 91.19 357 MET A N 1
ATOM 2790 C CA . MET A 1 357 ? -22.448 -11.906 18.104 1.00 91.19 357 MET A CA 1
ATOM 2791 C C . MET A 1 357 ? -23.261 -11.052 17.131 1.00 91.19 357 MET A C 1
ATOM 2793 O O . MET A 1 357 ? -22.783 -10.713 16.056 1.00 91.19 357 MET A O 1
ATOM 2797 N N . ASN A 1 358 ? -24.486 -10.695 17.510 1.00 90.25 358 ASN A N 1
ATOM 2798 C CA . ASN A 1 358 ? -25.347 -9.806 16.728 1.00 90.25 358 ASN A CA 1
ATOM 2799 C C . ASN A 1 358 ? -25.817 -8.648 17.603 1.00 90.25 358 ASN A C 1
ATOM 2801 O O . ASN A 1 358 ? -26.053 -8.837 18.797 1.00 90.25 358 ASN A O 1
ATOM 2805 N N . SER A 1 359 ? -26.033 -7.472 17.020 1.00 89.56 359 SER A N 1
ATOM 2806 C CA . SER A 1 359 ? -26.598 -6.329 17.742 1.00 89.56 359 SER A CA 1
ATOM 2807 C C . SER A 1 359 ? -27.808 -5.740 17.021 1.00 89.56 359 SER A C 1
ATOM 2809 O O . SER A 1 359 ? -27.919 -5.834 15.802 1.00 89.56 359 SER A O 1
ATOM 2811 N N . ALA A 1 360 ? -28.736 -5.168 17.785 1.00 89.12 360 ALA A N 1
ATOM 2812 C CA . ALA A 1 360 ? -29.927 -4.499 17.270 1.00 89.12 360 ALA A CA 1
ATOM 2813 C C . ALA A 1 360 ? -30.272 -3.278 18.129 1.00 89.12 360 ALA A C 1
ATOM 2815 O O . ALA A 1 360 ? -30.098 -3.303 19.349 1.00 89.12 360 ALA A O 1
ATOM 2816 N N . ILE A 1 361 ? -30.793 -2.217 17.509 1.00 86.81 361 ILE A N 1
ATOM 2817 C CA . ILE A 1 361 ? -31.244 -1.017 18.224 1.00 86.81 361 ILE A CA 1
ATOM 2818 C C . ILE A 1 361 ? -32.706 -1.196 18.649 1.00 86.81 361 ILE A C 1
ATOM 2820 O O . ILE A 1 361 ? -33.601 -1.354 17.824 1.00 86.81 361 ILE A O 1
ATOM 2824 N N . LEU A 1 362 ? -32.957 -1.117 19.952 1.00 87.62 362 LEU A N 1
ATOM 2825 C CA . LEU A 1 362 ? -34.277 -1.065 20.568 1.00 87.62 362 LEU A CA 1
ATOM 2826 C C . LEU A 1 362 ? -34.699 0.403 20.708 1.00 87.62 362 LEU A C 1
ATOM 2828 O O . LEU A 1 362 ? -34.471 1.035 21.739 1.00 87.62 362 LEU A O 1
ATOM 2832 N N . ILE A 1 363 ? -35.300 0.949 19.648 1.00 72.94 363 ILE A N 1
ATOM 2833 C CA . ILE A 1 363 ? -35.615 2.385 19.516 1.00 72.94 363 ILE A CA 1
ATOM 2834 C C . ILE A 1 363 ? -36.495 2.897 20.670 1.00 72.94 363 ILE A C 1
ATOM 2836 O O . ILE A 1 363 ? -36.228 3.964 21.217 1.00 72.94 363 ILE A O 1
ATOM 2840 N N . LEU A 1 364 ? -37.499 2.117 21.080 1.00 80.44 364 LEU A N 1
ATOM 2841 C CA . LEU A 1 364 ? -38.471 2.510 22.109 1.00 80.44 364 LEU A CA 1
ATOM 2842 C C . LEU A 1 364 ? -38.008 2.250 23.549 1.00 80.44 364 LEU A C 1
ATOM 2844 O O . LEU A 1 364 ? -38.661 2.693 24.490 1.00 80.44 364 LEU A O 1
ATOM 2848 N N . LYS A 1 365 ? -36.901 1.525 23.749 1.00 84.56 365 LYS A N 1
ATOM 2849 C CA . LYS A 1 365 ? -36.417 1.187 25.091 1.00 84.56 365 LYS A CA 1
ATOM 2850 C C . LYS A 1 365 ? -35.193 2.027 25.423 1.00 84.56 365 LYS A C 1
ATOM 2852 O O . LYS A 1 365 ? -34.192 1.965 24.711 1.00 84.56 365 LYS A O 1
ATOM 2857 N N . LYS A 1 366 ? -35.258 2.780 26.519 1.00 89.69 366 LYS A N 1
ATOM 2858 C CA . LYS A 1 366 ? -34.153 3.611 27.011 1.00 89.69 366 LYS A CA 1
ATOM 2859 C C . LYS A 1 366 ? -33.592 3.022 28.297 1.00 89.69 366 LYS A C 1
ATOM 2861 O O . LYS A 1 366 ? -34.360 2.679 29.193 1.00 89.69 366 LYS A O 1
ATOM 2866 N N . VAL A 1 367 ? -32.270 2.919 28.392 1.00 87.88 367 VAL A N 1
ATOM 2867 C CA . VAL A 1 367 ? -31.614 2.547 29.650 1.00 87.88 367 VAL A CA 1
ATOM 2868 C C . VAL A 1 367 ? -31.527 3.772 30.577 1.00 87.88 367 VAL A C 1
ATOM 2870 O O . VAL A 1 367 ? -31.137 4.856 30.120 1.00 87.88 367 VAL A O 1
ATOM 2873 N N . PRO A 1 368 ? -31.891 3.642 31.867 1.00 86.69 368 PRO A N 1
ATOM 2874 C CA . PRO A 1 368 ? -31.763 4.719 32.844 1.00 86.69 368 PRO A CA 1
ATOM 2875 C C . PRO A 1 368 ? -30.340 5.294 32.920 1.00 86.69 368 PRO A C 1
ATOM 2877 O O . PRO A 1 368 ? -29.356 4.559 32.843 1.00 86.69 368 PRO A O 1
ATOM 2880 N N . GLY A 1 369 ? -30.229 6.615 33.088 1.00 82.81 369 GLY A N 1
ATOM 2881 C CA . GLY A 1 369 ? -28.952 7.330 33.230 1.00 82.81 369 GLY A CA 1
ATOM 2882 C C . GLY A 1 369 ? -28.309 7.823 31.926 1.00 82.81 369 GLY A C 1
ATOM 2883 O O . GLY A 1 369 ? -27.389 8.627 31.992 1.00 82.81 369 GLY A O 1
ATOM 2884 N N . TYR A 1 370 ? -28.801 7.405 30.751 1.00 84.44 370 TYR A N 1
ATOM 2885 C CA . TYR A 1 370 ? -28.198 7.778 29.457 1.00 84.44 370 TYR A CA 1
ATOM 2886 C C . TYR A 1 370 ? -29.156 8.444 28.458 1.00 84.44 370 TYR A C 1
ATOM 2888 O O . TYR A 1 370 ? -28.703 8.928 27.424 1.00 84.44 370 TYR A O 1
ATOM 2896 N N . GLY A 1 371 ? -30.471 8.440 28.714 1.00 81.56 371 GLY A N 1
ATOM 2897 C CA . GLY A 1 371 ? -31.479 9.185 27.935 1.00 81.56 371 GLY A CA 1
ATOM 2898 C C . GLY A 1 371 ? -31.670 8.763 26.467 1.00 81.56 371 GLY A C 1
ATOM 2899 O O . GLY A 1 371 ? -32.504 9.338 25.766 1.00 81.56 371 GLY A O 1
ATOM 2900 N N . THR A 1 372 ? -30.941 7.749 25.999 1.00 85.50 372 THR A N 1
ATOM 2901 C CA . THR A 1 372 ? -30.898 7.304 24.598 1.00 85.50 372 THR A CA 1
ATOM 2902 C C . THR A 1 372 ? -31.563 5.944 24.409 1.00 85.50 372 THR A C 1
ATOM 2904 O O . THR A 1 372 ? -31.821 5.229 25.379 1.00 85.50 372 THR A O 1
ATOM 2907 N N . SER A 1 373 ? -31.872 5.592 23.155 1.00 89.94 373 SER A N 1
ATOM 2908 C CA . SER A 1 373 ? -32.325 4.240 22.798 1.00 89.94 373 SER A CA 1
ATOM 2909 C C . SER A 1 373 ? -31.272 3.194 23.179 1.00 89.94 373 SER A C 1
ATOM 2911 O O . SER A 1 373 ? -30.123 3.530 23.454 1.00 89.94 373 SER A O 1
ATOM 2913 N N . THR A 1 374 ? -31.645 1.919 23.223 1.00 94.00 374 THR A N 1
ATOM 2914 C CA . THR A 1 374 ? -30.759 0.853 23.723 1.00 94.00 374 THR A CA 1
ATOM 2915 C C . THR A 1 374 ? -30.238 0.000 22.576 1.00 94.00 374 THR A C 1
ATOM 2917 O O . THR A 1 374 ? -30.997 -0.373 21.692 1.00 94.00 374 THR A O 1
ATOM 2920 N N . ILE A 1 375 ? -28.963 -0.366 22.594 1.00 95.50 375 ILE A N 1
ATOM 2921 C CA . ILE A 1 375 ? -28.400 -1.426 21.756 1.00 95.50 375 ILE A CA 1
ATOM 2922 C C . ILE A 1 375 ? -28.518 -2.732 22.540 1.00 95.50 375 ILE A C 1
ATOM 2924 O O . ILE A 1 375 ? -27.971 -2.843 23.633 1.00 95.50 375 ILE A O 1
ATOM 2928 N N . ALA A 1 376 ? -29.214 -3.723 21.991 1.00 95.69 376 ALA A N 1
ATOM 2929 C CA . ALA A 1 376 ? -29.214 -5.084 22.511 1.00 95.69 376 ALA A CA 1
ATOM 2930 C C . ALA A 1 376 ? -28.189 -5.924 21.752 1.00 95.69 376 ALA A C 1
ATOM 2932 O O . ALA A 1 376 ? -28.234 -6.000 20.525 1.00 95.69 376 ALA A O 1
ATOM 2933 N N . ILE A 1 377 ? -27.296 -6.577 22.485 1.00 96.12 377 ILE A N 1
ATOM 2934 C CA . ILE A 1 377 ? -26.272 -7.474 21.957 1.00 96.12 377 ILE A CA 1
ATOM 2935 C C . ILE A 1 377 ? -26.670 -8.900 22.316 1.00 96.12 377 ILE A C 1
ATOM 2937 O O . ILE A 1 377 ? -26.955 -9.194 23.475 1.00 96.12 377 ILE A O 1
ATOM 2941 N N . ASN A 1 378 ? -26.712 -9.781 21.325 1.00 94.31 378 ASN A N 1
ATOM 2942 C CA . ASN A 1 378 ? -27.020 -11.193 21.489 1.00 94.31 378 ASN A CA 1
ATOM 2943 C C . ASN A 1 378 ? -25.776 -12.014 21.167 1.00 94.31 378 ASN A C 1
ATOM 2945 O O . ASN A 1 378 ? -25.274 -11.959 20.044 1.00 94.31 378 ASN A O 1
ATOM 2949 N N . TYR A 1 379 ? -25.337 -12.799 22.142 1.00 91.38 379 TYR A N 1
ATOM 2950 C CA . TYR A 1 379 ? -24.250 -13.756 22.013 1.00 91.38 379 TYR A CA 1
ATOM 2951 C C . TYR A 1 379 ? -24.822 -15.168 21.971 1.00 91.38 379 TYR A C 1
ATOM 2953 O O . TYR A 1 379 ? -25.669 -15.528 22.796 1.00 91.38 379 TYR A O 1
ATOM 2961 N N . VAL A 1 380 ? -24.349 -15.968 21.020 1.00 88.12 380 VAL A N 1
ATOM 2962 C CA . VAL A 1 380 ? -24.660 -17.394 20.904 1.00 88.12 380 VAL A CA 1
ATOM 2963 C C . VAL A 1 380 ? -23.349 -18.160 20.799 1.00 88.12 380 VAL A C 1
ATOM 2965 O O . VAL A 1 380 ? -22.609 -17.909 19.858 1.00 88.12 380 VAL A O 1
ATOM 2968 N N . ILE A 1 381 ? -23.062 -19.082 21.720 1.00 83.00 381 ILE A N 1
ATOM 2969 C CA . ILE A 1 381 ? -21.872 -19.958 21.694 1.00 83.00 381 ILE A CA 1
ATOM 2970 C C . ILE A 1 381 ? -22.324 -21.371 22.053 1.00 83.00 381 ILE A C 1
ATOM 2972 O O . ILE A 1 381 ? -22.830 -21.561 23.149 1.00 83.00 381 ILE A O 1
ATOM 2976 N N . ASN A 1 382 ? -22.160 -22.368 21.179 1.00 74.19 382 ASN A N 1
ATOM 2977 C CA . ASN A 1 382 ? -22.479 -23.776 21.496 1.00 74.19 382 ASN A CA 1
ATOM 2978 C C . ASN A 1 382 ? -23.861 -23.984 22.155 1.00 74.19 382 ASN A C 1
ATOM 2980 O O . ASN A 1 382 ? -23.995 -24.682 23.155 1.00 74.19 382 ASN A O 1
ATOM 2984 N N . GLY A 1 383 ? -24.898 -23.316 21.637 1.00 75.31 383 GLY A N 1
ATOM 2985 C CA . GLY A 1 383 ? -26.260 -23.368 22.189 1.00 75.31 383 GLY A CA 1
ATOM 2986 C C . GLY A 1 383 ? -26.508 -22.463 23.406 1.00 75.31 383 GLY A C 1
ATOM 2987 O O . GLY A 1 383 ? -27.660 -22.156 23.711 1.00 75.31 383 GLY A O 1
ATOM 2988 N N . PHE A 1 384 ? -25.458 -21.944 24.046 1.00 81.44 384 PHE A N 1
ATOM 2989 C CA . PHE A 1 384 ? -25.549 -20.967 25.124 1.00 81.44 384 PHE A CA 1
ATOM 2990 C C . PHE A 1 384 ? -25.910 -19.586 24.579 1.00 81.44 384 PHE A C 1
ATOM 2992 O O . PHE A 1 384 ? -25.212 -19.042 23.721 1.00 81.44 384 PHE A O 1
ATOM 2999 N N . LYS A 1 385 ? -27.004 -19.008 25.083 1.00 89.31 385 LYS A N 1
ATOM 3000 C CA . LYS A 1 385 ? -27.496 -17.687 24.677 1.00 89.31 385 LYS A CA 1
ATOM 3001 C C . LYS A 1 385 ? -27.347 -16.691 25.822 1.00 89.31 385 LYS A C 1
ATOM 3003 O O . LYS A 1 385 ? -27.766 -16.951 26.955 1.00 89.31 385 LYS A O 1
ATOM 3008 N N . ARG A 1 386 ? -26.782 -15.523 25.519 1.00 90.44 386 ARG A N 1
ATOM 3009 C CA . ARG A 1 386 ? -26.695 -14.383 26.439 1.00 90.44 386 ARG A CA 1
ATOM 3010 C C . ARG A 1 386 ? -27.102 -13.105 25.730 1.00 90.44 386 ARG A C 1
ATOM 3012 O O . ARG A 1 386 ? -26.842 -12.931 24.542 1.00 90.44 386 ARG A O 1
ATOM 3019 N N . ARG A 1 387 ? -27.742 -12.210 26.477 1.00 94.06 387 ARG A N 1
ATOM 3020 C CA . ARG A 1 387 ? -28.130 -10.885 26.003 1.00 94.06 387 ARG A CA 1
ATOM 3021 C C . ARG A 1 387 ? -27.541 -9.827 26.919 1.00 94.06 387 ARG A C 1
ATOM 3023 O O . ARG A 1 387 ? -27.574 -9.989 28.135 1.00 94.06 387 ARG A O 1
ATOM 3030 N N . ALA A 1 388 ? -27.025 -8.767 26.316 1.00 96.12 388 ALA A N 1
ATOM 3031 C CA . ALA A 1 388 ? -26.515 -7.602 27.012 1.00 96.12 388 ALA A CA 1
ATOM 3032 C C . ALA A 1 388 ? -27.040 -6.309 26.382 1.00 96.12 388 ALA A C 1
ATOM 3034 O O . ALA A 1 388 ? -27.569 -6.324 25.267 1.00 96.12 388 ALA A O 1
ATOM 3035 N N . TYR A 1 389 ? -26.885 -5.199 27.093 1.00 96.25 389 TYR A N 1
ATOM 3036 C CA . TYR A 1 389 ? -27.422 -3.901 26.711 1.00 96.25 389 TYR A CA 1
ATOM 3037 C C . TYR A 1 389 ? -26.357 -2.807 26.806 1.00 96.25 389 TYR A C 1
ATOM 3039 O O . TYR A 1 389 ? -25.553 -2.803 27.734 1.00 96.25 389 TYR A O 1
ATOM 3047 N N . LEU A 1 390 ? -26.377 -1.871 25.854 1.00 96.56 390 LEU A N 1
ATOM 3048 C CA . LEU A 1 390 ? -25.606 -0.624 25.865 1.00 96.56 390 LEU A CA 1
ATOM 3049 C C . LEU A 1 390 ? -26.532 0.559 25.546 1.00 96.56 390 LEU A C 1
ATOM 3051 O O . LEU A 1 390 ? -27.508 0.382 24.814 1.00 96.56 390 LEU A O 1
ATOM 3055 N N . PRO A 1 391 ? -26.235 1.785 26.001 1.00 95.44 391 PRO A N 1
ATOM 3056 C CA . PRO A 1 391 ? -26.880 2.974 25.454 1.00 95.44 391 PRO A CA 1
ATOM 3057 C C . PRO A 1 391 ? -26.477 3.182 23.984 1.00 95.44 391 PRO A C 1
ATOM 3059 O O . PRO A 1 391 ? -25.325 2.996 23.604 1.00 95.44 391 PRO A O 1
ATOM 3062 N N . SER A 1 392 ? -27.409 3.615 23.139 1.00 94.12 392 SER A N 1
ATOM 3063 C CA . SER A 1 392 ? -27.186 3.928 21.718 1.00 94.12 392 SER A CA 1
ATOM 3064 C C . SER A 1 392 ? -26.692 5.367 21.528 1.00 94.12 392 SER A C 1
ATOM 3066 O O . SER A 1 392 ? -27.151 6.109 20.654 1.00 94.12 392 SER A O 1
ATOM 3068 N N . ASN A 1 393 ? -25.759 5.791 22.375 1.00 91.44 393 ASN A N 1
ATOM 3069 C CA . ASN A 1 393 ? -25.040 7.054 22.241 1.00 91.44 393 ASN A CA 1
ATOM 3070 C C . ASN A 1 393 ? -23.649 6.808 21.624 1.00 91.44 393 ASN A C 1
ATOM 3072 O O . ASN A 1 393 ? -23.296 5.681 21.271 1.00 91.44 393 ASN A O 1
ATOM 3076 N N . THR A 1 394 ? -22.865 7.871 21.445 1.00 92.38 394 THR A N 1
ATOM 3077 C CA . THR A 1 394 ? -21.527 7.792 20.836 1.00 92.38 394 THR A CA 1
ATOM 3078 C C . THR A 1 394 ? -20.592 6.861 21.610 1.00 92.38 394 THR A C 1
ATOM 3080 O O . THR A 1 394 ? -19.918 6.032 21.005 1.00 92.38 394 THR A O 1
ATOM 3083 N N . GLU A 1 395 ? -20.597 6.944 22.941 1.00 92.06 395 GLU A N 1
ATOM 3084 C CA . GLU A 1 395 ? -19.736 6.124 23.798 1.00 92.06 395 GLU A CA 1
ATOM 3085 C C . GLU A 1 395 ? -20.150 4.645 23.782 1.00 92.06 395 GLU A C 1
ATOM 3087 O O . GLU A 1 395 ? -19.311 3.771 23.582 1.00 92.06 395 GLU A O 1
ATOM 3092 N N . GLY A 1 396 ? -21.446 4.342 23.881 1.00 94.31 396 GLY A N 1
ATOM 3093 C CA . GLY A 1 396 ? -21.952 2.974 23.790 1.00 94.31 396 GLY A CA 1
ATOM 3094 C C . GLY A 1 396 ? -21.724 2.342 22.414 1.00 94.31 396 GLY A C 1
ATOM 3095 O O . GLY A 1 396 ? -21.402 1.159 22.330 1.00 94.31 396 GLY A O 1
ATOM 3096 N N . ARG A 1 397 ? -21.776 3.123 21.325 1.00 93.06 397 ARG A N 1
ATOM 3097 C CA . ARG A 1 397 ? -21.362 2.653 19.989 1.00 93.06 397 ARG A CA 1
ATOM 3098 C C . ARG A 1 397 ? -19.859 2.382 19.893 1.00 93.06 397 ARG A C 1
ATOM 3100 O O . ARG A 1 397 ? -19.474 1.450 19.191 1.00 93.06 397 ARG A O 1
ATOM 3107 N N . ALA A 1 398 ? -19.016 3.154 20.581 1.00 90.50 398 ALA A N 1
ATOM 3108 C CA . ALA A 1 398 ? -17.583 2.870 20.660 1.00 90.50 398 ALA A CA 1
ATOM 3109 C C . ALA A 1 398 ? -17.323 1.562 21.428 1.00 90.50 398 ALA A C 1
ATOM 3111 O O . ALA A 1 398 ? -16.641 0.681 20.910 1.00 90.50 398 ALA A O 1
ATOM 3112 N N . ILE A 1 399 ? -17.966 1.376 22.587 1.00 95.75 399 ILE A N 1
ATOM 3113 C CA . ILE A 1 399 ? -17.895 0.123 23.355 1.00 95.75 399 ILE A CA 1
ATOM 3114 C C . ILE A 1 399 ? -18.396 -1.075 22.536 1.00 95.75 399 ILE A C 1
ATOM 3116 O O . ILE A 1 399 ? -17.786 -2.138 22.597 1.00 95.75 399 ILE A O 1
ATOM 3120 N N . LEU A 1 400 ? -19.449 -0.924 21.722 1.00 95.62 400 LEU A N 1
ATOM 3121 C CA . LEU A 1 400 ? -19.919 -1.993 20.831 1.00 95.62 400 LEU A CA 1
ATOM 3122 C C . LEU A 1 400 ? -18.825 -2.455 19.853 1.00 95.62 400 LEU A C 1
ATOM 3124 O O . LEU A 1 400 ? -18.665 -3.658 19.653 1.00 95.62 400 LEU A O 1
ATOM 3128 N N . LYS A 1 401 ? -18.063 -1.521 19.267 1.00 92.69 401 LYS A N 1
ATOM 3129 C CA . LYS A 1 401 ? -16.936 -1.851 18.377 1.00 92.69 401 LYS A CA 1
ATOM 3130 C C . LYS A 1 401 ? -15.827 -2.587 19.132 1.00 92.69 401 LYS A C 1
ATOM 3132 O O . LYS A 1 401 ? -15.332 -3.597 18.644 1.00 92.69 401 LYS A O 1
ATOM 3137 N N . MET A 1 402 ? -15.489 -2.134 20.342 1.00 93.38 402 MET A N 1
ATOM 3138 C CA . MET A 1 402 ? -14.496 -2.805 21.193 1.00 93.38 402 MET A CA 1
ATOM 3139 C C . MET A 1 402 ? -14.948 -4.220 21.588 1.00 93.38 402 MET A C 1
ATOM 3141 O O . MET A 1 402 ? -14.150 -5.152 21.571 1.00 93.38 402 MET A O 1
ATOM 3145 N N . LEU A 1 403 ? -16.238 -4.407 21.887 1.00 94.06 403 LEU A N 1
ATOM 3146 C CA . LEU A 1 403 ? -16.819 -5.715 22.196 1.00 94.06 403 LEU A CA 1
ATOM 3147 C C . LEU A 1 403 ? -16.795 -6.671 21.002 1.00 94.06 403 LEU A C 1
ATOM 3149 O O . LEU A 1 403 ? -16.590 -7.861 21.215 1.00 94.06 403 LEU A O 1
ATOM 3153 N N . ALA A 1 404 ? -16.960 -6.170 19.774 1.00 89.00 404 ALA A N 1
ATOM 3154 C CA . ALA A 1 404 ? -16.800 -6.984 18.569 1.00 89.00 404 ALA A CA 1
ATOM 3155 C C . ALA A 1 404 ? -15.353 -7.487 18.425 1.00 89.00 404 ALA A C 1
ATOM 3157 O O . ALA A 1 404 ? -15.135 -8.675 18.217 1.00 89.00 404 ALA A O 1
ATOM 3158 N N . ILE A 1 405 ? -14.360 -6.623 18.666 1.00 86.56 405 ILE A N 1
ATOM 3159 C CA . ILE A 1 405 ? -12.943 -7.030 18.678 1.00 86.56 405 ILE A CA 1
ATOM 3160 C C . ILE A 1 405 ? -12.679 -8.053 19.792 1.00 86.56 405 ILE A C 1
ATOM 3162 O O . ILE A 1 405 ? -12.002 -9.057 19.572 1.00 86.56 405 ILE A O 1
ATOM 3166 N N . ALA A 1 406 ? -13.215 -7.825 20.996 1.00 89.69 406 ALA A N 1
ATOM 3167 C CA . ALA A 1 406 ? -13.075 -8.759 22.111 1.00 89.69 406 ALA A CA 1
ATOM 3168 C C . ALA A 1 406 ? -13.723 -10.116 21.811 1.00 89.69 406 ALA A C 1
ATOM 3170 O O . ALA A 1 406 ? -13.187 -11.152 22.201 1.00 89.69 406 ALA A O 1
ATOM 3171 N N . TRP A 1 407 ? -14.852 -10.113 21.105 1.00 88.62 407 TRP A N 1
ATOM 3172 C CA . TRP A 1 407 ? -15.542 -11.315 20.660 1.00 88.62 407 TRP A CA 1
ATOM 3173 C C . TRP A 1 407 ? -14.704 -12.117 19.668 1.00 88.62 407 TRP A C 1
ATOM 3175 O O . TRP A 1 407 ? -14.485 -13.308 19.888 1.00 88.62 407 TRP A O 1
ATOM 3185 N N . ASP A 1 408 ? -14.156 -11.457 18.648 1.00 84.38 408 ASP A N 1
ATOM 3186 C CA . ASP A 1 408 ? -13.287 -12.090 17.650 1.00 84.38 408 ASP A CA 1
ATOM 3187 C C . ASP A 1 408 ? -12.005 -12.650 18.289 1.00 84.38 408 ASP A C 1
ATOM 3189 O O . ASP A 1 408 ? -11.504 -13.705 17.900 1.00 84.38 408 ASP A O 1
ATOM 3193 N N . ARG A 1 409 ? -11.513 -11.990 19.346 1.00 83.69 409 ARG A N 1
ATOM 3194 C CA . ARG A 1 409 ? -10.392 -12.462 20.175 1.00 83.69 409 ARG A CA 1
ATOM 3195 C C . ARG A 1 409 ? -10.791 -13.495 21.236 1.00 83.69 409 ARG A C 1
ATOM 3197 O O . ARG A 1 409 ? -9.936 -13.927 22.003 1.00 83.69 409 ARG A O 1
ATOM 3204 N N . ARG A 1 410 ? -12.060 -13.920 21.302 1.00 86.38 410 ARG A N 1
ATOM 3205 C CA . ARG A 1 410 ? -12.603 -14.875 22.294 1.00 86.38 410 ARG A CA 1
ATOM 3206 C C . ARG A 1 410 ? -12.473 -14.412 23.753 1.00 86.38 410 ARG A C 1
ATOM 3208 O O . ARG A 1 410 ? -12.511 -15.232 24.662 1.00 86.38 410 ARG A O 1
ATOM 3215 N N . LEU A 1 411 ? -12.332 -13.106 23.981 1.00 88.50 411 LEU A N 1
ATOM 3216 C CA . LEU A 1 411 ? -12.117 -12.474 25.288 1.00 88.50 411 LEU A CA 1
ATOM 3217 C C . LEU A 1 411 ? -13.413 -12.063 25.991 1.00 88.50 411 LEU A C 1
ATOM 3219 O O . LEU A 1 411 ? -13.373 -11.704 27.163 1.00 88.50 411 LEU A O 1
ATOM 3223 N N . THR A 1 412 ? -14.560 -12.092 25.307 1.00 90.25 412 THR A N 1
ATOM 3224 C CA . THR A 1 412 ? -15.863 -11.724 25.892 1.00 90.25 412 THR A CA 1
ATOM 3225 C C . THR A 1 412 ? -16.269 -12.654 27.036 1.00 90.25 412 THR A C 1
ATOM 3227 O O . THR A 1 412 ? -16.823 -12.200 28.040 1.00 90.25 412 THR A O 1
ATOM 3230 N N . PHE A 1 413 ? -15.982 -13.948 26.892 1.00 88.62 413 PHE A N 1
ATOM 3231 C CA . PHE A 1 413 ? -16.312 -14.993 27.855 1.00 88.62 413 PHE A CA 1
ATOM 3232 C C . PHE A 1 413 ? -15.048 -15.718 28.313 1.00 88.62 413 PHE A C 1
ATOM 3234 O O . PHE A 1 413 ? -14.055 -15.762 27.593 1.00 88.62 413 PHE A O 1
ATOM 3241 N N . LYS A 1 414 ? -15.113 -16.312 29.502 1.00 86.75 414 LYS A N 1
ATOM 3242 C CA . LYS A 1 414 ? -14.117 -17.248 30.025 1.00 86.75 414 LYS A CA 1
ATOM 3243 C C . LYS A 1 414 ? -14.806 -18.540 30.439 1.00 86.75 414 LYS A C 1
ATOM 3245 O O . LYS A 1 414 ? -15.968 -18.528 30.850 1.00 86.75 414 LYS A O 1
ATOM 3250 N N . THR A 1 415 ? -14.077 -19.642 30.345 1.00 80.44 415 THR A N 1
ATOM 3251 C CA . THR A 1 415 ? -14.527 -20.938 30.861 1.00 80.44 415 THR A CA 1
ATOM 3252 C C . THR A 1 415 ? -14.105 -21.057 32.328 1.00 80.44 415 THR A C 1
ATOM 3254 O O . THR A 1 415 ? -12.913 -21.002 32.627 1.00 80.44 415 THR A O 1
ATOM 3257 N N . GLY A 1 416 ? -15.071 -21.166 33.243 1.00 74.56 416 GLY A N 1
ATOM 3258 C CA . GLY A 1 416 ? -14.832 -21.386 34.672 1.00 74.56 416 GLY A CA 1
ATOM 3259 C C . GLY A 1 416 ? -14.374 -22.816 34.986 1.00 74.56 416 GLY A C 1
ATOM 3260 O O . GLY A 1 416 ? -14.367 -23.685 34.115 1.00 74.56 416 GLY A O 1
ATOM 3261 N N . VAL A 1 417 ? -14.039 -23.075 36.255 1.00 70.62 417 VAL A N 1
ATOM 3262 C CA . VAL A 1 417 ? -13.457 -24.351 36.738 1.00 70.62 417 VAL A CA 1
ATOM 3263 C C . VAL A 1 417 ? -14.319 -25.576 36.389 1.00 70.62 417 VAL A C 1
ATOM 3265 O O . VAL A 1 417 ? -13.790 -26.648 36.123 1.00 70.62 417 VAL A O 1
ATOM 3268 N N . ASN A 1 418 ? -15.639 -25.398 36.288 1.00 74.56 418 ASN A N 1
ATOM 3269 C CA . ASN A 1 418 ? -16.601 -26.465 35.983 1.00 74.56 418 ASN A CA 1
ATOM 3270 C C . ASN A 1 418 ? -17.064 -26.472 34.512 1.00 74.56 418 ASN A C 1
ATOM 3272 O O . ASN A 1 418 ? -18.121 -27.015 34.199 1.00 74.56 418 ASN A O 1
ATOM 3276 N N . GLY A 1 419 ? -16.348 -25.794 33.609 1.00 71.31 419 GLY A N 1
ATOM 3277 C CA . GLY A 1 419 ? -16.739 -25.690 32.198 1.00 71.31 419 GLY A CA 1
ATOM 3278 C C . GLY A 1 419 ? -17.875 -24.696 31.915 1.00 71.31 419 GLY A C 1
ATOM 3279 O O . GLY A 1 419 ? -18.336 -24.602 30.779 1.00 71.31 419 GLY A O 1
ATOM 3280 N N . GLN A 1 420 ? -18.338 -23.941 32.918 1.00 78.31 420 GLN A N 1
ATOM 3281 C CA . GLN A 1 420 ? -19.387 -22.932 32.736 1.00 78.31 420 GLN A CA 1
ATOM 3282 C C . GLN A 1 420 ? -18.839 -21.667 32.064 1.00 78.31 420 GLN A C 1
ATOM 3284 O O . GLN A 1 420 ? -17.771 -21.176 32.423 1.00 78.31 420 GLN A O 1
ATOM 3289 N N . LEU A 1 421 ? -19.585 -21.130 31.094 1.00 81.88 421 LEU A N 1
ATOM 3290 C CA . LEU A 1 421 ? -19.249 -19.875 30.420 1.00 81.88 421 LEU A CA 1
ATOM 3291 C C . LEU A 1 421 ? -19.704 -18.674 31.253 1.00 81.88 421 LEU A C 1
ATOM 3293 O O . LEU A 1 421 ? -20.902 -18.460 31.463 1.00 81.88 421 LEU A O 1
ATOM 3297 N N . GLU A 1 422 ? -18.744 -17.847 31.646 1.00 86.88 422 GLU A N 1
ATOM 3298 C CA . GLU A 1 422 ? -18.963 -16.605 32.383 1.00 86.88 422 GLU A CA 1
ATOM 3299 C C . GLU A 1 422 ? -18.475 -15.407 31.574 1.00 86.88 422 GLU A C 1
ATOM 3301 O O . GLU A 1 422 ? -17.547 -15.518 30.771 1.00 86.88 422 GLU A O 1
ATOM 3306 N N . PHE A 1 423 ? -19.093 -14.242 31.781 1.00 89.06 423 PHE A N 1
ATOM 3307 C CA . PHE A 1 423 ? -18.594 -13.003 31.195 1.00 89.06 423 PHE A CA 1
ATOM 3308 C C . PHE A 1 423 ? -17.206 -12.693 31.761 1.00 89.06 423 PHE A C 1
ATOM 3310 O O . PHE A 1 423 ? -17.029 -12.552 32.969 1.00 89.06 423 PHE A O 1
ATOM 3317 N N . ASN A 1 424 ? -16.220 -12.596 30.874 1.00 90.31 424 ASN A N 1
ATOM 3318 C CA . ASN A 1 424 ? -14.869 -12.174 31.228 1.00 90.31 424 ASN A CA 1
ATOM 3319 C C . ASN A 1 424 ? -14.756 -10.643 31.227 1.00 90.31 424 ASN A C 1
ATOM 3321 O O . ASN A 1 424 ? -14.049 -10.065 32.045 1.00 90.31 424 ASN A O 1
ATOM 3325 N N . ILE A 1 425 ? -15.511 -9.994 30.340 1.00 92.19 425 ILE A N 1
ATOM 3326 C CA . ILE A 1 425 ? -15.683 -8.542 30.290 1.00 92.19 425 ILE A CA 1
ATOM 3327 C C . ILE A 1 425 ? -17.033 -8.204 30.914 1.00 92.19 425 ILE A C 1
ATOM 3329 O O . ILE A 1 425 ? -18.023 -8.871 30.620 1.00 92.19 425 ILE A O 1
ATOM 3333 N N . GLU A 1 426 ? -17.104 -7.168 31.747 1.00 93.69 426 GLU A N 1
ATOM 3334 C CA . GLU A 1 426 ? -18.358 -6.740 32.381 1.00 93.69 426 GLU A CA 1
ATOM 3335 C C . GLU A 1 426 ? -19.438 -6.423 31.328 1.00 93.69 426 GLU A C 1
ATOM 3337 O O . GLU A 1 426 ? -19.193 -5.697 30.366 1.00 93.69 426 GLU A O 1
ATOM 3342 N N . HIS A 1 427 ? -20.649 -6.956 31.519 1.00 94.38 427 HIS A N 1
ATOM 3343 C CA . HIS A 1 427 ? -21.804 -6.718 30.652 1.00 94.38 427 HIS A CA 1
ATOM 3344 C C . HIS A 1 427 ? -23.039 -6.373 31.477 1.00 94.38 427 HIS A C 1
ATOM 3346 O O . HIS A 1 427 ? -23.291 -6.974 32.520 1.00 94.38 427 HIS A O 1
ATOM 3352 N N . LYS A 1 428 ? -23.875 -5.470 30.958 1.00 95.88 428 LYS A N 1
ATOM 3353 C CA . LYS A 1 428 ? -25.214 -5.234 31.507 1.00 95.88 428 LYS A CA 1
ATOM 3354 C C . LYS A 1 428 ? -26.219 -6.205 30.912 1.00 95.88 428 LYS A C 1
ATOM 3356 O O . LYS A 1 428 ? -26.601 -6.063 29.755 1.00 95.88 428 LYS A O 1
ATOM 3361 N N . THR A 1 429 ? -26.634 -7.200 31.687 1.00 93.94 429 THR A N 1
ATOM 3362 C CA . THR A 1 429 ? -27.612 -8.223 31.283 1.00 93.94 429 THR A CA 1
ATOM 3363 C C . THR A 1 429 ? -29.050 -7.836 31.614 1.00 93.94 429 THR A C 1
ATOM 3365 O O . THR A 1 429 ? -29.978 -8.477 31.120 1.00 93.94 429 THR A O 1
ATOM 3368 N N . CYS A 1 430 ? -29.250 -6.762 32.383 1.00 91.44 430 CYS A N 1
ATOM 3369 C CA . CYS A 1 430 ? -30.550 -6.167 32.656 1.00 91.44 430 CYS A CA 1
ATOM 3370 C C . CYS A 1 430 ? -30.605 -4.710 32.164 1.00 91.44 430 CYS A C 1
ATOM 3372 O O . CYS A 1 430 ? -29.598 -4.006 32.114 1.00 91.44 430 CYS A O 1
ATOM 3374 N N . MET A 1 431 ? -31.794 -4.234 31.788 1.00 89.75 431 MET A N 1
ATOM 3375 C CA . MET A 1 431 ? -32.002 -2.825 31.417 1.00 89.75 431 MET A CA 1
ATOM 3376 C C . MET A 1 431 ? -32.287 -1.929 32.632 1.00 89.75 431 MET A C 1
ATOM 3378 O O . MET A 1 431 ? -32.282 -0.710 32.496 1.00 89.75 431 MET A O 1
ATOM 3382 N N . THR A 1 432 ? -32.541 -2.517 33.801 1.00 86.81 432 THR A N 1
ATO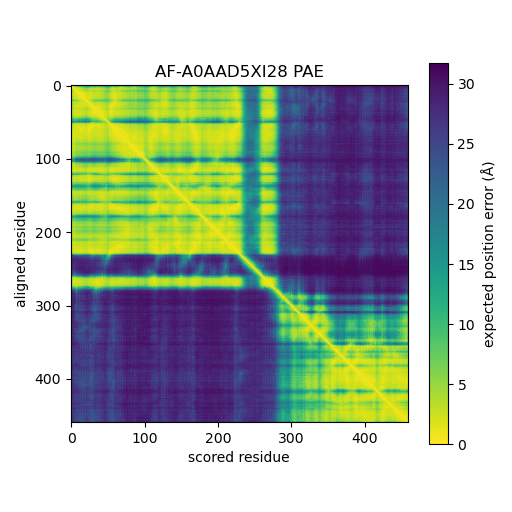M 3383 C CA . THR A 1 432 ? -32.903 -1.852 35.063 1.00 86.81 432 THR A CA 1
ATOM 3384 C C . THR A 1 432 ? -32.259 -2.588 36.243 1.00 86.81 432 THR A C 1
ATOM 3386 O O . THR A 1 432 ? -31.670 -3.648 36.054 1.00 86.81 432 THR A O 1
ATOM 3389 N N . GLY A 1 433 ? -32.361 -2.054 37.460 1.00 84.88 433 GLY A N 1
ATOM 3390 C CA . GLY A 1 433 ? -31.916 -2.767 38.662 1.00 84.88 433 GLY A CA 1
ATOM 3391 C C . GLY A 1 433 ? -30.483 -2.476 39.103 1.00 84.88 433 GLY A C 1
ATOM 3392 O O . GLY A 1 433 ? -29.960 -3.236 39.898 1.00 84.88 433 GLY A O 1
ATOM 3393 N N . ASN A 1 434 ? -29.878 -1.373 38.641 1.00 88.00 434 ASN A N 1
ATOM 3394 C CA . ASN A 1 434 ? -28.571 -0.873 39.097 1.00 88.00 434 ASN A CA 1
ATOM 3395 C C . ASN A 1 434 ? -27.390 -1.853 38.886 1.00 88.00 434 ASN A C 1
ATOM 3397 O O . ASN A 1 434 ? -27.513 -2.887 38.232 1.00 88.00 434 ASN A O 1
ATOM 3401 N N . ARG A 1 435 ? -26.202 -1.497 39.387 1.00 89.81 435 ARG A N 1
ATOM 3402 C CA . ARG A 1 435 ? -24.974 -2.283 39.206 1.00 89.81 435 ARG A CA 1
ATOM 3403 C C . ARG A 1 435 ? -25.046 -3.701 39.778 1.00 89.81 435 ARG A C 1
ATOM 3405 O O . ARG A 1 435 ? -24.552 -4.607 39.113 1.00 89.81 435 ARG A O 1
ATOM 3412 N N . GLU A 1 436 ? -25.642 -3.891 40.949 1.00 89.12 436 GLU A N 1
ATOM 3413 C CA . GLU A 1 436 ? -25.677 -5.179 41.660 1.00 89.12 436 GLU A CA 1
ATOM 3414 C C . GLU A 1 436 ? -26.458 -6.242 40.884 1.00 89.12 436 GLU A C 1
ATOM 3416 O O . GLU A 1 436 ? -26.109 -7.419 40.918 1.00 89.12 436 GLU A O 1
ATOM 3421 N N . LEU A 1 437 ? -27.452 -5.822 40.094 1.00 90.56 437 LEU A N 1
ATOM 3422 C CA . LEU A 1 437 ? -28.235 -6.709 39.230 1.00 90.56 437 LEU A CA 1
ATOM 3423 C C . LEU A 1 437 ? -27.755 -6.705 37.771 1.00 90.56 437 LEU A C 1
ATOM 3425 O O . LEU A 1 437 ? -28.509 -7.070 36.869 1.00 90.56 437 LEU A O 1
ATOM 3429 N N . ASN A 1 438 ? -26.514 -6.272 37.508 1.00 91.81 438 ASN A N 1
ATOM 3430 C CA . ASN A 1 438 ? -25.972 -6.104 36.153 1.00 91.81 438 ASN A CA 1
ATOM 3431 C C . ASN A 1 438 ? -26.888 -5.254 35.254 1.00 91.81 438 ASN A C 1
ATOM 3433 O O . ASN A 1 438 ? -27.058 -5.520 34.061 1.00 91.81 438 ASN A O 1
ATOM 3437 N N . GLY A 1 439 ? -27.486 -4.224 35.841 1.00 91.56 439 GLY A N 1
ATOM 3438 C CA . GLY A 1 439 ? -28.452 -3.335 35.225 1.00 91.56 439 GLY A CA 1
ATOM 3439 C C . GLY A 1 439 ? -28.043 -1.868 35.223 1.00 91.56 439 GLY A C 1
ATOM 3440 O O . GLY A 1 439 ? -26.920 -1.494 35.581 1.00 91.56 439 GLY A O 1
ATOM 3441 N N . TYR A 1 440 ? -28.991 -1.039 34.796 1.00 91.94 440 TYR A N 1
ATOM 3442 C CA . TYR A 1 440 ? -28.907 0.420 34.784 1.00 91.94 440 TYR A CA 1
ATOM 3443 C C . TYR A 1 440 ? -29.828 1.025 35.865 1.00 91.94 440 TYR A C 1
ATOM 3445 O O . TYR A 1 440 ? -30.789 0.366 36.278 1.00 91.94 440 TYR A O 1
ATOM 3453 N N . PRO A 1 441 ? -29.581 2.265 36.331 1.00 92.12 441 PRO A N 1
ATOM 3454 C CA . PRO A 1 441 ? -28.486 3.156 35.939 1.00 92.12 441 PRO A CA 1
ATOM 3455 C C . PRO A 1 441 ? -27.132 2.702 36.502 1.00 92.12 441 PRO A C 1
ATOM 3457 O O . PRO A 1 441 ? -27.046 2.169 37.603 1.00 92.12 441 PRO A O 1
ATOM 3460 N N . ASP A 1 442 ? -26.073 2.925 35.727 1.00 90.81 442 ASP A N 1
ATOM 3461 C CA . ASP A 1 442 ? -24.681 2.741 36.147 1.00 90.81 442 ASP A CA 1
ATOM 3462 C C . ASP A 1 442 ? -23.798 3.657 35.305 1.00 90.81 442 ASP A C 1
ATOM 3464 O O . ASP A 1 442 ? -23.375 3.302 34.206 1.00 90.81 442 ASP A O 1
ATOM 3468 N N . VAL A 1 443 ? -23.575 4.868 35.809 1.00 86.62 443 VAL A N 1
ATOM 3469 C CA . VAL A 1 443 ? -22.908 5.948 35.067 1.00 86.62 443 VAL A CA 1
ATOM 3470 C C . VAL A 1 443 ? -21.437 5.654 34.757 1.00 86.62 443 VAL A C 1
ATOM 3472 O O . VAL A 1 443 ? -20.888 6.216 33.815 1.00 86.62 443 VAL A O 1
ATOM 3475 N N . PHE A 1 444 ? -20.809 4.736 35.497 1.00 89.31 444 PHE A N 1
ATOM 3476 C CA . PHE A 1 444 ? -19.402 4.362 35.326 1.00 89.31 444 PHE A CA 1
ATOM 3477 C C . PHE A 1 444 ? -19.219 3.050 34.555 1.00 89.31 444 PHE A C 1
ATOM 3479 O O . PHE A 1 444 ? -18.099 2.567 34.415 1.00 89.31 444 PHE A O 1
ATOM 3486 N N . TYR A 1 445 ? -20.294 2.431 34.064 1.00 94.00 445 TYR A N 1
ATOM 3487 C CA . TYR A 1 445 ? -20.186 1.163 33.347 1.00 94.00 445 TYR A CA 1
ATOM 3488 C C . TYR A 1 445 ? -19.326 1.288 32.081 1.00 94.00 445 TYR A C 1
ATOM 3490 O O . TYR A 1 445 ? -18.403 0.498 31.891 1.00 94.00 445 TYR A O 1
ATOM 3498 N N . LEU A 1 446 ? -19.572 2.301 31.241 1.00 93.94 446 LEU A N 1
ATOM 3499 C CA . LEU A 1 446 ? -18.832 2.465 29.982 1.00 93.94 446 LEU A CA 1
ATOM 3500 C C . LEU A 1 446 ? -17.336 2.726 30.223 1.00 93.94 446 LEU A C 1
ATOM 3502 O O . LEU A 1 446 ? -16.502 2.138 29.536 1.00 93.94 446 LEU A O 1
ATOM 3506 N N . SER A 1 447 ? -16.983 3.514 31.244 1.00 90.56 447 SER A N 1
ATOM 3507 C CA . SER A 1 447 ? -15.583 3.772 31.602 1.00 90.56 447 SER A CA 1
ATOM 3508 C C . SER A 1 447 ? -14.878 2.530 32.158 1.00 90.56 447 SER A C 1
ATOM 3510 O O . SER A 1 447 ? -13.726 2.275 31.802 1.00 90.56 447 SER A O 1
ATOM 3512 N N . ARG A 1 448 ? -15.567 1.705 32.961 1.00 94.38 448 ARG A N 1
ATOM 3513 C CA . ARG A 1 448 ? -15.022 0.423 33.441 1.00 94.38 448 ARG A CA 1
ATOM 3514 C C . ARG A 1 448 ? -14.813 -0.576 32.312 1.00 94.38 448 ARG A C 1
ATOM 3516 O O . ARG A 1 448 ? -13.742 -1.174 32.243 1.00 94.38 448 ARG A O 1
ATOM 3523 N N . VAL A 1 449 ? -15.785 -0.731 31.410 1.00 94.44 449 VAL A N 1
ATOM 3524 C CA . VAL A 1 449 ? -15.624 -1.609 30.240 1.00 94.44 449 VAL A CA 1
ATOM 3525 C C . VAL A 1 449 ? -14.472 -1.116 29.374 1.00 94.44 449 VAL A C 1
ATOM 3527 O O . VAL A 1 449 ? -13.619 -1.912 29.003 1.00 94.44 449 VAL A O 1
ATOM 3530 N N . LYS A 1 450 ? -14.367 0.195 29.129 1.00 89.25 450 LYS A N 1
ATOM 3531 C CA . LYS A 1 450 ? -13.234 0.777 28.398 1.00 89.25 450 LYS A CA 1
ATOM 3532 C C . LYS A 1 450 ? -11.887 0.457 29.058 1.00 89.25 450 LYS A C 1
ATOM 3534 O O . LYS A 1 450 ? -10.954 0.077 28.361 1.00 89.25 450 LYS A O 1
ATOM 3539 N N . SER A 1 451 ? -11.794 0.552 30.385 1.00 85.38 451 SER A N 1
ATOM 3540 C CA . SER A 1 451 ? -10.582 0.186 31.133 1.00 85.38 451 SER A CA 1
ATOM 3541 C C . SER A 1 451 ? -10.256 -1.312 31.027 1.00 85.38 451 SER A C 1
ATOM 3543 O O . SER A 1 451 ? -9.103 -1.673 30.798 1.00 85.38 451 SER A O 1
ATOM 3545 N N . GLN A 1 452 ? -11.259 -2.194 31.102 1.00 89.88 452 GLN A N 1
ATOM 3546 C CA . GLN A 1 452 ? -11.068 -3.635 30.884 1.00 89.88 452 GLN A CA 1
ATOM 3547 C C . GLN A 1 452 ? -10.578 -3.933 29.463 1.00 89.88 452 GLN A C 1
ATOM 3549 O O . GLN A 1 452 ? -9.643 -4.706 29.287 1.00 89.88 452 GLN A O 1
ATOM 3554 N N . MET A 1 453 ? -11.150 -3.277 28.452 1.00 87.44 453 MET A N 1
ATOM 3555 C CA . MET A 1 453 ? -10.712 -3.416 27.061 1.00 87.44 453 MET A CA 1
ATOM 3556 C C . MET A 1 453 ? -9.259 -2.981 26.867 1.00 87.44 453 MET A C 1
ATOM 3558 O O . MET A 1 453 ? -8.492 -3.681 26.209 1.00 87.44 453 MET A O 1
ATOM 3562 N N . GLN A 1 454 ? -8.852 -1.872 27.490 1.00 81.31 454 GLN A N 1
ATOM 3563 C CA . GLN A 1 454 ? -7.465 -1.404 27.450 1.00 81.31 454 GLN A CA 1
ATOM 3564 C C . GLN A 1 454 ? -6.499 -2.415 28.080 1.00 81.31 454 GLN A C 1
ATOM 3566 O O . GLN A 1 454 ? -5.423 -2.642 27.527 1.00 81.31 454 GLN A O 1
ATOM 3571 N N . ASN A 1 455 ? -6.899 -3.085 29.169 1.00 79.56 455 ASN A N 1
ATOM 3572 C CA . ASN A 1 455 ? -6.118 -4.174 29.772 1.00 79.56 455 ASN A CA 1
ATOM 3573 C C . ASN A 1 455 ? -5.940 -5.378 28.830 1.00 79.56 455 ASN A C 1
ATOM 3575 O O . ASN A 1 455 ? -4.952 -6.098 28.959 1.00 79.56 455 ASN A O 1
ATOM 3579 N N . PHE A 1 456 ? -6.867 -5.566 27.886 1.00 77.81 456 PHE A N 1
ATOM 3580 C CA . PHE A 1 456 ? -6.807 -6.565 26.815 1.00 77.81 456 PHE A CA 1
ATOM 3581 C C . PHE A 1 456 ? -6.200 -6.030 25.502 1.00 77.81 456 PHE A C 1
ATOM 3583 O O . PHE A 1 456 ? -6.246 -6.700 24.467 1.00 77.81 456 PHE A O 1
ATOM 3590 N N . GLY A 1 457 ? -5.650 -4.809 25.499 1.00 73.31 457 GLY A N 1
ATOM 3591 C CA . GLY A 1 457 ? -5.078 -4.193 24.299 1.00 73.31 457 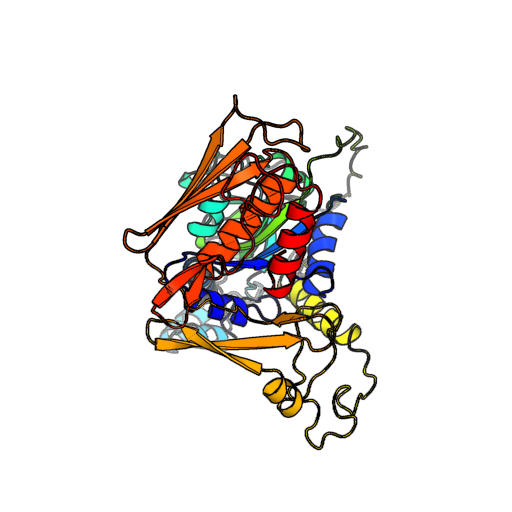GLY A CA 1
ATOM 3592 C C . GLY A 1 457 ? -6.108 -3.924 23.192 1.00 73.31 457 GLY A C 1
ATOM 3593 O O . GLY A 1 457 ? -5.804 -4.108 22.009 1.00 73.31 457 GLY A O 1
ATOM 3594 N N . ILE A 1 458 ? -7.335 -3.548 23.566 1.00 78.19 458 ILE A N 1
ATOM 3595 C CA . ILE A 1 458 ? -8.429 -3.137 22.674 1.00 78.19 458 ILE A CA 1
ATOM 3596 C C . ILE A 1 458 ? -8.734 -1.656 22.955 1.00 78.19 458 ILE A C 1
ATOM 3598 O O . ILE A 1 458 ? -8.970 -1.289 24.108 1.00 78.19 458 ILE A O 1
ATOM 3602 N N . PHE A 1 459 ? -8.716 -0.808 21.918 1.00 77.38 459 PHE A N 1
ATOM 3603 C CA . PHE A 1 459 ? -8.801 0.659 22.028 1.00 77.38 459 PHE A CA 1
ATOM 3604 C C . PHE A 1 459 ? -9.999 1.261 21.299 1.00 77.38 459 PHE A C 1
ATOM 3606 O O . PHE A 1 459 ? -10.378 0.716 20.237 1.00 77.38 459 PHE A O 1
#

InterPro domains:
  IPR012317 Poly(ADP-ribose) polymerase, catalytic domain [PF00644] (35-201)
  IPR012317 Poly(ADP-ribose) polymerase, catalytic domain [PS51059] (12-253)
  IPR039396 Deltex, C-terminal [PF18102] (381-458)
  IPR039399 Deltex, C-terminal domain superfamily [G3DSA:3.30.390.130] (376-459)
  IPR051712 Mono-ADP-ribosyltransferase and antiviral protein [PTHR45740] (15-237)

Nearest PDB structures (foldseek):
  2pqf-assembly7_F-2  TM=8.004E-01  e=5.207E-11  Homo sapiens
  6v3w-assembly1_A-2  TM=7.915E-01  e=6.531E-11  Homo sapiens
  8xpx-assembly1_A  TM=7.936E-01  e=1.027E-10  Homo sapiens
  3p0c-assembly3_A  TM=4.569E-01  e=1.565E+00  Homo sapiens
  3p0c-assembly3_B-2  TM=3.519E-01  e=9.403E-01  Homo sapiens

Organism: NCBI:txid109957

pLDDT: mean 79.5, std 16.53, range [25.92, 97.62]

Sequence (459 aa):
MNSPPVPPDYNDSMADAHAHPSLPYIRKCVSTQSAEFKVISRLLQESGVQQKIQIDRIANPTLYSQFCARRVELLKIKSRDEVTLQACGLSPEEISFRLGHASATIPEYSDNCALLFHCTKTNVDAVLREGLDNRKANMGSLGSGIYFSDNAAFSMQYDSFQTVLIFQVLLGDCLNIHANRTLRAATREPEKNATQKRSKYDLFFDSIAVPSQYVIFNSSQCFPLYAITYESKTPFSNQISSVPEFAWTNESLFLATVQAWKFDSRQIFAEISQECSTTAVVHTILSCEACQVCDFGPAEWIKLRCKHSFRLCLACRSEIQMSGKTLSGVSHTWVKCKWCGALDGCELGNAFNCGKMNSAILILKKVPGYGTSTIAINYVINGFKRRAYLPSNTEGRAILKMLAIAWDRRLTFKTGVNGQLEFNIEHKTCMTGNRELNGYPDVFYLSRVKSQMQNFGIF

Solvent-accessible surface area (backbone atoms only — not comparable to full-atom values): 26021 Å² total; per-residue (Å²): 135,79,68,72,80,65,52,86,69,43,66,57,45,41,50,56,27,64,75,37,76,92,44,67,45,43,76,46,75,49,54,85,85,38,37,58,36,52,56,59,51,44,57,35,42,79,30,72,49,85,63,66,70,48,48,24,40,42,23,30,67,65,50,50,49,43,25,42,52,43,51,44,55,50,42,67,49,50,49,83,50,64,70,61,34,43,74,65,70,48,52,72,68,61,47,53,66,55,59,76,65,50,59,88,86,61,79,81,66,51,57,57,41,26,50,30,24,36,35,48,78,58,66,64,68,55,40,62,57,72,46,66,56,42,89,77,45,71,74,43,63,71,7,41,31,46,73,33,16,73,32,39,56,69,25,53,76,40,42,72,71,52,41,45,31,34,26,44,33,48,31,34,56,58,44,77,48,62,80,89,66,69,38,54,86,32,71,55,60,57,74,48,54,83,90,69,30,58,30,98,72,30,47,53,36,46,20,39,33,37,89,60,36,36,33,35,58,55,53,42,42,33,40,68,40,34,44,33,39,43,61,77,80,70,80,75,70,91,71,76,65,78,73,78,81,75,78,82,83,68,97,66,87,83,77,82,74,86,76,77,57,98,41,32,38,59,61,53,31,49,47,29,55,46,44,52,46,61,77,47,66,74,70,88,75,76,55,25,83,86,69,66,67,52,97,71,71,86,86,60,62,48,72,49,85,47,97,78,56,65,42,30,42,67,66,63,44,56,73,40,45,45,75,48,58,33,79,88,66,52,72,48,58,28,33,47,39,91,86,77,42,39,45,36,66,67,77,64,28,53,30,81,90,74,55,50,79,48,75,48,77,38,73,91,45,59,36,52,89,65,88,28,32,21,31,39,36,40,38,36,44,86,89,44,76,48,57,32,52,38,45,60,45,75,66,36,52,50,50,50,55,43,49,51,55,31,46,78,32,22,42,42,35,32,59,44,98,85,70,47,80,40,73,60,46,85,65,28,62,31,65,46,68,25,64,92,56,29,14,23,46,49,93,58,50,66,61,49,42,52,53,54,33,38,62,67,55,42,128

Radius of gyration: 27.71 Å; Cα contacts (8 Å, |Δi|>4): 785; chains: 1; bounding box: 64×59×76 Å

Mean predicted aligned error: 17.5 Å

Secondary structure (DSSP, 8-state):
--SPP--TTHHHHHHHHHH-TTSS-EEEEPPTTSHHHHHHHHHHHTTT--S-EEEEEEE-HHHHHHHHHHHHHHHHHH---HHHHHHTT--HHHHHHHHTT--TTSPPP---EEEEEE--SS-HHHHHHH---GGGSPPBTTBSSEEEBS-HHHHHTT-SSSEEEEEEEE--SEEE--TT---TT-SSPPBPPTTT-SSTT--B-SEEEETTEEEES-GGGEEEEEEEEE---PPPPS-----------------------TTBHHHHHHHHHHHHHHTT------S-TTTS--SS-GGGPBPPSSS----B-HHHHHHTEEEEE-TTS-EEEEEE-TTT--EES-PPPSS-S-EEEEEEEEEEEE-TTT-SEEEEEEEEETTEEEEEEEESSHHHHHHHHHHHHHHHTT-SEEE-TTS-EEESS--B--SSSTTTTT-S--TTHHHHHHHHHHHTT--